Protein AF-0000000086676062 (afdb_homodimer)

Radius of gyration: 39.98 Å; Cα contacts (8 Å, |Δi|>4): 538; chains: 2; bounding box: 46×119×77 Å

Structure (mmCIF, N/CA/C/O backbone):
data_AF-0000000086676062-model_v1
#
loop_
_entity.id
_entity.type
_entity.pdbx_description
1 polymer 'MerR family transcriptional regulator'
#
loop_
_atom_site.group_PDB
_atom_site.id
_atom_site.type_symbol
_atom_site.label_atom_id
_atom_site.label_alt_id
_atom_site.label_comp_id
_atom_site.label_asym_id
_atom_site.label_entity_id
_atom_site.label_seq_id
_atom_site.pdbx_PDB_ins_code
_atom_site.Cartn_x
_atom_site.Cartn_y
_atom_site.Cartn_z
_atom_site.occupancy
_atom_site.B_iso_or_equiv
_atom_site.auth_seq_id
_atom_site.auth_comp_id
_atom_site.auth_asym_id
_atom_site.auth_atom_id
_atom_site.pdbx_PDB_model_num
ATOM 1 N N . MET A 1 1 ? -5.852 25.734 28.266 1 84.19 1 MET A N 1
ATOM 2 C CA . MET A 1 1 ? -5.324 24.438 27.844 1 84.19 1 MET A CA 1
ATOM 3 C C . MET A 1 1 ? -6.457 23.484 27.5 1 84.19 1 MET A C 1
ATOM 5 O O . MET A 1 1 ? -7.578 23.625 27.984 1 84.19 1 MET A O 1
ATOM 9 N N . LEU A 1 2 ? -6.145 22.594 26.562 1 89.56 2 LEU A N 1
ATOM 10 C CA . LEU A 1 2 ? -7.199 21.75 26.016 1 89.56 2 LEU A CA 1
ATOM 11 C C . LEU A 1 2 ? -7.016 20.297 26.422 1 89.56 2 LEU A C 1
ATOM 13 O O . LEU A 1 2 ? -5.887 19.828 26.594 1 89.56 2 LEU A O 1
ATOM 17 N N . THR A 1 3 ? -8.188 19.672 26.578 1 89.75 3 THR A N 1
ATOM 18 C CA . THR A 1 3 ? -8.164 18.203 26.625 1 89.75 3 THR A CA 1
ATOM 19 C C . THR A 1 3 ? -7.906 17.609 25.25 1 89.75 3 THR A C 1
ATOM 21 O O . THR A 1 3 ? -7.973 18.328 24.25 1 89.75 3 THR A O 1
ATOM 24 N N . ILE A 1 4 ? -7.59 16.281 25.297 1 92.69 4 ILE A N 1
ATOM 25 C CA . ILE A 1 4 ? -7.309 15.617 24.031 1 92.69 4 ILE A CA 1
ATOM 26 C C . ILE A 1 4 ? -8.539 15.672 23.125 1 92.69 4 ILE A C 1
ATOM 28 O O . ILE A 1 4 ? -8.43 15.812 21.906 1 92.69 4 ILE A O 1
ATOM 32 N N . SER A 1 5 ? -9.781 15.547 23.656 1 94.12 5 SER A N 1
ATOM 33 C CA . SER A 1 5 ? -11.016 15.609 22.891 1 94.12 5 SER A CA 1
ATOM 34 C C . SER A 1 5 ? -11.219 16.984 22.266 1 94.12 5 SER A C 1
ATOM 36 O O . SER A 1 5 ? -11.602 17.094 21.094 1 94.12 5 SER A O 1
ATOM 38 N N . GLN A 1 6 ? -10.984 18 23.031 1 92.56 6 GLN A N 1
ATOM 39 C CA . GLN A 1 6 ? -11.102 19.375 22.531 1 92.56 6 GLN A CA 1
ATOM 40 C C . GLN A 1 6 ? -10.07 19.656 21.438 1 92.56 6 GLN A C 1
ATOM 42 O O . GLN A 1 6 ? -10.391 20.281 20.438 1 92.56 6 GLN A O 1
ATOM 47 N N . LEU A 1 7 ? -8.875 19.203 21.719 1 94.25 7 LEU A N 1
ATOM 48 C CA . LEU A 1 7 ? -7.797 19.344 20.75 1 94.25 7 LEU A CA 1
ATOM 49 C C . LEU A 1 7 ? -8.188 18.703 19.422 1 94.25 7 LEU A C 1
ATOM 51 O O . LEU A 1 7 ? -8.07 19.328 18.359 1 94.25 7 LEU A O 1
ATOM 55 N N . ALA A 1 8 ? -8.648 17.484 19.5 1 95.69 8 ALA A N 1
ATOM 56 C CA . ALA A 1 8 ? -9.031 16.734 18.312 1 95.69 8 ALA A CA 1
ATOM 57 C C . ALA A 1 8 ? -10.164 17.422 17.562 1 95.69 8 ALA A C 1
ATOM 59 O O . ALA A 1 8 ? -10.109 17.578 16.344 1 95.69 8 ALA A O 1
ATOM 60 N N . ALA A 1 9 ? -11.125 17.828 18.281 1 94.31 9 ALA A N 1
ATOM 61 C CA . ALA A 1 9 ? -12.289 18.484 17.688 1 94.31 9 ALA A CA 1
ATOM 62 C C . ALA A 1 9 ? -11.891 19.781 16.969 1 94.31 9 ALA A C 1
ATOM 64 O O . ALA A 1 9 ? -12.352 20.047 15.859 1 94.31 9 ALA A O 1
ATOM 65 N N . TYR A 1 10 ? -11.016 20.5 17.594 1 94.44 10 TYR A N 1
ATOM 66 C CA . TYR A 1 10 ? -10.602 21.766 17 1 94.44 10 TYR A CA 1
ATOM 67 C C . TYR A 1 10 ? -9.836 21.531 15.695 1 94.44 10 TYR A C 1
ATOM 69 O O . TYR A 1 10 ? -10.016 22.266 14.727 1 94.44 10 TYR A O 1
ATOM 77 N N . ALA A 1 11 ? -8.984 20.578 15.711 1 94.5 11 ALA A N 1
ATOM 78 C CA . ALA A 1 11 ? -8.133 20.312 14.562 1 94.5 11 ALA A CA 1
ATOM 79 C C . ALA A 1 11 ? -8.883 19.5 13.5 1 94.5 11 ALA A C 1
ATOM 81 O O . ALA A 1 11 ? -8.398 19.344 12.375 1 94.5 11 ALA A O 1
ATOM 82 N N . GLY A 1 12 ? -10.031 19 13.82 1 94.56 12 GLY A N 1
ATOM 83 C CA . GLY A 1 12 ? -10.828 18.25 12.867 1 94.56 12 GLY A CA 1
ATOM 84 C C . GLY A 1 12 ? -10.312 16.844 12.648 1 94.56 12 GLY A C 1
ATOM 85 O O . GLY A 1 12 ? -10.289 16.359 11.508 1 94.56 12 GLY A O 1
ATOM 86 N N . VAL A 1 13 ? -9.805 16.172 13.672 1 96.25 13 VAL A N 1
ATOM 87 C CA . VAL A 1 13 ? -9.336 14.797 13.602 1 96.25 13 VAL A CA 1
ATOM 88 C C . VAL A 1 13 ? -9.977 13.977 14.719 1 96.25 13 VAL A C 1
ATOM 90 O O . VAL A 1 13 ? -10.711 14.516 15.555 1 96.25 13 VAL A O 1
ATOM 93 N N . THR A 1 14 ? -9.789 12.711 14.734 1 96.5 14 THR A N 1
ATOM 94 C CA . THR A 1 14 ? -10.297 11.859 15.797 1 96.5 14 THR A CA 1
ATOM 95 C C . THR A 1 14 ? -9.289 11.758 16.938 1 96.5 14 THR A C 1
ATOM 97 O O . THR A 1 14 ? -8.094 11.992 16.734 1 96.5 14 THR A O 1
ATOM 100 N N . VAL A 1 15 ? -9.812 11.477 18.141 1 96.38 15 VAL A N 1
ATOM 101 C CA . VAL A 1 15 ? -8.945 11.227 19.281 1 96.38 15 VAL A CA 1
ATOM 102 C C . VAL A 1 15 ? -7.977 10.094 18.969 1 96.38 15 VAL A C 1
ATOM 104 O O . VAL A 1 15 ? -6.805 10.141 19.344 1 96.38 15 VAL A O 1
ATOM 107 N N . ARG A 1 16 ? -8.484 9.141 18.25 1 96.38 16 ARG A N 1
ATOM 108 C CA . ARG A 1 16 ? -7.648 8.016 17.844 1 96.38 16 ARG A CA 1
ATOM 109 C C . ARG A 1 16 ? -6.477 8.484 16.984 1 96.38 16 ARG A C 1
ATOM 111 O O . ARG A 1 16 ? -5.348 8.008 17.156 1 96.38 16 ARG A O 1
ATOM 118 N N . ALA A 1 17 ? -6.73 9.336 16.078 1 96.25 17 ALA A N 1
ATOM 119 C CA . ALA A 1 17 ? -5.668 9.883 15.242 1 96.25 17 ALA A CA 1
ATOM 120 C C . ALA A 1 17 ? -4.621 10.609 16.078 1 96.25 17 ALA A C 1
ATOM 122 O O . ALA A 1 17 ? -3.42 10.469 15.836 1 96.25 17 ALA A O 1
ATOM 123 N N . VAL A 1 18 ? -5.07 11.422 17.094 1 96.38 18 VAL A N 1
ATOM 124 C CA . VAL A 1 18 ? -4.148 12.141 17.969 1 96.38 18 VAL A CA 1
ATOM 125 C C . VAL A 1 18 ? -3.236 11.148 18.688 1 96.38 18 VAL A C 1
ATOM 127 O O . VAL A 1 18 ? -2.018 11.344 18.75 1 96.38 18 VAL A O 1
ATOM 130 N N . ARG A 1 19 ? -3.824 10.117 19.203 1 95.38 19 ARG A N 1
ATOM 131 C CA . ARG A 1 19 ? -3.053 9.102 19.906 1 95.38 19 ARG A CA 1
ATOM 132 C C . ARG A 1 19 ? -2.047 8.438 18.969 1 95.38 19 ARG A C 1
ATOM 134 O O . ARG A 1 19 ? -0.915 8.148 19.359 1 95.38 19 ARG A O 1
ATOM 141 N N . HIS A 1 20 ? -2.5 8.188 17.812 1 96.06 20 HIS A N 1
ATOM 142 C CA . HIS A 1 20 ? -1.597 7.609 16.828 1 96.06 20 HIS A CA 1
ATOM 143 C C . HIS A 1 20 ? -0.424 8.539 16.531 1 96.06 20 HIS A C 1
ATOM 145 O O . HIS A 1 20 ? 0.725 8.094 16.469 1 96.06 20 HIS A O 1
ATOM 151 N N . TYR A 1 21 ? -0.73 9.789 16.344 1 95.69 21 TYR A N 1
ATOM 152 C CA . TYR A 1 21 ? 0.314 10.766 16.047 1 95.69 21 TYR A CA 1
ATOM 153 C C . TYR A 1 21 ? 1.311 10.859 17.203 1 95.69 21 TYR A C 1
ATOM 155 O O . TYR A 1 21 ? 2.502 11.086 16.984 1 95.69 21 TYR A O 1
ATOM 163 N N . HIS A 1 22 ? 0.811 10.734 18.484 1 94.31 22 HIS A N 1
ATOM 164 C CA . HIS A 1 22 ? 1.71 10.641 19.625 1 94.31 22 HIS A CA 1
ATOM 165 C C . HIS A 1 22 ? 2.619 9.422 19.516 1 94.31 22 HIS A C 1
ATOM 167 O O . HIS A 1 22 ? 3.838 9.539 19.656 1 94.31 22 HIS A O 1
ATOM 173 N N . GLN A 1 23 ? 2.02 8.281 19.188 1 94.75 23 GLN A N 1
ATOM 174 C CA . GLN A 1 23 ? 2.711 6.996 19.141 1 94.75 23 GLN A CA 1
ATOM 175 C C . GLN A 1 23 ? 3.842 7.012 18.125 1 94.75 23 GLN A C 1
ATOM 177 O O . GLN A 1 23 ? 4.922 6.469 18.375 1 94.75 23 GLN A O 1
ATOM 182 N N . ILE A 1 24 ? 3.633 7.645 17.016 1 93.94 24 ILE A N 1
ATOM 183 C CA . ILE A 1 24 ? 4.641 7.59 15.961 1 93.94 24 ILE A CA 1
ATOM 184 C C . ILE A 1 24 ? 5.559 8.805 16.062 1 93.94 24 ILE A C 1
ATOM 186 O O . ILE A 1 24 ? 6.406 9.023 15.195 1 93.94 24 ILE A O 1
ATOM 190 N N . GLY A 1 25 ? 5.309 9.758 17.016 1 92.12 25 GLY A N 1
ATOM 191 C CA . GLY A 1 25 ? 6.242 10.828 17.344 1 92.12 25 GLY A CA 1
ATOM 192 C C . GLY A 1 25 ? 5.977 12.102 16.547 1 92.12 25 GLY A C 1
ATOM 193 O O . GLY A 1 25 ? 6.812 13.008 16.531 1 92.12 25 GLY A O 1
ATOM 194 N N . LEU A 1 26 ? 4.906 12.234 15.852 1 93.06 26 LEU A N 1
ATOM 195 C CA . LEU A 1 26 ? 4.586 13.414 15.055 1 93.06 26 LEU A CA 1
ATOM 196 C C . LEU A 1 26 ? 4.113 14.555 15.953 1 93.06 26 LEU A C 1
ATOM 198 O O . LEU A 1 26 ? 4.277 15.727 15.609 1 93.06 26 LEU A O 1
ATOM 202 N N . LEU A 1 27 ? 3.447 14.234 17.047 1 92.56 27 LEU A N 1
ATOM 203 C CA . LEU A 1 27 ? 2.98 15.195 18.047 1 92.56 27 LEU A CA 1
ATOM 204 C C . LEU A 1 27 ? 3.5 14.828 19.422 1 92.56 27 LEU A C 1
ATOM 206 O O . LEU A 1 27 ? 3.312 13.703 19.891 1 92.56 27 LEU A O 1
ATOM 210 N N . PRO A 1 28 ? 4.203 15.727 20 1 89 28 PRO A N 1
ATOM 211 C CA . PRO A 1 28 ? 4.656 15.43 21.359 1 89 28 PRO A CA 1
ATOM 212 C C . PRO A 1 28 ? 3.5 15.242 22.344 1 89 28 PRO A C 1
ATOM 214 O O . PRO A 1 28 ? 2.482 15.93 22.234 1 89 28 PRO A O 1
ATOM 217 N N . GLU A 1 29 ? 3.633 14.312 23.156 1 89.19 29 GLU A N 1
ATOM 218 C CA . GLU A 1 29 ? 2.641 14.078 24.203 1 89.19 29 GLU A CA 1
ATOM 219 C C . GLU A 1 29 ? 2.928 14.922 25.438 1 89.19 29 GLU A C 1
ATOM 221 O O . GLU A 1 29 ? 4.004 14.82 26.031 1 89.19 29 GLU A O 1
ATOM 226 N N . PRO A 1 30 ? 1.995 15.797 25.734 1 87.81 30 PRO A N 1
ATOM 227 C CA . PRO A 1 30 ? 2.248 16.625 26.922 1 87.81 30 PRO A CA 1
ATOM 228 C C . PRO A 1 30 ? 2.271 15.828 28.219 1 87.81 30 PRO A C 1
ATOM 230 O O . PRO A 1 30 ? 1.75 14.711 28.266 1 87.81 30 PRO A O 1
ATOM 233 N N . GLU A 1 31 ? 2.984 16.438 29.203 1 83.06 31 GLU A N 1
ATOM 234 C CA . GLU A 1 31 ? 3.025 15.812 30.516 1 83.06 31 GLU A CA 1
ATOM 235 C C . GLU A 1 31 ? 1.678 15.922 31.234 1 83.06 31 GLU A C 1
ATOM 237 O O . GLU A 1 31 ? 0.859 16.781 30.891 1 83.06 31 GLU A O 1
ATOM 242 N N . ARG A 1 32 ? 1.468 14.953 32.094 1 82.94 32 ARG A N 1
ATOM 243 C CA . ARG A 1 32 ? 0.235 14.984 32.875 1 82.94 32 ARG A CA 1
ATOM 244 C C . ARG A 1 32 ? 0.279 16.094 33.938 1 82.94 32 ARG A C 1
ATOM 246 O O . ARG A 1 32 ? 1.334 16.375 34.5 1 82.94 32 ARG A O 1
ATOM 253 N N . ASP A 1 33 ? -0.808 16.812 34.031 1 79 33 ASP A N 1
ATOM 254 C CA . ASP A 1 33 ? -0.87 17.844 35.062 1 79 33 ASP A CA 1
ATOM 255 C C . ASP A 1 33 ? -1.113 17.25 36.438 1 79 33 ASP A C 1
ATOM 257 O O . ASP A 1 33 ? -1.08 16.016 36.594 1 79 33 ASP A O 1
ATOM 261 N N . ALA A 1 34 ? -1.201 18.203 37.375 1 80.75 34 ALA A N 1
ATOM 262 C CA . ALA A 1 34 ? -1.365 17.781 38.781 1 80.75 34 ALA A CA 1
ATOM 263 C C . ALA A 1 34 ? -2.596 16.906 38.938 1 80.75 34 ALA A C 1
ATOM 265 O O . ALA A 1 34 ? -2.639 16.047 39.812 1 80.75 34 ALA A O 1
ATOM 266 N N . SER A 1 35 ? -3.561 17.047 38.125 1 82.44 35 SER A N 1
ATOM 267 C CA . SER A 1 35 ? -4.801 16.281 38.219 1 82.44 35 SER A CA 1
ATOM 268 C C . SER A 1 35 ? -4.707 15.008 37.375 1 82.44 35 SER A C 1
ATOM 270 O O . SER A 1 35 ? -5.684 14.266 37.25 1 82.44 35 SER A O 1
ATOM 272 N N . GLY A 1 36 ? -3.619 14.812 36.75 1 79.69 36 GLY A N 1
ATOM 273 C CA . GLY A 1 36 ? -3.4 13.578 36.031 1 79.69 36 GLY A CA 1
ATOM 274 C C . GLY A 1 36 ? -3.828 13.672 34.562 1 79.69 36 GLY A C 1
ATOM 275 O O . GLY A 1 36 ? -3.865 12.664 33.844 1 79.69 36 GLY A O 1
ATOM 276 N N . TYR A 1 37 ? -4.301 14.844 34.188 1 82.62 37 TYR A N 1
ATOM 277 C CA . TYR A 1 37 ? -4.738 14.977 32.812 1 82.62 37 TYR A CA 1
ATOM 278 C C . TYR A 1 37 ? -3.66 15.641 31.953 1 82.62 37 TYR A C 1
ATOM 280 O O . TYR A 1 37 ? -2.896 16.469 32.438 1 82.62 37 TYR A O 1
ATOM 288 N N . ARG A 1 38 ? -3.594 15.125 30.734 1 85.06 38 ARG A N 1
ATOM 289 C CA . ARG A 1 38 ? -2.729 15.812 29.781 1 85.06 38 ARG A CA 1
ATOM 290 C C . ARG A 1 38 ? -3.42 17.047 29.203 1 85.06 38 ARG A C 1
ATOM 292 O O . ARG A 1 38 ? -4.598 16.984 28.844 1 85.06 38 ARG A O 1
ATOM 299 N N . ARG A 1 39 ? -2.76 18.156 29.281 1 90.19 39 ARG A N 1
ATOM 300 C CA . ARG A 1 39 ? -3.309 19.391 28.75 1 90.19 39 ARG A CA 1
ATOM 301 C C . ARG A 1 39 ? -2.477 19.891 27.562 1 90.19 39 ARG A C 1
ATOM 303 O O . ARG A 1 39 ? -1.247 19.828 27.594 1 90.19 39 ARG A O 1
ATOM 310 N N . TYR A 1 40 ? -3.193 20.266 26.516 1 93.12 40 TYR A N 1
ATOM 311 C CA . TYR A 1 40 ? -2.557 20.703 25.297 1 93.12 40 TYR A CA 1
ATOM 312 C C . TYR A 1 40 ? -2.65 22.219 25.141 1 93.12 40 TYR A C 1
ATOM 314 O O . TYR A 1 40 ? -3.707 22.812 25.391 1 93.12 40 TYR A O 1
ATOM 322 N N . GLY A 1 41 ? -1.547 22.828 24.734 1 91.5 41 GLY A N 1
ATOM 323 C CA . GLY A 1 41 ? -1.53 24.25 24.453 1 91.5 41 GLY A CA 1
ATOM 324 C C . GLY A 1 41 ? -1.91 24.594 23.031 1 91.5 41 GLY A C 1
ATOM 325 O O . GLY A 1 41 ? -2.312 23.703 22.266 1 91.5 41 GLY A O 1
ATOM 326 N N . ALA A 1 42 ? -1.865 25.859 22.672 1 93.38 42 ALA A N 1
ATOM 327 C CA . ALA A 1 42 ? -2.244 26.344 21.359 1 93.38 42 ALA A CA 1
ATOM 328 C C . ALA A 1 42 ? -1.272 25.844 20.281 1 93.38 42 ALA A C 1
ATOM 330 O O . ALA A 1 42 ? -1.676 25.547 19.156 1 93.38 42 ALA A O 1
ATOM 331 N N . LYS A 1 43 ? -0.065 25.719 20.656 1 93 43 LYS A N 1
ATOM 332 C CA . LYS A 1 43 ? 0.942 25.266 19.703 1 93 43 LYS A CA 1
ATOM 333 C C . LYS A 1 43 ? 0.677 23.828 19.266 1 93 43 LYS A C 1
ATOM 335 O O . LYS A 1 43 ? 0.95 23.469 18.125 1 93 43 LYS A O 1
ATOM 340 N N . ALA A 1 44 ? 0.148 23.078 20.188 1 93.81 44 ALA A N 1
ATOM 341 C CA . ALA A 1 44 ? -0.206 21.703 19.859 1 93.81 44 ALA A CA 1
ATOM 342 C C . ALA A 1 44 ? -1.32 21.656 18.812 1 93.81 44 ALA A C 1
ATOM 344 O O . ALA A 1 44 ? -1.303 20.828 17.906 1 93.81 44 ALA A O 1
ATOM 345 N N . VAL A 1 45 ? -2.281 22.547 18.922 1 95.06 45 VAL A N 1
ATOM 346 C CA . VAL A 1 45 ? -3.377 22.625 17.969 1 95.06 45 VAL A CA 1
ATOM 347 C C . VAL A 1 45 ? -2.834 22.984 16.594 1 95.06 45 VAL A C 1
ATOM 349 O O . VAL A 1 45 ? -3.191 22.375 15.586 1 95.06 45 VAL A O 1
ATOM 352 N N . VAL A 1 46 ? -2.016 23.953 16.562 1 95.12 46 VAL A N 1
ATOM 353 C CA . VAL A 1 46 ? -1.412 24.406 15.32 1 95.12 46 VAL A CA 1
ATOM 354 C C . VAL A 1 46 ? -0.663 23.25 14.656 1 95.12 46 VAL A C 1
ATOM 356 O O . VAL A 1 46 ? -0.839 23 13.461 1 95.12 46 VAL A O 1
ATOM 359 N N . SER A 1 47 ? 0.137 22.578 15.445 1 94.31 47 SER A N 1
ATOM 360 C CA . SER A 1 47 ? 0.902 21.438 14.938 1 94.31 47 SER A CA 1
ATOM 361 C C . SER A 1 47 ? -0.016 20.375 14.359 1 94.31 47 SER A C 1
ATOM 363 O O . SER A 1 47 ? 0.256 19.812 13.297 1 94.31 47 SER A O 1
ATOM 365 N N . LEU A 1 48 ? -1.049 20.094 15.102 1 96 48 LEU A N 1
ATOM 366 C CA . LEU A 1 48 ? -1.987 19.062 14.672 1 96 48 LEU A CA 1
ATOM 367 C C . LEU A 1 48 ? -2.676 19.469 13.367 1 96 48 LEU A C 1
ATOM 369 O O . LEU A 1 48 ? -2.912 18.625 12.5 1 96 48 LEU A O 1
ATOM 373 N N . ILE A 1 49 ? -2.992 20.703 13.195 1 96.12 49 ILE A N 1
ATOM 374 C CA . ILE A 1 49 ? -3.619 21.188 11.977 1 96.12 49 ILE A CA 1
ATOM 375 C C . ILE A 1 49 ? -2.654 21.031 10.805 1 96.12 49 ILE A C 1
ATOM 377 O O . ILE A 1 49 ? -3.055 20.609 9.711 1 96.12 49 ILE A O 1
ATOM 381 N N . LYS A 1 50 ? -1.438 21.359 11.039 1 95.12 50 LYS A N 1
ATOM 382 C CA . LYS A 1 50 ? -0.425 21.203 10.008 1 95.12 50 LYS A CA 1
ATOM 383 C C . LYS A 1 50 ? -0.27 19.734 9.617 1 95.12 50 LYS A C 1
ATOM 385 O O . LYS A 1 50 ? -0.202 19.391 8.438 1 95.12 50 LYS A O 1
ATOM 390 N N . VAL A 1 51 ? -0.215 18.875 10.594 1 95.94 51 VAL A N 1
ATOM 391 C CA . VAL A 1 51 ? -0.118 17.438 10.359 1 95.94 51 VAL A CA 1
ATOM 392 C C . VAL A 1 51 ? -1.31 16.969 9.531 1 95.94 51 VAL A C 1
ATOM 394 O O . VAL A 1 51 ? -1.14 16.25 8.547 1 95.94 51 VAL A O 1
ATOM 397 N N . ARG A 1 52 ? -2.463 17.344 9.953 1 95.62 52 ARG A N 1
ATOM 398 C CA . ARG A 1 52 ? -3.684 16.969 9.25 1 95.62 52 ARG A CA 1
ATOM 399 C C . ARG A 1 52 ? -3.646 17.438 7.801 1 95.62 52 ARG A C 1
ATOM 401 O O . ARG A 1 52 ? -4.055 16.719 6.891 1 95.62 52 ARG A O 1
ATOM 408 N N . THR A 1 53 ? -3.207 18.641 7.602 1 94.5 53 THR A N 1
ATOM 409 C CA . THR A 1 53 ? -3.123 19.219 6.262 1 94.5 53 THR A CA 1
ATOM 410 C C . THR A 1 53 ? -2.26 18.344 5.355 1 94.5 53 THR A C 1
ATOM 412 O O . THR A 1 53 ? -2.668 17.984 4.246 1 94.5 53 THR A O 1
ATOM 415 N N . LEU A 1 54 ? -1.12 17.984 5.82 1 95.5 54 LEU A N 1
ATOM 416 C CA . LEU A 1 54 ? -0.204 17.141 5.062 1 95.5 54 LEU A CA 1
ATOM 417 C C . LEU A 1 54 ? -0.789 15.742 4.863 1 95.5 54 LEU A C 1
ATOM 419 O O . LEU A 1 54 ? -0.757 15.203 3.756 1 95.5 54 LEU A O 1
ATOM 423 N N . ALA A 1 55 ? -1.364 15.211 5.926 1 95.31 55 ALA A N 1
ATOM 424 C CA . ALA A 1 55 ? -1.948 13.875 5.871 1 95.31 55 ALA A CA 1
ATOM 425 C C . ALA A 1 55 ? -3.111 13.828 4.887 1 95.31 55 ALA A C 1
ATOM 427 O O . ALA A 1 55 ? -3.219 12.891 4.094 1 95.31 55 ALA A O 1
ATOM 428 N N . ASN A 1 56 ? -3.951 14.844 4.945 1 93.94 56 ASN A N 1
ATOM 429 C CA . ASN A 1 56 ? -5.113 14.891 4.062 1 93.94 56 ASN A CA 1
ATOM 430 C C . ASN A 1 56 ? -4.699 15.008 2.598 1 93.94 56 ASN A C 1
ATOM 432 O O . ASN A 1 56 ? -5.43 14.57 1.707 1 93.94 56 ASN A O 1
ATOM 436 N N . ALA A 1 57 ? -3.588 15.578 2.436 1 93.62 57 ALA A N 1
ATOM 437 C CA . ALA A 1 57 ? -3.076 15.695 1.073 1 93.62 57 ALA A CA 1
ATOM 438 C C . ALA A 1 57 ? -2.539 14.359 0.569 1 93.62 57 ALA A C 1
ATOM 440 O O . ALA A 1 57 ? -2.287 14.195 -0.627 1 93.62 57 ALA A O 1
ATOM 441 N N . GLY A 1 58 ? -2.271 13.492 1.494 1 94.62 58 GLY A N 1
ATOM 442 C CA . GLY A 1 58 ? -1.807 12.172 1.103 1 94.62 58 GLY A CA 1
ATOM 443 C C . GLY A 1 58 ? -0.333 11.953 1.387 1 94.62 58 GLY A C 1
ATOM 444 O O . GLY A 1 58 ? 0.26 10.984 0.904 1 94.62 58 GLY A O 1
ATOM 445 N N . VAL A 1 59 ? 0.262 12.836 2.088 1 95.06 59 VAL A N 1
ATOM 446 C CA . VAL A 1 59 ? 1.658 12.656 2.475 1 95.06 59 VAL A CA 1
ATOM 447 C C . VAL A 1 59 ? 1.781 11.477 3.432 1 95.06 59 VAL A C 1
ATOM 449 O O . VAL A 1 59 ? 1.052 11.391 4.422 1 95.06 59 VAL A O 1
ATOM 452 N N . PRO A 1 60 ? 2.719 10.555 3.092 1 93.75 60 PRO A N 1
ATOM 453 C CA . PRO A 1 60 ? 2.947 9.477 4.059 1 93.75 60 PRO A CA 1
ATOM 454 C C . PRO A 1 60 ? 3.344 10 5.438 1 93.75 60 PRO A C 1
ATOM 456 O O . PRO A 1 60 ? 4.137 10.938 5.543 1 93.75 60 PRO A O 1
ATOM 459 N N . LEU A 1 61 ? 2.789 9.344 6.484 1 94.38 61 LEU A N 1
ATOM 460 C CA . LEU A 1 61 ? 2.994 9.805 7.852 1 94.38 61 LEU A CA 1
ATOM 461 C C . LEU A 1 61 ? 4.48 9.836 8.195 1 94.38 61 LEU A C 1
ATOM 463 O O . LEU A 1 61 ? 4.934 10.719 8.93 1 94.38 61 LEU A O 1
ATOM 467 N N . SER A 1 62 ? 5.199 8.898 7.574 1 93.06 62 SER A N 1
ATOM 468 C CA . SER A 1 62 ? 6.629 8.789 7.859 1 93.06 62 SER A CA 1
ATOM 469 C C . SER A 1 62 ? 7.387 10.008 7.34 1 93.06 62 SER A C 1
ATOM 471 O O . SER A 1 62 ? 8.508 10.281 7.773 1 93.06 62 SER A O 1
ATOM 473 N N . GLN A 1 63 ? 6.773 10.773 6.453 1 93.69 63 GLN A N 1
ATOM 474 C CA . GLN A 1 63 ? 7.453 11.898 5.832 1 93.69 63 GLN A CA 1
ATOM 475 C C . GLN A 1 63 ? 7.016 13.219 6.461 1 93.69 63 GLN A C 1
ATOM 477 O O . GLN A 1 63 ? 7.668 14.25 6.273 1 93.69 63 GLN A O 1
ATOM 482 N N . ILE A 1 64 ? 5.934 13.227 7.188 1 95.12 64 ILE A N 1
ATOM 483 C CA . ILE A 1 64 ? 5.301 14.445 7.676 1 95.12 64 ILE A CA 1
ATOM 484 C C . ILE A 1 64 ? 6.227 15.148 8.672 1 95.12 64 ILE A C 1
ATOM 486 O O . ILE A 1 64 ? 6.383 16.375 8.625 1 95.12 64 ILE A O 1
ATOM 490 N N . GLY A 1 65 ? 6.848 14.422 9.586 1 91.81 65 GLY A N 1
ATOM 491 C CA . GLY A 1 65 ? 7.742 15.008 10.57 1 91.81 65 GLY A CA 1
ATOM 492 C C . GLY A 1 65 ? 8.836 15.852 9.953 1 91.81 65 GLY A C 1
ATOM 493 O O . GLY A 1 65 ? 9.094 16.969 10.398 1 91.81 65 GLY A O 1
ATOM 494 N N . ARG A 1 66 ? 9.375 15.328 8.953 1 90.19 66 ARG A N 1
ATOM 495 C CA . ARG A 1 66 ? 10.453 16.031 8.258 1 90.19 66 ARG A CA 1
ATOM 496 C C . ARG A 1 66 ? 9.922 17.266 7.539 1 90.19 66 ARG A C 1
ATOM 498 O O . ARG A 1 66 ? 10.602 18.297 7.484 1 90.19 66 ARG A O 1
ATOM 505 N N . MET A 1 67 ? 8.758 17.203 7.051 1 92.5 67 MET A N 1
ATOM 506 C CA . MET A 1 67 ? 8.195 18.297 6.246 1 92.5 67 MET A CA 1
ATOM 507 C C . MET A 1 67 ? 7.727 19.438 7.133 1 92.5 67 MET A C 1
ATOM 509 O O . MET A 1 67 ? 7.785 20.609 6.734 1 92.5 67 MET A O 1
ATOM 513 N N . LEU A 1 68 ? 7.297 19.141 8.344 1 89.38 68 LEU A N 1
ATOM 514 C CA . LEU A 1 68 ? 6.75 20.141 9.25 1 89.38 68 LEU A CA 1
ATOM 515 C C . LEU A 1 68 ? 7.789 21.219 9.578 1 89.38 68 LEU A C 1
ATOM 517 O O . LEU A 1 68 ? 7.441 22.375 9.812 1 89.38 68 LEU A O 1
ATOM 521 N N . HIS A 1 69 ? 9.031 20.906 9.57 1 83.56 69 HIS A N 1
ATOM 522 C CA . HIS A 1 69 ? 10.078 21.828 10.008 1 83.56 69 HIS A CA 1
ATOM 523 C C . HIS A 1 69 ? 11.031 22.156 8.859 1 83.56 69 HIS A C 1
ATOM 525 O O . HIS A 1 69 ? 12.086 22.75 9.078 1 83.56 69 HIS A O 1
ATOM 531 N N . ALA A 1 70 ? 10.641 21.797 7.723 1 89.5 70 ALA A N 1
ATOM 532 C CA . ALA A 1 70 ? 11.531 21.969 6.574 1 89.5 70 ALA A CA 1
ATOM 533 C C . ALA A 1 70 ? 11.492 23.406 6.059 1 89.5 70 ALA A C 1
ATOM 535 O O . ALA A 1 70 ? 10.438 24.047 6.082 1 89.5 70 ALA A O 1
ATOM 536 N N . ASP A 1 71 ? 12.656 23.922 5.66 1 89 71 ASP A N 1
ATOM 537 C CA . ASP A 1 71 ? 12.656 25.172 4.902 1 89 71 ASP A CA 1
ATOM 538 C C . ASP A 1 71 ? 12.141 24.953 3.482 1 89 71 ASP A C 1
ATOM 540 O O . ASP A 1 71 ? 11.875 23.812 3.078 1 89 71 ASP A O 1
ATOM 544 N N . PRO A 1 72 ? 11.945 26.031 2.773 1 87.38 72 PRO A N 1
ATOM 545 C CA . PRO A 1 72 ? 11.312 25.922 1.457 1 87.38 72 PRO A CA 1
ATOM 546 C C . PRO A 1 72 ? 12.07 24.969 0.521 1 87.38 72 PRO A C 1
ATOM 548 O O . PRO A 1 72 ? 11.445 24.172 -0.187 1 87.38 72 PRO A O 1
ATOM 551 N N . ALA A 1 73 ? 13.344 25.062 0.572 1 91.5 73 ALA A N 1
ATOM 552 C CA . ALA A 1 73 ? 14.133 24.203 -0.313 1 91.5 73 ALA A CA 1
ATOM 553 C C . ALA A 1 73 ? 13.984 22.734 0.075 1 91.5 73 ALA A C 1
ATOM 555 O O . ALA A 1 73 ? 13.734 21.891 -0.78 1 91.5 73 ALA A O 1
ATOM 556 N N . ALA A 1 74 ? 14.109 22.453 1.344 1 92.88 74 ALA A N 1
ATOM 557 C CA . ALA A 1 74 ? 13.961 21.094 1.848 1 92.88 74 ALA A CA 1
ATOM 558 C C . ALA A 1 74 ? 12.547 20.578 1.645 1 92.88 74 ALA A C 1
ATOM 560 O O . ALA A 1 74 ? 12.344 19.391 1.361 1 92.88 74 ALA A O 1
ATOM 561 N N . PHE A 1 75 ? 11.633 21.406 1.763 1 94.62 75 PHE A N 1
ATOM 562 C CA . PHE A 1 75 ? 10.234 21.062 1.557 1 94.62 75 PHE A CA 1
ATOM 563 C C . PHE A 1 75 ? 9.984 20.641 0.109 1 94.62 75 PHE A C 1
ATOM 565 O O . PHE A 1 75 ? 9.359 19.625 -0.152 1 94.62 75 PHE A O 1
ATOM 572 N N . ALA A 1 76 ? 10.508 21.438 -0.792 1 92.25 76 ALA A N 1
ATOM 573 C CA . ALA A 1 76 ? 10.367 21.141 -2.215 1 92.25 76 ALA A CA 1
ATOM 574 C C . ALA A 1 76 ? 11.023 19.812 -2.566 1 92.25 76 ALA A C 1
ATOM 576 O O . ALA A 1 76 ? 10.484 19.047 -3.365 1 92.25 76 ALA A O 1
ATOM 577 N N . GLU A 1 77 ? 12.117 19.609 -1.955 1 94.88 77 GLU A N 1
ATOM 578 C CA . GLU A 1 77 ? 12.812 18.328 -2.176 1 94.88 77 GLU A CA 1
ATOM 579 C C . GLU A 1 77 ? 11.977 17.156 -1.673 1 94.88 77 GLU A C 1
ATOM 581 O O . GLU A 1 77 ? 11.93 16.109 -2.314 1 94.88 77 GLU A O 1
ATOM 586 N N . ALA A 1 78 ? 11.359 17.344 -0.536 1 94.81 78 ALA A N 1
ATOM 587 C CA . ALA A 1 78 ? 10.508 16.297 0.024 1 94.81 78 ALA A CA 1
ATOM 588 C C . ALA A 1 78 ? 9.328 16.016 -0.891 1 94.81 78 ALA A C 1
ATOM 590 O O . ALA A 1 78 ? 8.984 14.844 -1.127 1 94.81 78 ALA A O 1
ATOM 591 N N . ILE A 1 79 ? 8.766 17.031 -1.406 1 95 79 ILE A N 1
ATOM 592 C CA . ILE A 1 79 ? 7.637 16.875 -2.32 1 95 79 ILE A CA 1
ATOM 593 C C . ILE A 1 79 ? 8.07 16.078 -3.545 1 95 79 ILE A C 1
ATOM 595 O O . ILE A 1 79 ? 7.363 15.164 -3.986 1 95 79 ILE A O 1
ATOM 599 N N . GLN A 1 80 ? 9.234 16.422 -4.043 1 95.38 80 GLN A N 1
ATOM 600 C CA . GLN A 1 80 ? 9.75 15.719 -5.219 1 95.38 80 GLN A CA 1
ATOM 601 C C . GLN A 1 80 ? 10 14.242 -4.922 1 95.38 80 GLN A C 1
ATOM 603 O O . GLN A 1 80 ? 9.688 13.383 -5.742 1 95.38 80 GLN A O 1
ATOM 608 N N . ALA A 1 81 ? 10.539 14.031 -3.82 1 95.94 81 ALA A N 1
ATOM 609 C CA . ALA A 1 81 ? 10.82 12.648 -3.428 1 95.94 81 ALA A CA 1
ATOM 610 C C . ALA A 1 81 ? 9.531 11.852 -3.266 1 95.94 81 ALA A C 1
ATOM 612 O O . ALA A 1 81 ? 9.453 10.703 -3.711 1 95.94 81 ALA A O 1
ATOM 613 N N . ILE A 1 82 ? 8.547 12.43 -2.656 1 96.19 82 ILE A N 1
ATOM 614 C CA . ILE A 1 82 ? 7.258 11.766 -2.463 1 96.19 82 ILE A CA 1
ATOM 615 C C . ILE A 1 82 ? 6.609 11.5 -3.818 1 96.19 82 ILE A C 1
ATOM 617 O O . ILE A 1 82 ? 6.102 10.398 -4.062 1 96.19 82 ILE A O 1
ATOM 621 N N . ASP A 1 83 ? 6.684 12.484 -4.68 1 95.81 83 ASP A N 1
ATOM 622 C CA . ASP A 1 83 ? 6.098 12.336 -6.008 1 95.81 83 ASP A CA 1
ATOM 623 C C . ASP A 1 83 ? 6.754 11.188 -6.77 1 95.81 83 ASP A C 1
ATOM 625 O O . ASP A 1 83 ? 6.066 10.391 -7.414 1 95.81 83 ASP A O 1
ATOM 629 N N . SER A 1 84 ? 8.047 11.141 -6.711 1 97.06 84 SER A N 1
ATOM 630 C CA . SER A 1 84 ? 8.781 10.078 -7.383 1 97.06 84 SER A CA 1
ATOM 631 C C . SER A 1 84 ? 8.352 8.703 -6.875 1 97.06 84 SER A C 1
ATOM 633 O O . SER A 1 84 ? 8.109 7.789 -7.664 1 97.06 84 SER A O 1
ATOM 635 N N . HIS A 1 85 ? 8.242 8.609 -5.578 1 96.69 85 HIS A N 1
ATOM 636 C CA . HIS A 1 85 ? 7.828 7.348 -4.969 1 96.69 85 HIS A CA 1
ATOM 637 C C . HIS A 1 85 ? 6.418 6.965 -5.398 1 96.69 85 HIS A C 1
ATOM 639 O O . HIS A 1 85 ? 6.164 5.812 -5.758 1 96.69 85 HIS A O 1
ATOM 645 N N . LEU A 1 86 ? 5.484 7.914 -5.383 1 96.81 86 LEU A N 1
ATOM 646 C CA . LEU A 1 86 ? 4.098 7.656 -5.762 1 96.81 86 LEU A CA 1
ATOM 647 C C . LEU A 1 86 ? 4.004 7.277 -7.234 1 96.81 86 LEU A C 1
ATOM 649 O O . LEU A 1 86 ? 3.219 6.398 -7.605 1 96.81 86 LEU A O 1
ATOM 653 N N . ARG A 1 87 ? 4.828 7.852 -8.07 1 97.06 87 ARG A N 1
ATOM 654 C CA . ARG A 1 87 ? 4.855 7.512 -9.484 1 97.06 87 ARG A CA 1
ATOM 655 C C . ARG A 1 87 ? 5.336 6.082 -9.695 1 97.06 87 ARG A C 1
ATOM 657 O O . ARG A 1 87 ? 4.781 5.352 -10.523 1 97.06 87 ARG A O 1
ATOM 664 N N . GLU A 1 88 ? 6.352 5.75 -8.992 1 97.75 88 GLU A N 1
ATOM 665 C CA . GLU A 1 88 ? 6.863 4.383 -9.078 1 97.75 88 GLU A CA 1
ATOM 666 C C . GLU A 1 88 ? 5.805 3.371 -8.648 1 97.75 88 GLU A C 1
ATOM 668 O O . GLU A 1 88 ? 5.648 2.322 -9.281 1 97.75 88 GLU A O 1
ATOM 673 N N . GLU A 1 89 ? 5.137 3.725 -7.598 1 97 89 GLU A N 1
ATOM 674 C CA . GLU A 1 89 ? 4.078 2.842 -7.117 1 97 89 GLU A CA 1
ATOM 675 C C . GLU A 1 89 ? 2.955 2.717 -8.141 1 97 89 GLU A C 1
ATOM 677 O O . GLU A 1 89 ? 2.461 1.616 -8.398 1 97 89 GLU A O 1
ATOM 682 N N . ILE A 1 90 ? 2.6 3.799 -8.727 1 97.38 90 ILE A N 1
ATOM 683 C CA . ILE A 1 90 ? 1.546 3.811 -9.734 1 97.38 90 ILE A CA 1
ATOM 684 C C . ILE A 1 90 ? 1.968 2.959 -10.93 1 97.38 90 ILE A C 1
ATOM 686 O O . ILE A 1 90 ? 1.182 2.152 -11.438 1 97.38 90 ILE A O 1
ATOM 690 N N . GLU A 1 91 ? 3.184 3.074 -11.352 1 97.81 91 GLU A N 1
ATOM 691 C CA . GLU A 1 91 ? 3.695 2.289 -12.469 1 97.81 91 GLU A CA 1
ATOM 692 C C . GLU A 1 91 ? 3.68 0.796 -12.148 1 97.81 91 GLU A C 1
ATOM 694 O O . GLU A 1 91 ? 3.328 -0.023 -13 1 97.81 91 GLU A O 1
ATOM 699 N N . ARG A 1 92 ? 4.09 0.518 -10.977 1 96.94 92 ARG A N 1
ATOM 700 C CA . ARG A 1 92 ? 4.082 -0.875 -10.547 1 96.94 92 ARG A CA 1
ATOM 701 C C . ARG A 1 92 ? 2.672 -1.454 -10.594 1 96.94 92 ARG A C 1
ATOM 703 O O . ARG A 1 92 ? 2.465 -2.559 -11.102 1 96.94 92 ARG A O 1
ATOM 710 N N . LEU A 1 93 ? 1.693 -0.742 -10.102 1 97 93 LEU A N 1
ATOM 711 C CA . LEU A 1 93 ? 0.311 -1.205 -10.078 1 97 93 LEU A CA 1
ATOM 712 C C . LEU A 1 93 ? -0.249 -1.338 -11.484 1 97 93 LEU A C 1
ATOM 714 O O . LEU A 1 93 ? -0.987 -2.281 -11.781 1 97 93 LEU A O 1
ATOM 718 N N . GLU A 1 94 ? 0.146 -0.403 -12.359 1 97.38 94 GLU A N 1
ATOM 719 C CA . GLU A 1 94 ? -0.292 -0.471 -13.75 1 97.38 94 GLU A CA 1
ATOM 720 C C . GLU A 1 94 ? 0.279 -1.702 -14.453 1 97.38 94 GLU A C 1
ATOM 722 O O . GLU A 1 94 ? -0.417 -2.361 -15.227 1 97.38 94 GLU A O 1
ATOM 727 N N . THR A 1 95 ? 1.518 -1.973 -14.203 1 96.94 95 THR A N 1
ATOM 728 C CA . THR A 1 95 ? 2.145 -3.168 -14.758 1 96.94 95 THR A CA 1
ATOM 729 C C . THR A 1 95 ? 1.43 -4.426 -14.273 1 96.94 95 THR A C 1
ATOM 731 O O . THR A 1 95 ? 1.159 -5.336 -15.062 1 96.94 95 THR A O 1
ATOM 734 N N . SER A 1 96 ? 1.108 -4.488 -13.031 1 96.19 96 SER A N 1
ATOM 735 C CA . SER A 1 96 ? 0.383 -5.625 -12.477 1 96.19 96 SER A CA 1
ATOM 736 C C . SER A 1 96 ? -0.979 -5.793 -13.141 1 96.19 96 SER A C 1
ATOM 738 O O . SER A 1 96 ? -1.379 -6.91 -13.477 1 96.19 96 SER A O 1
ATOM 740 N N . ARG A 1 97 ? -1.674 -4.68 -13.312 1 96.25 97 ARG A N 1
ATOM 741 C CA . ARG A 1 97 ? -2.977 -4.738 -13.969 1 96.25 97 ARG A CA 1
ATOM 742 C C . ARG A 1 97 ? -2.869 -5.375 -15.352 1 96.25 97 ARG A C 1
ATOM 744 O O . ARG A 1 97 ? -3.691 -6.219 -15.719 1 96.25 97 ARG A O 1
ATOM 751 N N . LYS A 1 98 ? -1.892 -4.949 -16.094 1 96.19 98 LYS A N 1
ATOM 752 C CA . LYS A 1 98 ? -1.682 -5.48 -17.438 1 96.19 98 LYS A CA 1
ATOM 753 C C . LYS A 1 98 ? -1.362 -6.973 -17.391 1 96.19 98 LYS A C 1
ATOM 755 O O . LYS A 1 98 ? -1.894 -7.75 -18.188 1 96.19 98 LYS A O 1
ATOM 760 N N . GLN A 1 99 ? -0.51 -7.391 -16.469 1 95.38 99 GLN A N 1
ATOM 761 C CA . GLN A 1 99 ? -0.109 -8.789 -16.359 1 95.38 99 GLN A CA 1
ATOM 762 C C . GLN A 1 99 ? -1.273 -9.656 -15.906 1 95.38 99 GLN A C 1
ATOM 764 O O . GLN A 1 99 ? -1.483 -10.758 -16.422 1 95.38 99 GLN A O 1
ATOM 769 N N . ILE A 1 100 ? -2.029 -9.164 -14.938 1 95.31 100 ILE A N 1
ATOM 770 C CA . ILE A 1 100 ? -3.156 -9.914 -14.391 1 95.31 100 ILE A CA 1
ATOM 771 C C . ILE A 1 100 ? -4.227 -10.094 -15.461 1 95.31 100 ILE A C 1
ATOM 773 O O . ILE A 1 100 ? -4.848 -11.156 -15.562 1 95.31 100 ILE A O 1
ATOM 777 N N . ALA A 1 101 ? -4.41 -9.078 -16.297 1 93.88 101 ALA A N 1
ATOM 778 C CA . ALA A 1 101 ? -5.406 -9.125 -17.359 1 93.88 101 ALA A CA 1
ATOM 779 C C . ALA A 1 101 ? -5.082 -10.227 -18.375 1 93.88 101 ALA A C 1
ATOM 781 O O . ALA A 1 101 ? -5.969 -10.711 -19.078 1 93.88 101 ALA A O 1
ATOM 782 N N . GLN A 1 102 ? -3.805 -10.633 -18.422 1 92.25 102 GLN A N 1
ATOM 783 C CA . GLN A 1 102 ? -3.371 -11.625 -19.406 1 92.25 102 GLN A CA 1
ATOM 784 C C . GLN A 1 102 ? -3.514 -13.039 -18.844 1 92.25 102 GLN A C 1
ATOM 786 O O . GLN A 1 102 ? -3.338 -14.016 -19.578 1 92.25 102 GLN A O 1
ATOM 791 N N . LEU A 1 103 ? -3.795 -13.117 -17.531 1 92.06 103 LEU A N 1
ATOM 792 C CA . LEU A 1 103 ? -3.906 -14.438 -16.922 1 92.06 103 LEU A CA 1
ATOM 793 C C . LEU A 1 103 ? -5.191 -15.133 -17.359 1 92.06 103 LEU A C 1
ATOM 795 O O . LEU A 1 103 ? -6.207 -14.484 -17.594 1 92.06 103 LEU A O 1
ATOM 799 N N . ASP A 1 104 ? -5.137 -16.391 -17.547 1 86.31 104 ASP A N 1
ATOM 800 C CA . ASP A 1 104 ? -6.289 -17.234 -17.859 1 86.31 104 ASP A CA 1
ATOM 801 C C . ASP A 1 104 ? -6.391 -18.406 -16.906 1 86.31 104 ASP A C 1
ATOM 803 O O . ASP A 1 104 ? -5.383 -18.859 -16.344 1 86.31 104 ASP A O 1
ATOM 807 N N . ALA A 1 105 ? -7.637 -18.766 -16.703 1 82.94 105 ALA A N 1
ATOM 808 C CA . ALA A 1 105 ? -7.895 -19.875 -15.773 1 82.94 105 ALA A CA 1
ATOM 809 C C . ALA A 1 105 ? -7.543 -21.219 -16.406 1 82.94 105 ALA A C 1
ATOM 811 O O . ALA A 1 105 ? -7.332 -21.297 -17.625 1 82.94 105 ALA A O 1
ATOM 812 N N . GLY A 1 106 ? -7.426 -22.188 -15.523 1 82.69 106 GLY A N 1
ATOM 813 C CA . GLY A 1 106 ? -7.344 -23.562 -16 1 82.69 106 GLY A CA 1
ATOM 814 C C . GLY A 1 106 ? -5.988 -23.906 -16.578 1 82.69 106 GLY A C 1
ATOM 815 O O . GLY A 1 106 ? -4.957 -23.672 -15.945 1 82.69 106 GLY A O 1
ATOM 816 N N . ASP A 1 107 ? -6.023 -24.422 -17.781 1 83.38 107 ASP A N 1
ATOM 817 C CA . ASP A 1 107 ? -4.828 -24.969 -18.406 1 83.38 107 ASP A CA 1
ATOM 818 C C . ASP A 1 107 ? -3.855 -23.875 -18.797 1 83.38 107 ASP A C 1
ATOM 820 O O . ASP A 1 107 ? -2.639 -24.062 -18.781 1 83.38 107 ASP A O 1
ATOM 824 N N . SER A 1 108 ? -4.418 -22.734 -19.031 1 86.75 108 SER A N 1
ATOM 825 C CA . SER A 1 108 ? -3.621 -21.656 -19.609 1 86.75 108 SER A CA 1
ATOM 826 C C . SER A 1 108 ? -2.912 -20.844 -18.531 1 86.75 108 SER A C 1
ATOM 828 O O . SER A 1 108 ? -2.113 -19.953 -18.828 1 86.75 108 SER A O 1
ATOM 830 N N . LEU A 1 109 ? -3.205 -21.109 -17.297 1 89.88 109 LEU A N 1
ATOM 831 C CA . LEU A 1 109 ? -2.643 -20.312 -16.219 1 89.88 109 LEU A CA 1
ATOM 832 C C . LEU A 1 109 ? -1.119 -20.359 -16.234 1 89.88 109 LEU A C 1
ATOM 834 O O . LEU A 1 109 ? -0.453 -19.328 -16.141 1 89.88 109 LEU A O 1
ATOM 838 N N . ALA A 1 110 ? -0.57 -21.609 -16.359 1 91.38 110 ALA A N 1
ATOM 839 C CA . ALA A 1 110 ? 0.875 -21.781 -16.234 1 91.38 110 ALA A CA 1
ATOM 840 C C . ALA A 1 110 ? 1.457 -22.438 -17.484 1 91.38 110 ALA A C 1
ATOM 842 O O . ALA A 1 110 ? 2.555 -23 -17.438 1 91.38 110 ALA A O 1
ATOM 843 N N . LEU A 1 111 ? 0.641 -22.422 -18.578 1 95 111 LEU A N 1
ATOM 844 C CA . LEU A 1 111 ? 1.098 -23.125 -19.766 1 95 111 LEU A CA 1
ATOM 845 C C . LEU A 1 111 ? 0.972 -22.25 -21.016 1 95 111 LEU A C 1
ATOM 847 O O . LEU A 1 111 ? 0.031 -21.469 -21.125 1 95 111 LEU A O 1
ATOM 851 N N . PRO A 1 112 ? 1.897 -22.359 -21.906 1 94.12 112 PRO A N 1
ATOM 852 C CA . PRO A 1 112 ? 1.771 -21.625 -23.156 1 94.12 112 PRO A CA 1
ATOM 853 C C . PRO A 1 112 ? 0.644 -22.172 -24.047 1 94.12 112 PRO A C 1
ATOM 855 O O . PRO A 1 112 ? 0.179 -23.297 -23.844 1 94.12 112 PRO A O 1
ATOM 858 N N . PRO A 1 113 ? 0.239 -21.375 -24.984 1 93.75 113 PRO A N 1
ATOM 859 C CA . PRO A 1 113 ? -0.921 -21.734 -25.797 1 93.75 113 PRO A CA 1
ATOM 860 C C . PRO A 1 113 ? -0.734 -23.047 -26.562 1 93.75 113 PRO A C 1
ATOM 862 O O . PRO A 1 113 ? -1.698 -23.781 -26.766 1 93.75 113 PRO A O 1
ATOM 865 N N . GLU A 1 114 ? 0.466 -23.297 -26.969 1 95 114 GLU A N 1
ATOM 866 C CA . GLU A 1 114 ? 0.69 -24.516 -27.719 1 95 114 GLU A CA 1
ATOM 867 C C . GLU A 1 114 ? 0.417 -25.75 -26.875 1 95 114 GLU A C 1
ATOM 869 O O . GLU A 1 114 ? -0.108 -26.75 -27.359 1 95 114 GLU A O 1
ATOM 874 N N . VAL A 1 115 ? 0.743 -25.656 -25.609 1 96.38 115 VAL A N 1
ATOM 875 C CA . VAL A 1 115 ? 0.488 -26.781 -24.719 1 96.38 115 VAL A CA 1
ATOM 876 C C . VAL A 1 115 ? -1.01 -26.891 -24.438 1 96.38 115 VAL A C 1
ATOM 878 O O . VAL A 1 115 ? -1.564 -28 -24.422 1 96.38 115 VAL A O 1
ATOM 881 N N . THR A 1 116 ? -1.633 -25.766 -24.25 1 95.69 116 THR A N 1
ATOM 882 C CA . THR A 1 116 ? -3.072 -25.781 -24.016 1 95.69 116 THR A CA 1
ATOM 883 C C . THR A 1 116 ? -3.811 -26.375 -25.203 1 95.69 116 THR A C 1
ATOM 885 O O . THR A 1 116 ? -4.773 -27.125 -25.047 1 95.69 116 THR A O 1
ATOM 888 N N . HIS A 1 117 ? -3.352 -26.062 -26.375 1 95.88 117 HIS A N 1
ATOM 889 C CA . HIS A 1 117 ? -3.916 -26.656 -27.578 1 95.88 117 HIS A CA 1
ATOM 890 C C . HIS A 1 117 ? -3.762 -28.172 -27.594 1 95.88 117 HIS A C 1
ATOM 892 O O . HIS A 1 117 ? -4.703 -28.891 -27.922 1 95.88 117 HIS A O 1
ATOM 898 N N . TYR A 1 118 ? -2.639 -28.578 -27.219 1 96.94 118 TYR A N 1
ATOM 899 C CA . TYR A 1 118 ? -2.389 -30.016 -27.125 1 96.94 118 TYR A CA 1
ATOM 900 C C . TYR A 1 118 ? -3.342 -30.672 -26.141 1 96.94 118 TYR A C 1
ATOM 902 O O . TYR A 1 118 ? -3.914 -31.719 -26.422 1 96.94 118 TYR A O 1
ATOM 910 N N . LEU A 1 119 ? -3.531 -30.094 -24.984 1 96.94 119 LEU A N 1
ATOM 911 C CA . LEU A 1 119 ? -4.445 -30.625 -23.984 1 96.94 119 LEU A CA 1
ATOM 912 C C . LEU A 1 119 ? -5.867 -30.703 -24.516 1 96.94 119 LEU A C 1
ATOM 914 O O . LEU A 1 119 ? -6.59 -31.672 -24.25 1 96.94 119 LEU A O 1
ATOM 918 N N . ASP A 1 120 ? -6.238 -29.734 -25.297 1 96.62 120 ASP A N 1
ATOM 919 C CA . ASP A 1 120 ? -7.551 -29.734 -25.922 1 96.62 120 ASP A CA 1
ATOM 920 C C . ASP A 1 120 ? -7.691 -30.906 -26.891 1 96.62 120 ASP A C 1
ATOM 922 O O . ASP A 1 120 ? -8.742 -31.547 -26.953 1 96.62 120 ASP A O 1
ATOM 926 N N . ARG A 1 121 ? -6.66 -31.156 -27.625 1 97.06 121 ARG A N 1
ATOM 927 C CA . ARG A 1 121 ? -6.676 -32.281 -28.562 1 97.06 121 ARG A CA 1
ATOM 928 C C . ARG A 1 121 ? -6.793 -33.594 -27.828 1 97.06 121 ARG A C 1
ATOM 930 O O . ARG A 1 121 ? -7.465 -34.531 -28.297 1 97.06 121 ARG A O 1
ATOM 937 N N . LEU A 1 122 ? -6.137 -33.688 -26.688 1 97.06 122 LEU A N 1
ATOM 938 C CA . LEU A 1 122 ? -6.27 -34.906 -25.859 1 97.06 122 LEU A CA 1
ATOM 939 C C . LEU A 1 122 ? -7.723 -35.125 -25.453 1 97.06 122 LEU A C 1
ATOM 941 O O . LEU A 1 122 ? -8.219 -36.25 -25.484 1 97.06 122 LEU A O 1
ATOM 945 N N . ARG A 1 123 ? -8.367 -34.062 -25.094 1 95.69 123 ARG A N 1
ATOM 946 C CA . ARG A 1 123 ? -9.781 -34.125 -24.734 1 95.69 123 ARG A CA 1
ATOM 947 C C . ARG A 1 123 ? -10.617 -34.594 -25.938 1 95.69 123 ARG A C 1
ATOM 949 O O . ARG A 1 123 ? -11.547 -35.375 -25.781 1 95.69 123 ARG A O 1
ATOM 956 N N . GLU A 1 124 ? -10.32 -34.125 -27.094 1 95.56 124 GLU A N 1
ATOM 957 C CA . GLU A 1 124 ? -11.07 -34.406 -28.312 1 95.56 124 GLU A CA 1
ATOM 958 C C . GLU A 1 124 ? -11.008 -35.906 -28.656 1 95.56 124 GLU A C 1
ATOM 960 O O . GLU A 1 124 ? -11.953 -36.469 -29.219 1 95.56 124 GLU A O 1
ATOM 965 N N . ILE A 1 125 ? -9.953 -36.531 -28.297 1 95 125 ILE A N 1
ATOM 966 C CA . ILE A 1 125 ? -9.828 -37.938 -28.641 1 95 125 ILE A CA 1
ATOM 967 C C . ILE A 1 125 ? -10.422 -38.812 -27.531 1 95 125 ILE A C 1
ATOM 969 O O . ILE A 1 125 ? -10.336 -40.031 -27.578 1 95 125 ILE A O 1
ATOM 973 N N . GLY A 1 126 ? -10.898 -38.156 -26.516 1 93.25 126 GLY A N 1
ATOM 974 C CA . GLY A 1 126 ? -11.695 -38.875 -25.531 1 93.25 126 GLY A CA 1
ATOM 975 C C . GLY A 1 126 ? -10.914 -39.219 -24.281 1 93.25 126 GLY A C 1
ATOM 976 O O . GLY A 1 126 ? -11.344 -40.094 -23.5 1 93.25 126 GLY A O 1
ATOM 977 N N . MET A 1 127 ? -9.805 -38.656 -24.078 1 95.62 127 MET A N 1
ATOM 978 C CA . MET A 1 127 ? -9.047 -38.906 -22.859 1 95.62 127 MET A CA 1
ATOM 979 C C . MET A 1 127 ? -9.82 -38.438 -21.625 1 95.62 127 MET A C 1
ATOM 981 O O . MET A 1 127 ? -10.438 -37.375 -21.656 1 95.62 127 MET A O 1
ATOM 985 N N . SER A 1 128 ? -9.734 -39.219 -20.531 1 96.12 128 SER A N 1
ATOM 986 C CA . SER A 1 128 ? -10.383 -38.875 -19.266 1 96.12 128 SER A CA 1
ATOM 987 C C . SER A 1 128 ? -9.867 -37.531 -18.75 1 96.12 128 SER A C 1
ATOM 989 O O . SER A 1 128 ? -8.672 -37.25 -18.844 1 96.12 128 SER A O 1
ATOM 991 N N . GLU A 1 129 ? -10.797 -36.781 -18.203 1 94 129 GLU A N 1
ATOM 992 C CA . GLU A 1 129 ? -10.398 -35.5 -17.688 1 94 129 GLU A CA 1
ATOM 993 C C . GLU A 1 129 ? -9.352 -35.625 -16.578 1 94 129 GLU A C 1
ATOM 995 O O . GLU A 1 129 ? -8.461 -34.781 -16.453 1 94 129 GLU A O 1
ATOM 1000 N N . ARG A 1 130 ? -9.461 -36.625 -15.797 1 93.75 130 ARG A N 1
ATOM 1001 C CA . ARG A 1 130 ? -8.477 -36.875 -14.742 1 93.75 130 ARG A CA 1
ATOM 1002 C C . ARG A 1 130 ? -7.078 -37.031 -15.328 1 93.75 130 ARG A C 1
ATOM 1004 O O . ARG A 1 130 ? -6.117 -36.469 -14.773 1 93.75 130 ARG A O 1
ATOM 1011 N N . LEU A 1 131 ? -6.953 -37.656 -16.422 1 95.5 131 LEU A N 1
ATOM 1012 C CA . LEU A 1 131 ? -5.656 -37.844 -17.062 1 95.5 131 LEU A CA 1
ATOM 1013 C C . LEU A 1 131 ? -5.203 -36.562 -17.75 1 95.5 131 LEU A C 1
ATOM 1015 O O . LEU A 1 131 ? -4.008 -36.25 -17.781 1 95.5 131 LEU A O 1
ATOM 1019 N N . VAL A 1 132 ? -6.176 -35.812 -18.359 1 96 132 VAL A N 1
ATOM 1020 C CA . VAL A 1 132 ? -5.828 -34.562 -18.969 1 96 132 VAL A CA 1
ATOM 1021 C C . VAL A 1 132 ? -5.254 -33.594 -17.922 1 96 132 VAL A C 1
ATOM 1023 O O . VAL A 1 132 ? -4.262 -32.906 -18.172 1 96 132 VAL A O 1
ATOM 1026 N N . GLU A 1 133 ? -5.867 -33.625 -16.766 1 93.19 133 GLU A N 1
ATOM 1027 C CA . GLU A 1 133 ? -5.348 -32.844 -15.648 1 93.19 133 GLU A CA 1
ATOM 1028 C C . GLU A 1 133 ? -3.936 -33.281 -15.273 1 93.19 133 GLU A C 1
ATOM 1030 O O . GLU A 1 133 ? -3.084 -32.438 -14.953 1 93.19 133 GLU A O 1
ATOM 1035 N N . GLY A 1 134 ? -3.764 -34.531 -15.258 1 94.38 134 GLY A N 1
ATOM 1036 C CA . GLY A 1 134 ? -2.426 -35.062 -15.031 1 94.38 134 GLY A CA 1
ATOM 1037 C C . GLY A 1 134 ? -1.421 -34.594 -16.078 1 94.38 134 GLY A C 1
ATOM 1038 O O . GLY A 1 134 ? -0.299 -34.219 -15.734 1 94.38 134 GLY A O 1
ATOM 1039 N N . GLN A 1 135 ? -1.857 -34.656 -17.297 1 95.19 135 GLN A N 1
ATOM 1040 C CA . GLN A 1 135 ? -1.021 -34.156 -18.375 1 95.19 135 GLN A CA 1
ATOM 1041 C C . GLN A 1 135 ? -0.706 -32.688 -18.203 1 95.19 135 GLN A C 1
ATOM 1043 O O . GLN A 1 135 ? 0.439 -32.25 -18.375 1 95.19 135 GLN A O 1
ATOM 1048 N N . ARG A 1 136 ? -1.699 -31.953 -17.875 1 95.5 136 ARG A N 1
ATOM 1049 C CA . ARG A 1 136 ? -1.516 -30.531 -17.609 1 95.5 136 ARG A CA 1
ATOM 1050 C C . ARG A 1 136 ? -0.436 -30.297 -16.562 1 95.5 136 ARG A C 1
ATOM 1052 O O . ARG A 1 136 ? 0.502 -29.531 -16.781 1 95.5 136 ARG A O 1
ATOM 1059 N N . ASP A 1 137 ? -0.557 -30.984 -15.461 1 95.69 137 ASP A N 1
ATOM 1060 C CA . ASP A 1 137 ? 0.398 -30.828 -14.367 1 95.69 137 ASP A CA 1
ATOM 1061 C C . ASP A 1 137 ? 1.801 -31.25 -14.805 1 95.69 137 ASP A C 1
ATOM 1063 O O . ASP A 1 137 ? 2.787 -30.609 -14.438 1 95.69 137 ASP A O 1
ATOM 1067 N N . GLY A 1 138 ? 1.854 -32.312 -15.539 1 95.44 138 GLY A N 1
ATOM 1068 C CA . GLY A 1 138 ? 3.137 -32.719 -16.078 1 95.44 138 GLY A CA 1
ATOM 1069 C C . GLY A 1 138 ? 3.791 -31.672 -16.953 1 95.44 138 GLY A C 1
ATOM 1070 O O . GLY A 1 138 ? 4.988 -31.406 -16.828 1 95.44 138 GLY A O 1
ATOM 1071 N N . TRP A 1 139 ? 2.99 -31.094 -17.797 1 95.88 139 TRP A N 1
ATOM 1072 C CA . TRP A 1 139 ? 3.525 -30.094 -18.719 1 95.88 139 TRP A CA 1
ATOM 1073 C C . TRP A 1 139 ? 3.916 -28.828 -17.953 1 95.88 139 TRP A C 1
ATOM 1075 O O . TRP A 1 139 ? 4.812 -28.094 -18.375 1 95.88 139 TRP A O 1
ATOM 1085 N N . ILE A 1 140 ? 3.213 -28.547 -16.875 1 95.69 140 ILE A N 1
ATOM 1086 C CA . ILE A 1 140 ? 3.619 -27.438 -16.031 1 95.69 140 ILE A CA 1
ATOM 1087 C C . ILE A 1 140 ? 5.031 -27.672 -15.5 1 95.69 140 ILE A C 1
ATOM 1089 O O . ILE A 1 140 ? 5.875 -26.781 -15.531 1 95.69 140 ILE A O 1
ATOM 1093 N N . LEU A 1 141 ? 5.348 -28.891 -15.07 1 94.94 141 LEU A N 1
ATOM 1094 C CA . LEU A 1 141 ? 6.68 -29.266 -14.594 1 94.94 141 LEU A CA 1
ATOM 1095 C C . LEU A 1 141 ? 7.703 -29.141 -15.719 1 94.94 141 LEU A C 1
ATOM 1097 O O . LEU A 1 141 ? 8.781 -28.578 -15.531 1 94.94 141 LEU A O 1
ATOM 1101 N N . ILE A 1 142 ? 7.336 -29.578 -16.875 1 93.81 142 ILE A N 1
ATOM 1102 C CA . ILE A 1 142 ? 8.234 -29.578 -18.031 1 93.81 142 ILE A CA 1
ATOM 1103 C C . ILE A 1 142 ? 8.516 -28.141 -18.453 1 93.81 142 ILE A C 1
ATOM 1105 O O . ILE A 1 142 ? 9.672 -27.766 -18.672 1 93.81 142 ILE A O 1
ATOM 1109 N N . THR A 1 143 ? 7.473 -27.375 -18.547 1 94.38 143 THR A N 1
ATOM 1110 C CA . THR A 1 143 ? 7.59 -26 -19 1 94.38 143 THR A CA 1
ATOM 1111 C C . THR A 1 143 ? 8.445 -25.188 -18.031 1 94.38 143 THR A C 1
ATOM 1113 O O . THR A 1 143 ? 9.211 -24.312 -18.453 1 94.38 143 THR A O 1
ATOM 1116 N N . ALA A 1 144 ? 8.305 -25.484 -16.797 1 92.69 144 ALA A N 1
ATOM 1117 C CA . ALA A 1 144 ? 9.078 -24.766 -15.781 1 92.69 144 ALA A CA 1
ATOM 1118 C C . ALA A 1 144 ? 10.57 -25.016 -15.953 1 92.69 144 ALA A C 1
ATOM 1120 O O . ALA A 1 144 ? 11.391 -24.125 -15.758 1 92.69 144 ALA A O 1
ATOM 1121 N N . ARG A 1 145 ? 10.922 -26.188 -16.328 1 90.75 145 ARG A N 1
ATOM 1122 C CA . ARG A 1 145 ? 12.32 -26.578 -16.438 1 90.75 145 ARG A CA 1
ATOM 1123 C C . ARG A 1 145 ? 12.891 -26.219 -17.812 1 90.75 145 ARG A C 1
ATOM 1125 O O . ARG A 1 145 ? 14.047 -25.812 -17.922 1 90.75 145 ARG A O 1
ATOM 1132 N N . TRP A 1 146 ? 12.047 -26.406 -18.828 1 90.75 146 TRP A N 1
ATOM 1133 C CA . TRP A 1 146 ? 12.508 -26.203 -20.203 1 90.75 146 TRP A CA 1
ATOM 1134 C C . TRP A 1 146 ? 11.531 -25.344 -20.984 1 90.75 146 TRP A C 1
ATOM 1136 O O . TRP A 1 146 ? 11.008 -25.766 -22.016 1 90.75 146 TRP A O 1
ATOM 1146 N N . PRO A 1 147 ? 11.383 -24.109 -20.594 1 90.5 147 PRO A N 1
ATOM 1147 C CA . PRO A 1 147 ? 10.398 -23.25 -21.25 1 90.5 147 PRO A CA 1
ATOM 1148 C C . PRO A 1 147 ? 10.688 -23.031 -22.734 1 90.5 147 PRO A C 1
ATOM 1150 O O . PRO A 1 147 ? 9.766 -22.938 -23.547 1 90.5 147 PRO A O 1
ATOM 1153 N N . ASP A 1 148 ? 11.992 -23.094 -23.141 1 90.38 148 ASP A N 1
ATOM 1154 C CA . ASP A 1 148 ? 12.375 -22.75 -24.516 1 90.38 148 ASP A CA 1
ATOM 1155 C C . ASP A 1 148 ? 12.266 -23.969 -25.422 1 90.38 148 ASP A C 1
ATOM 1157 O O . ASP A 1 148 ? 12.289 -23.844 -26.656 1 90.38 148 ASP A O 1
ATOM 1161 N N . ARG A 1 149 ? 12.078 -25.125 -24.828 1 90.69 149 ARG A N 1
ATOM 1162 C CA . ARG A 1 149 ? 12.078 -26.344 -25.641 1 90.69 149 ARG A CA 1
ATOM 1163 C C . ARG A 1 149 ? 10.664 -26.859 -25.859 1 90.69 149 ARG A C 1
ATOM 1165 O O . ARG A 1 149 ? 10.438 -27.719 -26.703 1 90.69 149 ARG A O 1
ATOM 1172 N N . VAL A 1 150 ? 9.734 -26.312 -25.125 1 91.75 150 VAL A N 1
ATOM 1173 C CA . VAL A 1 150 ? 8.352 -26.797 -25.156 1 91.75 150 VAL A CA 1
ATOM 1174 C C . VAL A 1 150 ? 7.824 -26.734 -26.594 1 91.75 150 VAL A C 1
ATOM 1176 O O . VAL A 1 150 ? 7.219 -27.703 -27.078 1 91.75 150 VAL A O 1
ATOM 1179 N N . SER A 1 151 ? 8.148 -25.672 -27.266 1 91.19 151 SER A N 1
ATOM 1180 C CA . SER A 1 151 ? 7.652 -25.484 -28.625 1 91.19 151 SER A CA 1
ATOM 1181 C C . SER A 1 151 ? 8.219 -26.531 -29.578 1 91.19 151 SER A C 1
ATOM 1183 O O . SER A 1 151 ? 7.598 -26.844 -30.594 1 91.19 151 SER A O 1
ATOM 1185 N N . GLU A 1 152 ? 9.383 -27.062 -29.266 1 90.5 152 GLU A N 1
ATOM 1186 C CA . GLU A 1 152 ? 10.023 -28.078 -30.078 1 90.5 152 GLU A CA 1
ATOM 1187 C C . GLU A 1 152 ? 9.352 -29.438 -29.906 1 90.5 152 GLU A C 1
ATOM 1189 O O . GLU A 1 152 ? 9.344 -30.266 -30.828 1 90.5 152 GLU A O 1
ATOM 1194 N N . TRP A 1 153 ? 8.758 -29.656 -28.781 1 90 153 TRP A N 1
ATOM 1195 C CA . TRP A 1 153 ? 8.273 -30.984 -28.438 1 90 153 TRP A CA 1
ATOM 1196 C C . TRP A 1 153 ? 6.797 -31.125 -28.797 1 90 153 TRP A C 1
ATOM 1198 O O . TRP A 1 153 ? 6.34 -32.219 -29.125 1 90 153 TRP A O 1
ATOM 1208 N N . ILE A 1 154 ? 6.082 -30.078 -28.844 1 93.81 154 ILE A N 1
ATOM 1209 C CA . ILE A 1 154 ? 4.625 -30.125 -28.938 1 93.81 154 ILE A CA 1
ATOM 1210 C C . ILE A 1 154 ? 4.219 -30.641 -30.312 1 93.81 154 ILE A C 1
ATOM 1212 O O . ILE A 1 154 ? 3.314 -31.484 -30.422 1 93.81 154 ILE A O 1
ATOM 1216 N N . PRO A 1 155 ? 4.914 -30.234 -31.422 1 92.12 155 PRO A N 1
ATOM 1217 C CA . PRO A 1 155 ? 4.531 -30.797 -32.719 1 92.12 155 PRO A CA 1
ATOM 1218 C C . PRO A 1 155 ? 4.629 -32.312 -32.75 1 92.12 155 PRO A C 1
ATOM 1220 O O . PRO A 1 155 ? 3.754 -33 -33.312 1 92.12 155 PRO A O 1
ATOM 1223 N N . GLY A 1 156 ? 5.648 -32.875 -32.188 1 88.69 156 GLY A N 1
ATOM 1224 C CA . GLY A 1 156 ? 5.785 -34.312 -32.094 1 88.69 156 GLY A CA 1
ATOM 1225 C C . GLY A 1 156 ? 4.684 -34.969 -31.266 1 88.69 156 GLY A C 1
ATOM 1226 O O . GLY A 1 156 ? 4.168 -36 -31.641 1 88.69 156 GLY A O 1
ATOM 1227 N N . LYS A 1 157 ? 4.312 -34.344 -30.219 1 93.25 157 LYS A N 1
ATOM 1228 C CA . LYS A 1 157 ? 3.238 -34.844 -29.359 1 93.25 157 LYS A CA 1
ATOM 1229 C C . LYS A 1 157 ? 1.903 -34.844 -30.109 1 93.25 157 LYS A C 1
ATOM 1231 O O . LYS A 1 157 ? 1.117 -35.781 -29.984 1 93.25 157 LYS A O 1
ATOM 1236 N N . LEU A 1 158 ? 1.707 -33.781 -30.859 1 94.69 158 LEU A N 1
ATOM 1237 C CA . LEU A 1 158 ? 0.482 -33.688 -31.641 1 94.69 158 LEU A CA 1
ATOM 1238 C C . LEU A 1 158 ? 0.451 -34.75 -32.719 1 94.69 158 LEU A C 1
ATOM 1240 O O . LEU A 1 158 ? -0.59 -35.344 -32.969 1 94.69 158 LEU A O 1
ATOM 1244 N N . ALA A 1 159 ? 1.584 -35 -33.375 1 92.31 159 ALA A N 1
ATOM 1245 C CA . ALA A 1 159 ? 1.686 -36.031 -34.406 1 92.31 159 ALA A CA 1
ATOM 1246 C C . ALA A 1 159 ? 1.396 -37.406 -33.844 1 92.31 159 ALA A C 1
ATOM 1248 O O . ALA A 1 159 ? 0.804 -38.25 -34.531 1 92.31 159 ALA A O 1
ATOM 1249 N N . GLU A 1 160 ? 1.822 -37.594 -32.625 1 90.44 160 GLU A N 1
ATOM 1250 C CA . GLU A 1 160 ? 1.591 -38.875 -31.969 1 90.44 160 GLU A CA 1
ATOM 1251 C C . GLU A 1 160 ? 0.099 -39.188 -31.859 1 90.44 160 GLU A C 1
ATOM 1253 O O . GLU A 1 160 ? -0.303 -40.344 -31.875 1 90.44 160 GLU A O 1
ATOM 1258 N N . LEU A 1 161 ? -0.736 -38.188 -31.781 1 94.56 161 LEU A N 1
ATOM 1259 C CA . LEU A 1 161 ? -2.172 -38.375 -31.594 1 94.56 161 LEU A CA 1
ATOM 1260 C C . LEU A 1 161 ? -2.826 -38.875 -32.875 1 94.56 161 LEU A C 1
ATOM 1262 O O . LEU A 1 161 ? -3.979 -39.312 -32.875 1 94.56 161 LEU A O 1
ATOM 1266 N N . GLU A 1 162 ? -2.088 -38.812 -34 1 93.31 162 GLU A N 1
ATOM 1267 C CA . GLU A 1 162 ? -2.586 -39.344 -35.25 1 93.31 162 GLU A CA 1
ATOM 1268 C C . GLU A 1 162 ? -2.338 -40.844 -35.375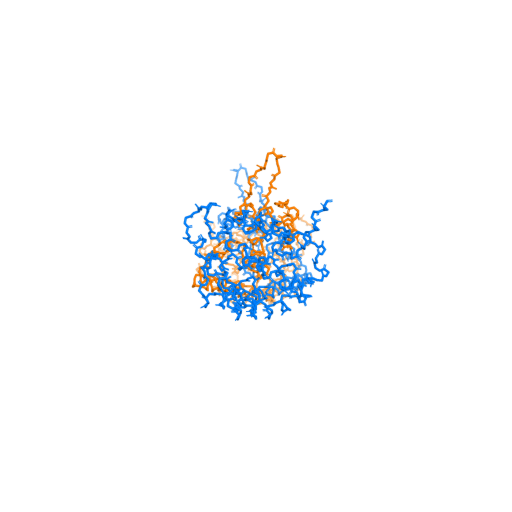 1 93.31 162 GLU A C 1
ATOM 1270 O O . GLU A 1 162 ? -2.904 -41.5 -36.25 1 93.31 162 GLU A O 1
ATOM 1275 N N . ASP A 1 163 ? -1.469 -41.375 -34.531 1 92.56 163 ASP A N 1
ATOM 1276 C CA . ASP A 1 163 ? -1.18 -42.812 -34.469 1 92.56 163 ASP A CA 1
ATOM 1277 C C . ASP A 1 163 ? -2.281 -43.562 -33.75 1 92.56 163 ASP A C 1
ATOM 1279 O O . ASP A 1 163 ? -2.494 -43.344 -32.562 1 92.56 163 ASP A O 1
ATOM 1283 N N . PRO A 1 164 ? -2.938 -44.469 -34.406 1 93.5 164 PRO A N 1
ATOM 1284 C CA . PRO A 1 164 ? -4.031 -45.219 -33.781 1 93.5 164 PRO A CA 1
ATOM 1285 C C . PRO A 1 164 ? -3.59 -45.969 -32.531 1 93.5 164 PRO A C 1
ATOM 1287 O O . PRO A 1 164 ? -4.383 -46.156 -31.594 1 93.5 164 PRO A O 1
ATOM 1290 N N . GLN A 1 165 ? -2.352 -46.375 -32.5 1 92.5 165 GLN A N 1
ATOM 1291 C CA . GLN A 1 165 ? -1.853 -47.094 -31.344 1 92.5 165 GLN A CA 1
ATOM 1292 C C . GLN A 1 165 ? -1.752 -46.156 -30.141 1 92.5 165 GLN A C 1
ATOM 1294 O O . GLN A 1 165 ? -2.059 -46.562 -29 1 92.5 165 GLN A O 1
ATOM 1299 N N . ALA A 1 166 ? -1.309 -45.031 -30.391 1 93.69 166 ALA A N 1
ATOM 1300 C CA . ALA A 1 166 ? -1.234 -44.031 -29.312 1 93.69 166 ALA A CA 1
ATOM 1301 C C . ALA A 1 166 ? -2.625 -43.688 -28.781 1 93.69 166 ALA A C 1
ATOM 1303 O O . ALA A 1 166 ? -2.828 -43.625 -27.578 1 93.69 166 ALA A O 1
ATOM 1304 N N . VAL A 1 167 ? -3.553 -43.531 -29.656 1 95.44 167 VAL A N 1
ATOM 1305 C CA . VAL A 1 167 ? -4.922 -43.219 -29.266 1 95.44 167 VAL A CA 1
ATOM 1306 C C . VAL A 1 167 ? -5.5 -44.344 -28.438 1 95.44 167 VAL A C 1
ATOM 1308 O O . VAL A 1 167 ? -6.16 -44.125 -27.422 1 95.44 167 VAL A O 1
ATOM 1311 N N . ARG A 1 168 ? -5.238 -45.562 -28.906 1 94.88 168 ARG A N 1
ATOM 1312 C CA . ARG A 1 168 ? -5.684 -46.719 -28.156 1 94.88 168 ARG A CA 1
ATOM 1313 C C . ARG A 1 168 ? -5.078 -46.75 -26.766 1 94.88 168 ARG A C 1
ATOM 1315 O O . ARG A 1 168 ? -5.766 -47.031 -25.781 1 94.88 168 ARG A O 1
ATOM 1322 N N . LEU A 1 169 ? -3.801 -46.438 -26.656 1 94.88 169 LEU A N 1
ATOM 1323 C CA . LEU A 1 169 ? -3.119 -46.344 -25.359 1 94.88 169 LEU A CA 1
ATOM 1324 C C . LEU A 1 169 ? -3.822 -45.375 -24.438 1 94.88 169 LEU A C 1
ATOM 1326 O O . LEU A 1 169 ? -4.129 -45.688 -23.281 1 94.88 169 LEU A O 1
ATOM 1330 N N . TYR A 1 170 ? -4.141 -44.219 -24.906 1 95.12 170 TYR A N 1
ATOM 1331 C CA . TYR A 1 170 ? -4.766 -43.188 -24.094 1 95.12 170 TYR A CA 1
ATOM 1332 C C . TYR A 1 170 ? -6.16 -43.594 -23.641 1 95.12 170 TYR A C 1
ATOM 1334 O O . TYR A 1 170 ? -6.566 -43.312 -22.516 1 95.12 170 TYR A O 1
ATOM 1342 N N . ARG A 1 171 ? -6.875 -44.25 -24.5 1 94.56 171 ARG A N 1
ATOM 1343 C CA . ARG A 1 171 ? -8.211 -44.719 -24.141 1 94.56 171 ARG A CA 1
ATOM 1344 C C . ARG A 1 171 ? -8.156 -45.781 -23.062 1 94.56 171 ARG A C 1
ATOM 1346 O O . ARG A 1 171 ? -8.953 -45.75 -22.109 1 94.56 171 ARG A O 1
ATOM 1353 N N . LEU A 1 172 ? -7.184 -46.625 -23.281 1 95.06 172 LEU A N 1
ATOM 1354 C CA . LEU A 1 172 ? -7.016 -47.688 -22.281 1 95.06 172 LEU A CA 1
ATOM 1355 C C . LEU A 1 172 ? -6.637 -47.094 -20.922 1 95.06 172 LEU A C 1
ATOM 1357 O O . LEU A 1 172 ? -7.191 -47.469 -19.891 1 95.06 172 LEU A O 1
ATOM 1361 N N . LEU A 1 173 ? -5.699 -46.219 -20.953 1 95.5 173 LEU A N 1
ATOM 1362 C CA . LEU A 1 173 ? -5.289 -45.531 -19.719 1 95.5 173 LEU A CA 1
ATOM 1363 C C . LEU A 1 173 ? -6.469 -44.812 -19.078 1 95.5 173 LEU A C 1
ATOM 1365 O O . LEU A 1 173 ? -6.617 -44.812 -17.859 1 95.5 173 LEU A O 1
ATOM 1369 N N . SER A 1 174 ? -7.289 -44.219 -19.891 1 96.12 174 SER A N 1
ATOM 1370 C CA . SER A 1 174 ? -8.477 -43.5 -19.406 1 96.12 174 SER A CA 1
ATOM 1371 C C . SER A 1 174 ? -9.445 -44.438 -18.719 1 96.12 174 SER A C 1
ATOM 1373 O O . SER A 1 174 ? -9.938 -44.156 -17.625 1 96.12 174 SER A O 1
ATOM 1375 N N . ASP A 1 175 ? -9.656 -45.531 -19.375 1 94.88 175 ASP A N 1
ATOM 1376 C CA . ASP A 1 175 ? -10.539 -46.562 -18.797 1 94.88 175 ASP A CA 1
ATOM 1377 C C . ASP A 1 175 ? -10.008 -47.031 -17.438 1 94.88 175 ASP A C 1
ATOM 1379 O O . ASP A 1 175 ? -10.781 -47.219 -16.5 1 94.88 175 ASP A O 1
ATOM 1383 N N . LEU A 1 176 ? -8.75 -47.219 -17.375 1 94.5 176 LEU A N 1
ATOM 1384 C CA . LEU A 1 176 ? -8.117 -47.688 -16.156 1 94.5 176 LEU A CA 1
ATOM 1385 C C . LEU A 1 176 ? -8.281 -46.688 -15.016 1 94.5 176 LEU A C 1
ATOM 1387 O O . LEU A 1 176 ? -8.711 -47.062 -13.922 1 94.5 176 LEU A O 1
ATOM 1391 N N . VAL A 1 177 ? -7.996 -45.406 -15.305 1 93.38 177 VAL A N 1
ATOM 1392 C CA . VAL A 1 177 ? -7.988 -44.406 -14.266 1 93.38 177 VAL A CA 1
ATOM 1393 C C . VAL A 1 177 ? -9.414 -44.156 -13.781 1 93.38 177 VAL A C 1
ATOM 1395 O O . VAL A 1 177 ? -9.633 -43.844 -12.609 1 93.38 177 VAL A O 1
ATOM 1398 N N . ASP A 1 178 ? -10.391 -44.312 -14.617 1 93.56 178 ASP A N 1
ATOM 1399 C CA . ASP A 1 178 ? -11.789 -44.062 -14.281 1 93.56 178 ASP A CA 1
ATOM 1400 C C . ASP A 1 178 ? -12.438 -45.281 -13.633 1 93.56 178 ASP A C 1
ATOM 1402 O O . ASP A 1 178 ? -13.578 -45.219 -13.164 1 93.56 178 ASP A O 1
ATOM 1406 N N . SER A 1 179 ? -11.688 -46.344 -13.633 1 93.19 179 SER A N 1
ATOM 1407 C CA . SER A 1 179 ? -12.203 -47.594 -13.016 1 93.19 179 SER A CA 1
ATOM 1408 C C . SER A 1 179 ? -11.688 -47.75 -11.594 1 93.19 179 SER A C 1
ATOM 1410 O O . SER A 1 179 ? -10.766 -47.031 -11.18 1 93.19 179 SER A O 1
ATOM 1412 N N . ASP A 1 180 ? -12.297 -48.656 -10.844 1 92.19 180 ASP A N 1
ATOM 1413 C CA . ASP A 1 180 ? -11.844 -48.938 -9.492 1 92.19 180 ASP A CA 1
ATOM 1414 C C . ASP A 1 180 ? -10.406 -49.438 -9.492 1 92.19 180 ASP A C 1
ATOM 1416 O O . ASP A 1 180 ? -10.008 -50.219 -10.367 1 92.19 180 ASP A O 1
ATOM 1420 N N . PRO A 1 181 ? -9.703 -49 -8.562 1 88.94 181 PRO A N 1
ATOM 1421 C CA . PRO A 1 181 ? -8.289 -49.375 -8.516 1 88.94 181 PRO A CA 1
ATOM 1422 C C . PRO A 1 181 ? -8.094 -50.875 -8.312 1 88.94 181 PRO A C 1
ATOM 1424 O O . PRO A 1 181 ? -8.703 -51.469 -7.418 1 88.94 181 PRO A O 1
ATOM 1427 N N . ASP A 1 182 ? -7.449 -51.5 -9.203 1 90.69 182 ASP A N 1
ATOM 1428 C CA . ASP A 1 182 ? -7.055 -52.906 -9.18 1 90.69 182 ASP A CA 1
ATOM 1429 C C . ASP A 1 182 ? -5.66 -53.094 -9.766 1 90.69 182 ASP A C 1
ATOM 1431 O O . ASP A 1 182 ? -5.469 -52.969 -10.977 1 90.69 182 ASP A O 1
ATOM 1435 N N . GLU A 1 183 ? -4.734 -53.438 -8.953 1 86.06 183 GLU A N 1
ATOM 1436 C CA . GLU A 1 183 ? -3.344 -53.562 -9.375 1 86.06 183 GLU A CA 1
ATOM 1437 C C . GLU A 1 183 ? -3.154 -54.75 -10.297 1 86.06 183 GLU A C 1
ATOM 1439 O O . GLU A 1 183 ? -2.131 -54.875 -10.977 1 86.06 183 GLU A O 1
ATOM 1444 N N . HIS A 1 184 ? -4.188 -55.594 -10.289 1 87.94 184 HIS A N 1
ATOM 1445 C CA . HIS A 1 184 ? -4.078 -56.781 -11.109 1 87.94 184 HIS A CA 1
ATOM 1446 C C . HIS A 1 184 ? -4.965 -56.688 -12.344 1 87.94 184 HIS A C 1
ATOM 1448 O O . HIS A 1 184 ? -5.211 -57.688 -13.016 1 87.94 184 HIS A O 1
ATOM 1454 N N . ASP A 1 185 ? -5.406 -55.531 -12.586 1 92.31 185 ASP A N 1
ATOM 1455 C CA . ASP A 1 185 ? -6.184 -55.312 -13.805 1 92.31 185 ASP A CA 1
ATOM 1456 C C . ASP A 1 185 ? -5.391 -55.719 -15.039 1 92.31 185 ASP A C 1
ATOM 1458 O O . ASP A 1 185 ? -4.285 -55.219 -15.266 1 92.31 185 ASP A O 1
ATOM 1462 N N . PRO A 1 186 ? -5.871 -56.656 -15.836 1 91.5 186 PRO A N 1
ATOM 1463 C CA . PRO A 1 186 ? -5.137 -57.156 -17 1 91.5 186 PRO A CA 1
ATOM 1464 C C . PRO A 1 186 ? -4.836 -56.031 -18.031 1 91.5 186 PRO A C 1
ATOM 1466 O O . PRO A 1 186 ? -3.91 -56.188 -18.828 1 91.5 186 PRO A O 1
ATOM 1469 N N . ARG A 1 187 ? -5.574 -55 -17.969 1 94.44 187 ARG A N 1
ATOM 1470 C CA . ARG A 1 187 ? -5.348 -53.906 -18.891 1 94.44 187 ARG A CA 1
ATOM 1471 C C . ARG A 1 187 ? -3.99 -53.25 -18.641 1 94.44 187 ARG A C 1
ATOM 1473 O O . ARG A 1 187 ? -3.445 -52.594 -19.531 1 94.44 187 ARG A O 1
ATOM 1480 N N . LEU A 1 188 ? -3.453 -53.406 -17.5 1 94.69 188 LEU A N 1
ATOM 1481 C CA . LEU A 1 188 ? -2.139 -52.844 -17.188 1 94.69 188 LEU A CA 1
ATOM 1482 C C . LEU A 1 188 ? -1.06 -53.5 -18.047 1 94.69 188 LEU A C 1
ATOM 1484 O O . LEU A 1 188 ? -0.157 -52.812 -18.531 1 94.69 188 LEU A O 1
ATOM 1488 N N . GLU A 1 189 ? -1.213 -54.75 -18.219 1 94.44 189 GLU A N 1
ATOM 1489 C CA . GLU A 1 189 ? -0.269 -55.469 -19.078 1 94.44 189 GLU A CA 1
ATOM 1490 C C . GLU A 1 189 ? -0.392 -55.031 -20.531 1 94.44 189 GLU A C 1
ATOM 1492 O O . GLU A 1 189 ? 0.615 -54.844 -21.219 1 94.44 189 GLU A O 1
ATOM 1497 N N . GLU A 1 190 ? -1.56 -54.875 -20.906 1 94.69 190 GLU A N 1
ATOM 1498 C CA . GLU A 1 190 ? -1.803 -54.406 -22.266 1 94.69 190 GLU A CA 1
ATOM 1499 C C . GLU A 1 190 ? -1.196 -53.031 -22.5 1 94.69 190 GLU A C 1
ATOM 1501 O O . GLU A 1 190 ? -0.587 -52.781 -23.531 1 94.69 190 GLU A O 1
ATOM 1506 N N . VAL A 1 191 ? -1.426 -52.188 -21.547 1 94.5 191 VAL A N 1
ATOM 1507 C CA . VAL A 1 191 ? -0.88 -50.844 -21.625 1 94.5 191 VAL A CA 1
ATOM 1508 C C . VAL A 1 191 ? 0.645 -50.906 -21.688 1 94.5 191 VAL A C 1
ATOM 1510 O O . VAL A 1 191 ? 1.265 -50.219 -22.516 1 94.5 191 VAL A O 1
ATOM 1513 N N . ALA A 1 192 ? 1.247 -51.656 -20.859 1 93.06 192 ALA A N 1
ATOM 1514 C CA . ALA A 1 192 ? 2.701 -51.781 -20.828 1 93.06 192 ALA A CA 1
ATOM 1515 C C . ALA A 1 192 ? 3.234 -52.312 -22.156 1 93.06 192 ALA A C 1
ATOM 1517 O O . ALA A 1 192 ? 4.258 -51.844 -22.656 1 93.06 192 ALA A O 1
ATOM 1518 N N . ASP A 1 193 ? 2.516 -53.25 -22.703 1 93.56 193 ASP A N 1
ATOM 1519 C CA . ASP A 1 193 ? 2.906 -53.812 -24 1 93.56 193 ASP A CA 1
ATOM 1520 C C . ASP A 1 193 ? 2.889 -52.719 -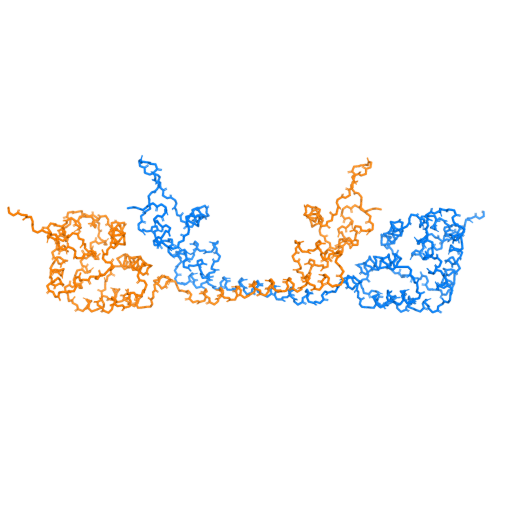25.078 1 93.56 193 ASP A C 1
ATOM 1522 O O . ASP A 1 193 ? 3.828 -52.625 -25.875 1 93.56 193 ASP A O 1
ATOM 1526 N N . LEU A 1 194 ? 1.841 -52.031 -25.062 1 91.88 194 LEU A N 1
ATOM 1527 C CA . LEU A 1 194 ? 1.692 -50.938 -26.031 1 91.88 194 LEU A CA 1
ATOM 1528 C C . LEU A 1 194 ? 2.783 -49.906 -25.875 1 91.88 194 LEU A C 1
ATOM 1530 O O . LEU A 1 194 ? 3.391 -49.469 -26.844 1 91.88 194 LEU A O 1
ATOM 1534 N N . MET A 1 195 ? 3.064 -49.5 -24.703 1 92.06 195 MET A N 1
ATOM 1535 C CA . MET A 1 195 ? 4.086 -48.5 -24.406 1 92.06 195 MET A CA 1
ATOM 1536 C C . MET A 1 195 ? 5.469 -49 -24.812 1 92.06 195 MET A C 1
ATOM 1538 O O . MET A 1 195 ? 6.25 -48.25 -25.406 1 92.06 195 MET A O 1
ATOM 1542 N N . ALA A 1 196 ? 5.699 -50.219 -24.5 1 89.56 196 ALA A N 1
ATOM 1543 C CA . ALA A 1 196 ? 6.992 -50.781 -24.859 1 89.56 196 ALA A CA 1
ATOM 1544 C C . ALA A 1 196 ? 7.176 -50.844 -26.359 1 89.56 196 ALA A C 1
ATOM 1546 O O . ALA A 1 196 ? 8.258 -50.531 -26.875 1 89.56 196 ALA A O 1
ATOM 1547 N N . ALA A 1 197 ? 6.145 -51.219 -27.047 1 89.06 197 ALA A N 1
ATOM 1548 C CA . ALA A 1 197 ? 6.191 -51.281 -28.5 1 89.06 197 ALA A CA 1
ATOM 1549 C C . ALA A 1 197 ? 6.445 -49.906 -29.109 1 89.06 197 ALA A C 1
ATOM 1551 O O . ALA A 1 197 ? 7.246 -49.75 -30.031 1 89.06 197 ALA A O 1
ATOM 1552 N N . MET A 1 198 ? 5.801 -48.969 -28.547 1 86.81 198 MET A N 1
ATOM 1553 C CA . MET A 1 198 ? 5.965 -47.594 -29.031 1 86.81 198 MET A CA 1
ATOM 1554 C C . MET A 1 198 ? 7.363 -47.062 -28.719 1 86.81 198 MET A C 1
ATOM 1556 O O . MET A 1 198 ? 7.98 -46.406 -29.531 1 86.81 198 MET A O 1
ATOM 1560 N N . ALA A 1 199 ? 7.852 -47.344 -27.562 1 85.31 199 ALA A N 1
ATOM 1561 C CA . ALA A 1 199 ? 9.203 -46.938 -27.172 1 85.31 199 ALA A CA 1
ATOM 1562 C C . ALA A 1 199 ? 10.242 -47.562 -28.094 1 85.31 199 ALA A C 1
ATOM 1564 O O . ALA A 1 199 ? 11.211 -46.906 -28.484 1 85.31 199 ALA A O 1
ATOM 1565 N N . GLN A 1 200 ? 10.031 -48.812 -28.391 1 85.62 200 GLN A N 1
ATOM 1566 C CA . GLN A 1 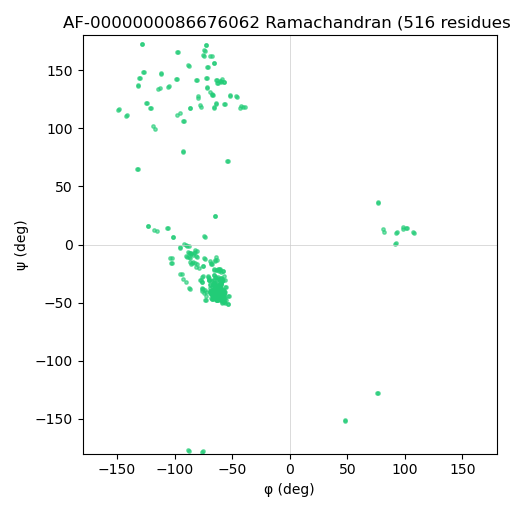200 ? 10.945 -49.531 -29.266 1 85.62 200 GLN A CA 1
ATOM 1567 C C . GLN A 1 200 ? 10.977 -48.906 -30.656 1 85.62 200 GLN A C 1
ATOM 1569 O O . GLN A 1 200 ? 12.047 -48.719 -31.25 1 85.62 200 GLN A O 1
ATOM 1574 N N . ARG A 1 201 ? 9.852 -48.562 -31.156 1 83.94 201 ARG A N 1
ATOM 1575 C CA . ARG A 1 201 ? 9.758 -47.938 -32.469 1 83.94 201 ARG A CA 1
ATOM 1576 C C . ARG A 1 201 ? 10.492 -46.594 -32.469 1 83.94 201 ARG A C 1
ATOM 1578 O O . ARG A 1 201 ? 11.195 -46.281 -33.406 1 83.94 201 ARG A O 1
ATOM 1585 N N . ALA A 1 202 ? 10.266 -45.844 -31.406 1 80 202 ALA A N 1
ATOM 1586 C CA . ALA A 1 202 ? 10.938 -44.531 -31.281 1 80 202 ALA A CA 1
ATOM 1587 C C . ALA A 1 202 ? 12.445 -44.719 -31.203 1 80 202 ALA A C 1
ATOM 1589 O O . ALA A 1 202 ? 13.203 -43.938 -31.797 1 80 202 ALA A O 1
ATOM 1590 N N . TYR A 1 203 ? 12.867 -45.625 -30.453 1 76.94 203 TYR A N 1
ATOM 1591 C CA . TYR A 1 203 ? 14.289 -45.938 -30.297 1 76.94 203 TYR A CA 1
ATOM 1592 C C . TYR A 1 203 ? 14.906 -46.312 -31.641 1 76.94 203 TYR A C 1
ATOM 1594 O O . TYR A 1 203 ? 15.977 -45.812 -32 1 76.94 203 TYR A O 1
ATOM 1602 N N . ASP A 1 204 ? 14.188 -47.062 -32.281 1 82.31 204 ASP A N 1
ATOM 1603 C CA . ASP A 1 204 ? 14.664 -47.531 -33.594 1 82.31 204 ASP A CA 1
ATOM 1604 C C . ASP A 1 204 ? 14.734 -46.375 -34.594 1 82.31 204 ASP A C 1
ATOM 1606 O O . ASP A 1 204 ? 15.586 -46.375 -35.5 1 82.31 204 ASP A O 1
ATOM 1610 N N . ALA A 1 205 ? 13.875 -45.469 -34.406 1 78.06 205 ALA A N 1
ATOM 1611 C CA . ALA A 1 205 ? 13.805 -44.312 -35.312 1 78.06 205 ALA A CA 1
ATOM 1612 C C . ALA A 1 205 ? 14.828 -43.25 -34.938 1 78.06 205 ALA A C 1
ATOM 1614 O O . ALA A 1 205 ? 15 -42.281 -35.656 1 78.06 205 ALA A O 1
ATOM 1615 N N . GLY A 1 206 ? 15.531 -43.406 -33.844 1 70 206 GLY A N 1
ATOM 1616 C CA . GLY A 1 206 ? 16.547 -42.469 -33.406 1 70 206 GLY A CA 1
ATOM 1617 C C . GLY A 1 206 ? 15.961 -41.25 -32.688 1 70 206 GLY A C 1
ATOM 1618 O O . GLY A 1 206 ? 16.594 -40.219 -32.594 1 70 206 GLY A O 1
ATOM 1619 N N . GLU A 1 207 ? 14.805 -41.312 -32.344 1 62.5 207 GLU A N 1
ATOM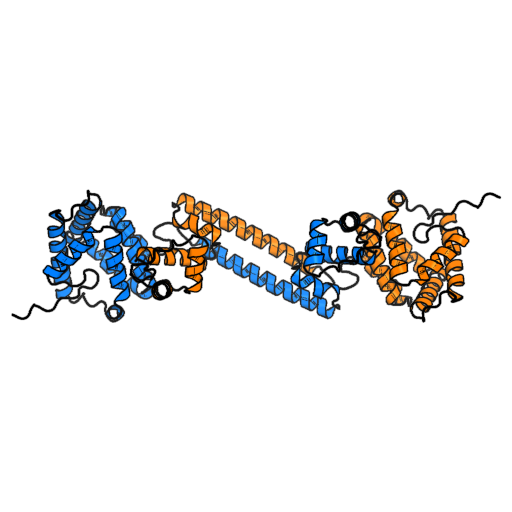 1620 C CA . GLU A 1 207 ? 14.094 -40.188 -31.75 1 62.5 207 GLU A CA 1
ATOM 1621 C C . GLU A 1 207 ? 14.305 -40.125 -30.25 1 62.5 207 GLU A C 1
ATOM 1623 O O . GLU A 1 207 ? 13.922 -39.156 -29.594 1 62.5 207 GLU A O 1
ATOM 1628 N N . ALA A 1 208 ? 14.914 -41.094 -29.594 1 56.34 208 ALA A N 1
ATOM 1629 C CA . ALA A 1 208 ? 15.008 -41.188 -28.141 1 56.34 208 ALA A CA 1
ATOM 1630 C C . ALA A 1 208 ? 16 -40.188 -27.578 1 56.34 208 ALA A C 1
ATOM 1632 O O . ALA A 1 208 ? 16.344 -40.219 -26.391 1 56.34 208 ALA A O 1
ATOM 1633 N N . ASP A 1 209 ? 16.5 -39.312 -28.422 1 52.66 209 ASP A N 1
ATOM 1634 C CA . ASP A 1 209 ? 17.578 -38.469 -27.906 1 52.66 209 ASP A CA 1
ATOM 1635 C C . ASP A 1 209 ? 17.031 -37.156 -27.328 1 52.66 209 ASP A C 1
ATOM 1637 O O . ASP A 1 209 ? 16.516 -36.312 -28.078 1 52.66 209 ASP A O 1
ATOM 1641 N N . TYR A 1 210 ? 16.531 -37.188 -26.141 1 54.59 210 TYR A N 1
ATOM 1642 C CA . TYR A 1 210 ? 16.109 -35.906 -25.547 1 54.59 210 TYR A CA 1
ATOM 1643 C C . TYR A 1 210 ? 17.312 -35 -25.328 1 54.59 210 TYR A C 1
ATOM 1645 O O . TYR A 1 210 ? 17.203 -33.969 -24.641 1 54.59 210 TYR A O 1
ATOM 1653 N N . GLY A 1 211 ? 18.312 -35.25 -26.109 1 52.44 211 GLY A N 1
ATOM 1654 C CA . GLY A 1 211 ? 19.516 -34.406 -26.062 1 52.44 211 GLY A CA 1
ATOM 1655 C C . GLY A 1 211 ? 20.016 -34.156 -24.656 1 52.44 211 GLY A C 1
ATOM 1656 O O . GLY A 1 211 ? 19.828 -35 -23.766 1 52.44 211 GLY A O 1
ATOM 1657 N N . ASP A 1 212 ? 20.719 -32.938 -24.359 1 53.66 212 ASP A N 1
ATOM 1658 C CA . ASP A 1 212 ? 21.391 -32.438 -23.156 1 53.66 212 ASP A CA 1
ATOM 1659 C C . ASP A 1 212 ? 20.391 -32.344 -22 1 53.66 212 ASP A C 1
ATOM 1661 O O . ASP A 1 212 ? 20.797 -32.281 -20.828 1 53.66 212 ASP A O 1
ATOM 1665 N N . ALA A 1 213 ? 19.234 -32.25 -22.266 1 54 213 ALA A N 1
ATOM 1666 C CA . ALA A 1 213 ? 18.219 -32.125 -21.219 1 54 213 ALA A CA 1
ATOM 1667 C C . ALA A 1 213 ? 18.188 -33.375 -20.328 1 54 213 ALA A C 1
ATOM 1669 O O . ALA A 1 213 ? 17.766 -33.312 -19.172 1 54 213 ALA A O 1
ATOM 1670 N N . ALA A 1 214 ? 18.891 -34.469 -20.859 1 56.34 214 ALA A N 1
ATOM 1671 C CA . ALA A 1 214 ? 18.828 -35.812 -20.266 1 56.34 214 ALA A CA 1
ATOM 1672 C C . ALA A 1 214 ? 19.766 -35.906 -19.062 1 56.34 214 ALA A C 1
ATOM 1674 O O . ALA A 1 214 ? 19.656 -36.844 -18.266 1 56.34 214 ALA A O 1
ATOM 1675 N N . GLN A 1 215 ? 20.469 -34.844 -18.922 1 61.19 215 GLN A N 1
ATOM 1676 C CA . GLN A 1 215 ? 21.422 -35.094 -17.844 1 61.19 215 GLN A CA 1
ATOM 1677 C C . GLN A 1 215 ? 20.812 -34.781 -16.484 1 61.19 215 GLN A C 1
ATOM 1679 O O . GLN A 1 215 ? 21.25 -35.312 -15.461 1 61.19 215 GLN A O 1
ATOM 1684 N N . ASP A 1 216 ? 19.734 -34.062 -16.469 1 72.38 216 ASP A N 1
ATOM 1685 C CA . ASP A 1 216 ? 19.078 -33.75 -15.203 1 72.38 216 ASP A CA 1
ATOM 1686 C C . ASP A 1 216 ? 17.938 -34.75 -14.922 1 72.38 216 ASP A C 1
ATOM 1688 O O . ASP A 1 216 ? 16.906 -34.719 -15.602 1 72.38 216 ASP A O 1
ATOM 1692 N N . ASP A 1 217 ? 18.094 -35.594 -13.867 1 82.12 217 ASP A N 1
ATOM 1693 C CA . ASP A 1 217 ? 17.156 -36.656 -13.586 1 82.12 217 ASP A CA 1
ATOM 1694 C C . ASP A 1 217 ? 15.938 -36.156 -12.828 1 82.12 217 ASP A C 1
ATOM 1696 O O . ASP A 1 217 ? 14.875 -36.781 -12.828 1 82.12 217 ASP A O 1
ATOM 1700 N N . LEU A 1 218 ? 16.062 -35 -12.289 1 86.75 218 LEU A N 1
ATOM 1701 C CA . LEU A 1 218 ? 15.062 -34.531 -11.328 1 86.75 218 LEU A CA 1
ATOM 1702 C C . LEU A 1 218 ? 13.719 -34.312 -12.008 1 86.75 218 LEU A C 1
ATOM 1704 O O . LEU A 1 218 ? 12.68 -34.781 -11.508 1 86.75 218 LEU A O 1
ATOM 1708 N N . PRO A 1 219 ? 13.703 -33.688 -13.148 1 88.06 219 PRO A N 1
ATOM 1709 C CA . PRO A 1 219 ? 12.398 -33.469 -13.781 1 88.06 219 PRO A CA 1
ATOM 1710 C C . PRO A 1 219 ? 11.68 -34.781 -14.102 1 88.06 219 PRO A C 1
ATOM 1712 O O . PRO A 1 219 ? 10.461 -34.875 -13.945 1 88.06 219 PRO A O 1
ATOM 1715 N N . PHE A 1 220 ? 12.422 -35.75 -14.43 1 87 220 PHE A N 1
ATOM 1716 C CA . PHE A 1 220 ? 11.828 -37.031 -14.789 1 87 220 PHE A CA 1
ATOM 1717 C C . PHE A 1 220 ? 11.359 -37.781 -13.547 1 87 220 PHE A C 1
ATOM 1719 O O . PHE A 1 220 ? 10.32 -38.438 -13.57 1 87 220 PHE A O 1
ATOM 1726 N N . GLU A 1 221 ? 12.141 -37.656 -12.57 1 88.5 221 GLU A N 1
ATOM 1727 C CA . GLU A 1 221 ? 11.703 -38.219 -11.289 1 88.5 221 GLU A CA 1
ATOM 1728 C C . GLU A 1 221 ? 10.398 -37.594 -10.828 1 88.5 221 GLU A C 1
ATOM 1730 O O . GLU A 1 221 ? 9.516 -38.281 -10.305 1 88.5 221 GLU A O 1
ATOM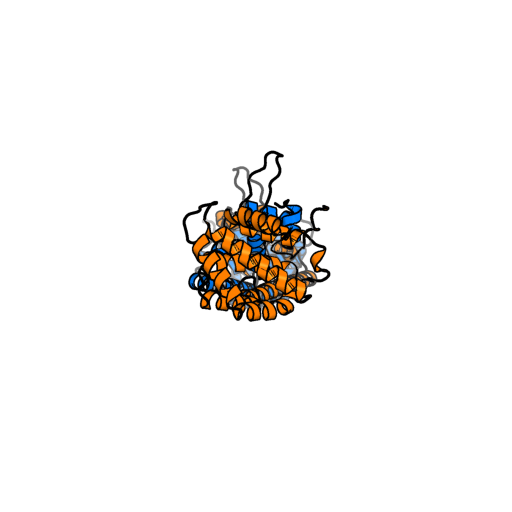 1735 N N . LEU A 1 222 ? 10.281 -36.344 -11.039 1 91.88 222 LEU A N 1
ATOM 1736 C CA . LEU A 1 222 ? 9.078 -35.625 -10.641 1 91.88 222 LEU A CA 1
ATOM 1737 C C . LEU A 1 222 ? 7.883 -36.062 -11.477 1 91.88 222 LEU A C 1
ATOM 1739 O O . LEU A 1 222 ? 6.777 -36.219 -10.961 1 91.88 222 LEU A O 1
ATOM 1743 N N . LEU A 1 223 ? 8.141 -36.25 -12.719 1 92.62 223 LEU A N 1
ATOM 1744 C CA . LEU A 1 223 ? 7.07 -36.719 -13.602 1 92.62 223 LEU A CA 1
ATOM 1745 C C . LEU A 1 223 ? 6.594 -38.094 -13.203 1 92.62 223 LEU A C 1
ATOM 1747 O O . LEU A 1 223 ? 5.391 -38.375 -13.203 1 92.62 223 LEU A O 1
ATOM 1751 N N . ASP A 1 224 ? 7.531 -38.938 -12.867 1 90.31 224 ASP A N 1
ATOM 1752 C CA . ASP A 1 224 ? 7.176 -40.281 -12.391 1 90.31 224 ASP A CA 1
ATOM 1753 C C . ASP A 1 224 ? 6.367 -40.188 -11.094 1 90.31 224 ASP A C 1
ATOM 1755 O O . ASP A 1 224 ? 5.352 -40.875 -10.953 1 90.31 224 ASP A O 1
ATOM 1759 N N . ALA A 1 225 ? 6.859 -39.375 -10.242 1 91.56 225 ALA A N 1
ATOM 1760 C CA . ALA A 1 225 ? 6.168 -39.219 -8.969 1 91.56 225 ALA A CA 1
ATOM 1761 C C . ALA A 1 225 ? 4.754 -38.688 -9.188 1 91.56 225 ALA A C 1
ATOM 1763 O O . ALA A 1 225 ? 3.816 -39.094 -8.508 1 91.56 225 ALA A O 1
ATOM 1764 N N . LEU A 1 226 ? 4.633 -37.75 -10.086 1 94.38 226 LEU A N 1
ATOM 1765 C CA . LEU A 1 226 ? 3.326 -37.188 -10.398 1 94.38 226 LEU A CA 1
ATOM 1766 C C . LEU A 1 226 ? 2.361 -38.25 -10.875 1 94.38 226 LEU A C 1
ATOM 1768 O O . LEU A 1 226 ? 1.201 -38.281 -10.453 1 94.38 226 LEU A O 1
ATOM 1772 N N . ALA A 1 227 ? 2.844 -39.125 -11.719 1 93.12 227 ALA A N 1
ATOM 1773 C CA . ALA A 1 227 ? 2.016 -40.219 -12.227 1 93.12 227 ALA A CA 1
ATOM 1774 C C . ALA A 1 227 ? 1.482 -41.062 -11.086 1 93.12 227 ALA A C 1
ATOM 1776 O O . ALA A 1 227 ? 0.3 -41.438 -11.062 1 93.12 227 ALA A O 1
ATOM 1777 N N . VAL A 1 228 ? 2.34 -41.344 -10.156 1 92.19 228 VAL A N 1
ATOM 1778 C CA . VAL A 1 228 ? 1.963 -42.156 -9.016 1 92.19 228 VAL A CA 1
ATOM 1779 C C . VAL A 1 228 ? 0.958 -41.406 -8.148 1 92.19 228 VAL A C 1
ATOM 1781 O O . VAL A 1 228 ? 0.021 -42 -7.613 1 92.19 228 VAL A O 1
ATOM 1784 N N . GLU A 1 229 ? 1.148 -40.156 -7.996 1 91.88 229 GLU A N 1
ATOM 1785 C CA . GLU A 1 229 ? 0.235 -39.312 -7.207 1 91.88 229 GLU A CA 1
ATOM 1786 C C . GLU A 1 229 ? -1.145 -39.25 -7.855 1 91.88 229 GLU A C 1
ATOM 1788 O O . GLU A 1 229 ? -2.158 -39.156 -7.16 1 91.88 229 GLU A O 1
ATOM 1793 N N . ILE A 1 230 ? -1.178 -39.281 -9.141 1 91.44 230 ILE A N 1
ATOM 1794 C CA . ILE A 1 230 ? -2.439 -39.25 -9.875 1 91.44 230 ILE A CA 1
ATOM 1795 C C . ILE A 1 230 ? -3.148 -40.594 -9.734 1 91.44 230 ILE A C 1
ATOM 1797 O O . ILE A 1 230 ? -4.348 -40.656 -9.453 1 91.44 230 ILE A O 1
ATOM 1801 N N . ASP A 1 231 ? -2.408 -41.625 -9.938 1 92.75 231 ASP A N 1
ATOM 1802 C CA . ASP A 1 231 ? -2.928 -43 -9.812 1 92.75 231 ASP A CA 1
ATOM 1803 C C . ASP A 1 231 ? -1.84 -43.969 -9.344 1 92.75 231 ASP A C 1
ATOM 1805 O O . ASP A 1 231 ? -0.87 -44.219 -10.062 1 92.75 231 ASP A O 1
ATOM 1809 N N . PRO A 1 232 ? -1.976 -44.562 -8.18 1 92.19 232 PRO A N 1
ATOM 1810 C CA . PRO A 1 232 ? -0.946 -45.438 -7.602 1 92.19 232 PRO A CA 1
ATOM 1811 C C . PRO A 1 232 ? -0.6 -46.625 -8.5 1 92.19 232 PRO A C 1
ATOM 1813 O O . PRO A 1 232 ? 0.49 -47.188 -8.391 1 92.19 232 PRO A O 1
ATOM 1816 N N . ARG A 1 233 ? -1.489 -47.031 -9.398 1 93.81 233 ARG A N 1
ATOM 1817 C CA . ARG A 1 233 ? -1.226 -48.125 -10.312 1 93.81 233 ARG A CA 1
ATOM 1818 C C . ARG A 1 233 ? -0.098 -47.781 -11.281 1 93.81 233 ARG A C 1
ATOM 1820 O O . ARG A 1 233 ? 0.451 -48.656 -11.945 1 93.81 233 ARG A O 1
ATOM 1827 N N . ALA A 1 234 ? 0.25 -46.5 -11.336 1 92.44 234 ALA A N 1
ATOM 1828 C CA . ALA A 1 234 ? 1.369 -46.094 -12.164 1 92.44 234 ALA A CA 1
ATOM 1829 C C . ALA A 1 234 ? 2.664 -46.781 -11.75 1 92.44 234 ALA A C 1
ATOM 1831 O O . ALA A 1 234 ? 3.533 -47.031 -12.586 1 92.44 234 ALA A O 1
ATOM 1832 N N . GLN A 1 235 ? 2.816 -47.031 -10.461 1 92.31 235 GLN A N 1
ATOM 1833 C CA . GLN A 1 235 ? 4 -47.75 -9.992 1 92.31 235 GLN A CA 1
ATOM 1834 C C . GLN A 1 235 ? 4.098 -49.125 -10.641 1 92.31 235 GLN A C 1
ATOM 1836 O O . GLN A 1 235 ? 5.172 -49.531 -11.086 1 92.31 235 GLN A O 1
ATOM 1841 N N . ARG A 1 236 ? 3 -49.844 -10.641 1 92.69 236 ARG A N 1
ATOM 1842 C CA . ARG A 1 236 ? 2.965 -51.156 -11.281 1 92.69 236 ARG A CA 1
ATOM 1843 C C . ARG A 1 236 ? 3.285 -51.031 -12.766 1 92.69 236 ARG A C 1
ATOM 1845 O O . ARG A 1 236 ? 3.984 -51.875 -13.32 1 92.69 236 ARG A O 1
ATOM 1852 N N . MET A 1 237 ? 2.785 -50.031 -13.367 1 91.06 237 MET A N 1
ATOM 1853 C CA . MET A 1 237 ? 3.053 -49.812 -14.781 1 91.06 237 MET A CA 1
ATOM 1854 C C . MET A 1 237 ? 4.543 -49.594 -15.031 1 91.06 237 MET A C 1
ATOM 1856 O O . MET A 1 237 ? 5.094 -50.125 -16 1 91.06 237 MET A O 1
ATOM 1860 N N . MET A 1 238 ? 5.191 -48.906 -14.227 1 89.94 238 MET A N 1
ATOM 1861 C CA . MET A 1 238 ? 6.629 -48.688 -14.336 1 89.94 238 MET A CA 1
ATOM 1862 C C . MET A 1 238 ? 7.402 -49.969 -14.18 1 89.94 238 MET A C 1
ATOM 1864 O O . MET A 1 238 ? 8.367 -50.219 -14.898 1 89.94 238 MET A O 1
ATOM 1868 N N . ASP A 1 239 ? 6.93 -50.719 -13.234 1 91.69 239 ASP A N 1
ATOM 1869 C CA . ASP A 1 239 ? 7.551 -52.031 -13.039 1 91.69 239 ASP A CA 1
ATOM 1870 C C . ASP A 1 239 ? 7.41 -52.906 -14.289 1 91.69 239 ASP A C 1
ATOM 1872 O O . ASP A 1 239 ? 8.367 -53.562 -14.711 1 91.69 239 ASP A O 1
ATOM 1876 N N . LEU A 1 240 ? 6.23 -52.906 -14.844 1 92.38 240 LEU A N 1
ATOM 1877 C CA . LEU A 1 240 ? 5.957 -53.688 -16.047 1 92.38 240 LEU A CA 1
ATOM 1878 C C . LEU A 1 240 ? 6.828 -53.219 -17.203 1 92.38 240 LEU A C 1
ATOM 1880 O O . LEU A 1 240 ? 7.305 -54.031 -18 1 92.38 240 LEU A O 1
ATOM 1884 N N . MET A 1 241 ? 7.059 -51.969 -17.312 1 90.94 241 MET A N 1
ATOM 1885 C CA . MET A 1 241 ? 7.918 -51.406 -18.359 1 90.94 241 MET A CA 1
ATOM 1886 C C . MET A 1 241 ? 9.367 -51.844 -18.141 1 90.94 241 MET A C 1
ATOM 1888 O O . MET A 1 241 ? 10.07 -52.156 -19.109 1 90.94 241 MET A O 1
ATOM 1892 N N . ARG A 1 242 ? 9.828 -51.812 -16.922 1 89.5 242 ARG A N 1
ATOM 1893 C CA . ARG A 1 242 ? 11.18 -52.25 -16.609 1 89.5 242 ARG A CA 1
ATOM 1894 C C . ARG A 1 242 ? 11.391 -53.719 -17.016 1 89.5 242 ARG A C 1
ATOM 1896 O O . ARG A 1 242 ? 12.438 -54.094 -17.531 1 89.5 242 ARG A O 1
ATOM 1903 N N . GLU A 1 243 ? 10.398 -54.5 -16.781 1 91.38 243 GLU A N 1
ATOM 1904 C CA . GLU A 1 243 ? 10.445 -55.906 -17.172 1 91.38 243 GLU A CA 1
ATOM 1905 C C . GLU A 1 243 ? 10.594 -56.031 -18.688 1 91.38 243 GLU A C 1
ATOM 1907 O O . GLU A 1 243 ? 11.07 -57.062 -19.172 1 91.38 243 GLU A O 1
ATOM 1912 N N . ARG A 1 244 ? 10.211 -55.031 -19.328 1 90.25 244 ARG A N 1
ATOM 1913 C CA . ARG A 1 244 ? 10.219 -55.062 -20.797 1 90.25 244 ARG A CA 1
ATOM 1914 C C . ARG A 1 244 ? 11.43 -54.312 -21.359 1 90.25 244 ARG A C 1
ATOM 1916 O O . ARG A 1 244 ? 11.484 -54.031 -22.547 1 90.25 244 ARG A O 1
ATOM 1923 N N . GLY A 1 245 ? 12.305 -53.906 -20.453 1 86 245 GLY A N 1
ATOM 1924 C CA . GLY A 1 245 ? 13.602 -53.375 -20.859 1 86 245 GLY A CA 1
ATOM 1925 C C . GLY A 1 245 ? 13.656 -51.875 -20.875 1 86 245 GLY A C 1
ATOM 1926 O O . GLY A 1 245 ? 14.602 -51.281 -21.391 1 86 245 GLY A O 1
ATOM 1927 N N . TRP A 1 246 ? 12.656 -51.25 -20.266 1 84.69 246 TRP A N 1
ATOM 1928 C CA . TRP A 1 246 ? 12.625 -49.781 -20.297 1 84.69 246 TRP A CA 1
ATOM 1929 C C . TRP A 1 246 ? 12.648 -49.219 -18.891 1 84.69 246 TRP A C 1
ATOM 1931 O O . TRP A 1 246 ? 11.773 -49.531 -18.062 1 84.69 246 TRP A O 1
ATOM 1941 N N . GLY A 1 247 ? 13.656 -48.469 -18.531 1 72.94 247 GLY A N 1
ATOM 1942 C CA . GLY A 1 247 ? 13.859 -47.938 -17.188 1 72.94 247 GLY A CA 1
ATOM 1943 C C . GLY A 1 247 ? 12.914 -46.812 -16.828 1 72.94 247 GLY A C 1
ATOM 1944 O O . GLY A 1 247 ? 12.531 -46.656 -15.664 1 72.94 247 GLY A O 1
ATOM 1945 N N . ARG A 1 248 ? 12.781 -45.938 -17.781 1 66.94 248 ARG A N 1
ATOM 1946 C CA . ARG A 1 248 ? 11.883 -44.844 -17.5 1 66.94 248 ARG A CA 1
ATOM 1947 C C . ARG A 1 248 ? 10.898 -44.625 -18.656 1 66.94 248 ARG A C 1
ATOM 1949 O O . ARG A 1 248 ? 11.242 -44.844 -19.812 1 66.94 248 ARG A O 1
ATOM 1956 N N . TRP A 1 249 ? 9.711 -44.438 -18.203 1 60.19 249 TRP A N 1
ATOM 1957 C CA . TRP A 1 249 ? 8.695 -44.219 -19.234 1 60.19 249 TRP A CA 1
ATOM 1958 C C . TRP A 1 249 ? 8.75 -42.781 -19.766 1 60.19 249 TRP A C 1
ATOM 1960 O O . TRP A 1 249 ? 8.312 -42.531 -20.891 1 60.19 249 TRP A O 1
ATOM 1970 N N . THR A 1 250 ? 9.352 -41.938 -18.969 1 59.66 250 THR A N 1
ATOM 1971 C CA . THR A 1 250 ? 9.406 -40.531 -19.359 1 59.66 250 THR A CA 1
ATOM 1972 C C . THR A 1 250 ? 10.664 -40.25 -20.172 1 59.66 250 THR A C 1
ATOM 1974 O O . THR A 1 250 ? 10.711 -39.281 -20.953 1 59.66 250 THR A O 1
ATOM 1977 N N . ARG A 1 251 ? 11.766 -41.062 -19.781 1 59.22 251 ARG A N 1
ATOM 1978 C CA . ARG A 1 251 ? 13.008 -41.062 -20.547 1 59.22 251 ARG A CA 1
ATOM 1979 C C . ARG A 1 251 ? 13.289 -42.438 -21.156 1 59.22 251 ARG A C 1
ATOM 1981 O O . ARG A 1 251 ? 13.328 -43.438 -20.438 1 59.22 251 ARG A O 1
ATOM 1988 N N . LEU A 1 252 ? 12.969 -42.562 -22.391 1 58.34 252 LEU A N 1
ATOM 1989 C CA . LEU A 1 252 ? 13.188 -43.875 -23.016 1 58.34 252 LEU A CA 1
ATOM 1990 C C . LEU A 1 252 ? 14.625 -44.312 -22.812 1 58.34 252 LEU A C 1
ATOM 1992 O O . LEU A 1 252 ? 15.484 -44.094 -23.672 1 58.34 252 LEU A O 1
ATOM 1996 N N . ASP A 1 253 ? 14.914 -44.688 -21.484 1 61.75 253 ASP A N 1
ATOM 1997 C CA . ASP A 1 253 ? 16.234 -45.25 -21.219 1 61.75 253 ASP A CA 1
ATOM 1998 C C . ASP A 1 253 ? 16.203 -46.781 -21.328 1 61.75 253 ASP A C 1
ATOM 2000 O O . ASP A 1 253 ? 15.562 -47.438 -20.531 1 61.75 253 ASP A O 1
ATOM 2004 N N . ARG A 1 254 ? 16.828 -47.219 -22.516 1 61.19 254 ARG A N 1
ATOM 2005 C CA . ARG A 1 254 ? 16.906 -48.656 -22.703 1 61.19 254 ARG A CA 1
ATOM 2006 C C . ARG A 1 254 ? 17.812 -49.312 -21.656 1 61.19 254 ARG A C 1
ATOM 2008 O O . ARG A 1 254 ? 18.891 -48.781 -21.359 1 61.19 254 ARG A O 1
ATOM 2015 N N . LEU A 1 255 ? 17.203 -50.188 -20.844 1 60.47 255 LEU A N 1
ATOM 2016 C CA . LEU A 1 255 ? 18 -50.938 -19.859 1 60.47 255 LEU A CA 1
ATOM 2017 C C . LEU A 1 255 ? 18.938 -51.906 -20.531 1 60.47 255 LEU A C 1
ATOM 2019 O O . LEU A 1 255 ? 18.609 -52.469 -21.578 1 60.47 255 LEU A O 1
ATOM 2023 N N . PRO A 1 256 ? 20.25 -51.844 -20.109 1 56.56 256 PRO A N 1
ATOM 2024 C CA . PRO A 1 256 ? 21.188 -52.812 -20.672 1 56.56 256 PRO A CA 1
ATOM 2025 C C . PRO A 1 256 ? 20.703 -54.281 -20.547 1 56.56 256 PRO A C 1
ATOM 2027 O O . PRO A 1 256 ? 19.969 -54.594 -19.609 1 56.56 256 PRO A O 1
ATOM 2030 N N . ASP A 1 257 ? 20.656 -55.156 -21.672 1 50 257 ASP A N 1
ATOM 2031 C CA . ASP A 1 257 ? 20.344 -56.562 -21.641 1 50 257 ASP A CA 1
ATOM 2032 C C . ASP A 1 257 ? 21.031 -57.25 -20.469 1 50 257 ASP A C 1
ATOM 2034 O O . ASP A 1 257 ? 22.141 -56.875 -20.078 1 50 257 ASP A O 1
ATOM 2038 N N . ALA A 1 258 ? 20.234 -57.844 -19.531 1 47.31 258 ALA A N 1
ATOM 2039 C CA . ALA A 1 258 ? 20.938 -58.688 -18.547 1 47.31 258 ALA A CA 1
ATOM 2040 C C . ALA A 1 258 ? 22.031 -59.5 -19.219 1 47.31 258 ALA A C 1
ATOM 2042 O O . ALA A 1 258 ? 21.828 -60.062 -20.281 1 47.31 258 ALA A O 1
ATOM 2043 N N . PRO A 1 259 ? 23.328 -59.25 -18.766 1 38.78 259 PRO A N 1
ATOM 2044 C CA . PRO A 1 259 ? 24.297 -60.188 -19.312 1 38.78 259 PRO A CA 1
ATOM 2045 C C . PRO A 1 259 ? 23.797 -61.656 -19.234 1 38.78 259 PRO A C 1
ATOM 2047 O O . PRO A 1 259 ? 23.062 -62 -18.312 1 38.78 259 PRO A O 1
ATOM 2050 N N . ASP A 1 260 ? 23.812 -62.375 -20.359 1 34.25 260 ASP A N 1
ATOM 2051 C CA . ASP A 1 260 ? 23.75 -63.844 -20.234 1 34.25 260 ASP A CA 1
ATOM 2052 C C . ASP A 1 260 ? 24.719 -64.312 -19.156 1 34.25 260 ASP A C 1
ATOM 2054 O O . ASP A 1 260 ? 25.859 -63.906 -19.078 1 34.25 260 ASP A O 1
ATOM 2058 N N . MET B 1 1 ? 10.711 -37.719 -3.982 1 84.25 1 MET B N 1
ATOM 2059 C CA . MET B 1 1 ? 10.25 -36.625 -3.129 1 84.25 1 MET B CA 1
ATOM 2060 C C . MET B 1 1 ? 11.344 -35.594 -2.936 1 84.25 1 MET B C 1
ATOM 2062 O O . MET B 1 1 ? 12.531 -35.906 -3.051 1 84.25 1 MET B O 1
ATOM 2066 N N . LEU B 1 2 ? 10.914 -34.344 -2.766 1 89.56 2 LEU B N 1
ATOM 2067 C CA . LEU B 1 2 ? 11.875 -33.25 -2.777 1 89.56 2 LEU B CA 1
ATOM 2068 C C . LEU B 1 2 ? 12 -32.625 -1.393 1 89.56 2 LEU B C 1
ATOM 2070 O O . LEU B 1 2 ? 11.031 -32.625 -0.621 1 89.56 2 LEU B O 1
ATOM 2074 N N . THR B 1 3 ? 13.227 -32.156 -1.149 1 89.75 3 THR B N 1
ATOM 2075 C CA . THR B 1 3 ? 13.406 -31.266 -0.018 1 89.75 3 THR B CA 1
ATOM 2076 C C . THR B 1 3 ? 12.852 -29.875 -0.339 1 89.75 3 THR B C 1
ATOM 2078 O O . THR B 1 3 ? 12.539 -29.578 -1.493 1 89.75 3 THR B O 1
ATOM 2081 N N . ILE B 1 4 ? 12.734 -29.078 0.771 1 92.75 4 ILE B N 1
ATOM 2082 C CA . ILE B 1 4 ? 12.195 -27.734 0.575 1 92.75 4 ILE B CA 1
ATOM 2083 C C . ILE B 1 4 ? 13.109 -26.953 -0.355 1 92.75 4 ILE B C 1
ATOM 2085 O O . ILE B 1 4 ? 12.641 -26.141 -1.165 1 92.75 4 ILE B O 1
ATOM 2089 N N . SER B 1 5 ? 14.453 -27.094 -0.28 1 94.06 5 SER B N 1
ATOM 2090 C CA . SER B 1 5 ? 15.398 -26.391 -1.137 1 94.06 5 SER B CA 1
ATOM 2091 C C . SER B 1 5 ? 15.234 -26.797 -2.596 1 94.06 5 SER B C 1
ATOM 2093 O O . SER B 1 5 ? 15.258 -25.953 -3.492 1 94.06 5 SER B O 1
ATOM 2095 N N . GLN B 1 6 ? 15.102 -28.078 -2.826 1 92.62 6 GLN B N 1
ATOM 2096 C CA . GLN B 1 6 ? 14.898 -28.578 -4.18 1 92.62 6 GLN B CA 1
ATOM 2097 C C . GLN B 1 6 ? 13.57 -28.094 -4.758 1 92.62 6 GLN B C 1
ATOM 2099 O O . GLN B 1 6 ? 13.508 -27.719 -5.93 1 92.62 6 GLN B O 1
ATOM 2104 N N . LEU B 1 7 ? 12.578 -28.156 -3.92 1 94.25 7 LEU B N 1
ATOM 2105 C CA . LEU B 1 7 ? 11.258 -27.672 -4.312 1 94.25 7 LEU B CA 1
ATOM 2106 C C . LEU B 1 7 ? 11.336 -26.203 -4.746 1 94.25 7 LEU B C 1
ATOM 2108 O O . LEU B 1 7 ? 10.852 -25.844 -5.82 1 94.25 7 LEU B O 1
ATOM 2112 N N . ALA B 1 8 ? 11.961 -25.406 -3.922 1 95.69 8 ALA B N 1
ATOM 2113 C CA . ALA B 1 8 ? 12.086 -23.984 -4.18 1 95.69 8 ALA B CA 1
ATOM 2114 C C . ALA B 1 8 ? 12.867 -23.719 -5.469 1 95.69 8 ALA B C 1
ATOM 2116 O O . ALA B 1 8 ? 12.445 -22.922 -6.309 1 95.69 8 ALA B O 1
ATOM 2117 N N . ALA B 1 9 ? 13.922 -24.406 -5.617 1 94.38 9 ALA B N 1
ATOM 2118 C CA . ALA B 1 9 ? 14.773 -24.234 -6.789 1 94.38 9 ALA B CA 1
ATOM 2119 C C . ALA B 1 9 ? 14.031 -24.609 -8.07 1 94.38 9 ALA B C 1
ATOM 2121 O O . ALA B 1 9 ? 14.117 -23.891 -9.07 1 94.38 9 ALA B O 1
ATOM 2122 N N . TYR B 1 10 ? 13.273 -25.656 -7.996 1 94.44 10 TYR B N 1
ATOM 2123 C CA . TYR B 1 10 ? 12.547 -26.094 -9.18 1 94.44 10 TYR B CA 1
ATOM 2124 C C . TYR B 1 10 ? 11.484 -25.078 -9.578 1 94.44 10 TYR B C 1
ATOM 2126 O O . TYR B 1 10 ? 11.281 -24.812 -10.766 1 94.44 10 TYR B O 1
ATOM 2134 N N . ALA B 1 11 ? 10.805 -24.578 -8.609 1 94.5 11 ALA B N 1
ATOM 2135 C CA . ALA B 1 11 ? 9.703 -23.656 -8.867 1 94.5 11 ALA B CA 1
ATOM 2136 C C . ALA B 1 11 ? 10.211 -22.25 -9.125 1 94.5 11 ALA B C 1
ATOM 2138 O O . ALA B 1 11 ? 9.453 -21.375 -9.547 1 94.5 11 ALA B O 1
ATOM 2139 N N . GLY B 1 12 ? 11.469 -22 -8.883 1 94.56 12 GLY B N 1
ATOM 2140 C CA . GLY B 1 12 ? 12.055 -20.688 -9.125 1 94.56 12 GLY B CA 1
ATO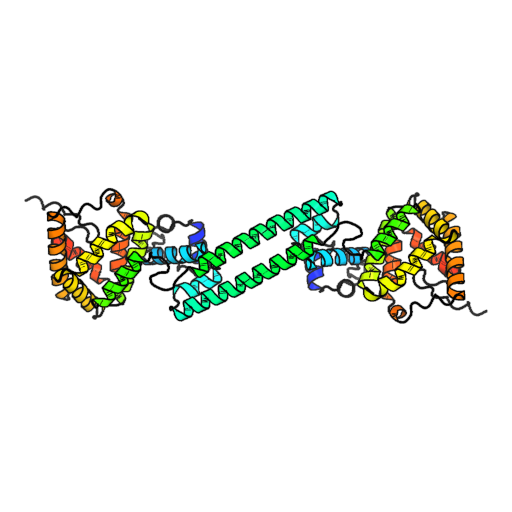M 2141 C C . GLY B 1 12 ? 11.688 -19.672 -8.07 1 94.56 12 GLY B C 1
ATOM 2142 O O . GLY B 1 12 ? 11.398 -18.516 -8.383 1 94.56 12 GLY B O 1
ATOM 2143 N N . VAL B 1 13 ? 11.57 -20.078 -6.805 1 96.25 13 VAL B N 1
ATOM 2144 C CA . VAL B 1 13 ? 11.289 -19.188 -5.688 1 96.25 13 VAL B CA 1
ATOM 2145 C C . VAL B 1 13 ? 12.32 -19.406 -4.578 1 96.25 13 VAL B C 1
ATOM 2147 O O . VAL B 1 13 ? 13.18 -20.281 -4.688 1 96.25 13 VAL B O 1
ATOM 2150 N N . THR B 1 14 ? 12.312 -18.594 -3.578 1 96.5 14 THR B N 1
ATOM 2151 C CA . THR B 1 14 ? 13.203 -18.75 -2.439 1 96.5 14 THR B CA 1
ATOM 2152 C C . THR B 1 14 ? 12.578 -19.672 -1.39 1 96.5 14 THR B C 1
ATOM 2154 O O . THR B 1 14 ? 11.359 -19.828 -1.35 1 96.5 14 THR B O 1
ATOM 2157 N N . VAL B 1 15 ? 13.453 -20.328 -0.599 1 96.38 15 VAL B N 1
ATOM 2158 C CA . VAL B 1 15 ? 12.984 -21.141 0.523 1 96.38 15 VAL B CA 1
ATOM 2159 C C . VAL B 1 15 ? 12.117 -20.281 1.448 1 96.38 15 VAL B C 1
ATOM 2161 O O . VAL B 1 15 ? 11.102 -20.75 1.971 1 96.38 15 VAL B O 1
ATOM 2164 N N . ARG B 1 16 ? 12.516 -19.031 1.576 1 96.38 16 ARG B N 1
ATOM 2165 C CA . ARG B 1 16 ? 11.758 -18.094 2.4 1 96.38 16 ARG B CA 1
ATOM 2166 C C . ARG B 1 16 ? 10.336 -17.922 1.86 1 96.38 16 ARG B C 1
ATOM 2168 O O . ARG B 1 16 ? 9.375 -17.891 2.631 1 96.38 16 ARG B O 1
ATOM 2175 N N . ALA B 1 17 ? 10.227 -17.797 0.613 1 96.25 17 ALA B N 1
ATOM 2176 C CA . ALA B 1 17 ? 8.914 -17.672 -0.008 1 96.25 17 ALA B CA 1
ATOM 2177 C C . ALA B 1 17 ? 8.055 -18.906 0.251 1 96.25 17 ALA B C 1
ATOM 2179 O O . ALA B 1 17 ? 6.863 -18.781 0.543 1 96.25 17 ALA B O 1
ATOM 2180 N N . VAL B 1 18 ? 8.656 -20.125 0.144 1 96.38 18 VAL B N 1
ATOM 2181 C CA . VAL B 1 18 ? 7.93 -21.375 0.392 1 96.38 18 VAL B CA 1
ATOM 2182 C C . VAL B 1 18 ? 7.391 -21.375 1.82 1 96.38 18 VAL B C 1
ATOM 2184 O O . VAL B 1 18 ? 6.223 -21.703 2.049 1 96.38 18 VAL B O 1
ATOM 2187 N N . ARG B 1 19 ? 8.234 -21.016 2.734 1 95.38 19 ARG B N 1
ATOM 2188 C CA . ARG B 1 19 ? 7.828 -20.969 4.137 1 95.38 19 ARG B CA 1
ATOM 2189 C C . ARG B 1 19 ? 6.695 -19.969 4.344 1 95.38 19 ARG B C 1
ATOM 2191 O O . ARG B 1 19 ? 5.766 -20.219 5.113 1 95.38 19 ARG B O 1
ATOM 2198 N N . HIS B 1 20 ? 6.82 -18.875 3.689 1 96.06 20 HIS B N 1
ATOM 2199 C CA . HIS B 1 20 ? 5.758 -17.875 3.773 1 96.06 20 HIS B CA 1
ATOM 2200 C C . HIS B 1 20 ? 4.441 -18.438 3.234 1 96.06 20 HIS B C 1
ATOM 2202 O O . HIS B 1 20 ? 3.387 -18.25 3.844 1 96.06 20 HIS B O 1
ATOM 2208 N N . TYR B 1 21 ? 4.52 -19.062 2.102 1 95.75 21 TYR B N 1
ATOM 2209 C CA . TYR B 1 21 ? 3.316 -19.625 1.491 1 95.75 21 TYR B CA 1
ATOM 2210 C C . TYR B 1 21 ? 2.68 -20.672 2.396 1 95.75 21 TYR B C 1
ATOM 2212 O O . TYR B 1 21 ? 1.456 -20.812 2.426 1 95.75 21 TYR B O 1
ATOM 2220 N N . HIS B 1 22 ? 3.531 -21.484 3.129 1 94.31 22 HIS B N 1
ATOM 2221 C CA . HIS B 1 22 ? 3.008 -22.391 4.145 1 94.31 22 HIS B CA 1
ATOM 2222 C C . HIS B 1 22 ? 2.27 -21.625 5.238 1 94.31 22 HIS B C 1
ATOM 2224 O O . HIS B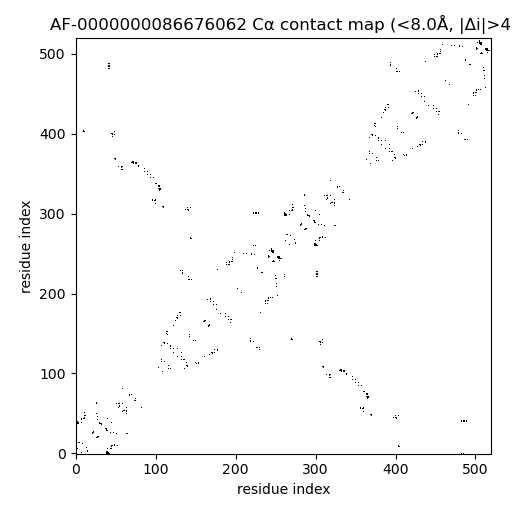 1 22 ? 1.138 -21.969 5.586 1 94.31 22 HIS B O 1
ATOM 2230 N N . GLN B 1 23 ? 2.904 -20.547 5.73 1 94.75 23 GLN B N 1
ATOM 2231 C CA . GLN B 1 23 ? 2.402 -19.766 6.855 1 94.75 23 GLN B CA 1
ATOM 2232 C C . GLN B 1 23 ? 1.035 -19.156 6.539 1 94.75 23 GLN B C 1
ATOM 2234 O O . GLN B 1 23 ? 0.152 -19.125 7.398 1 94.75 23 GLN B O 1
ATOM 2239 N N . ILE B 1 24 ? 0.837 -18.734 5.332 1 93.94 24 ILE B N 1
ATOM 2240 C CA . ILE B 1 24 ? -0.41 -18.047 5.016 1 93.94 24 ILE B CA 1
ATOM 2241 C C . ILE B 1 24 ? -1.411 -19.047 4.43 1 93.94 24 ILE B C 1
ATOM 2243 O O . ILE B 1 24 ? -2.488 -18.656 3.973 1 93.94 24 ILE B O 1
ATOM 2247 N N . GLY B 1 25 ? -1.017 -20.344 4.242 1 92.12 25 GLY B N 1
ATOM 2248 C CA . GLY B 1 25 ? -1.954 -21.406 3.896 1 92.12 25 GLY B CA 1
ATOM 2249 C C . GLY B 1 25 ? -2.088 -21.609 2.4 1 92.12 25 GLY B C 1
ATOM 2250 O O . GLY B 1 25 ? -3.01 -22.297 1.946 1 92.12 25 GLY B O 1
ATOM 2251 N N . LEU B 1 26 ? -1.301 -21.047 1.577 1 93.06 26 LEU B N 1
ATOM 2252 C CA . LEU B 1 26 ? -1.373 -21.188 0.127 1 93.06 26 LEU B CA 1
ATOM 2253 C C . LEU B 1 26 ? -0.821 -22.531 -0.315 1 93.06 26 LEU B C 1
ATOM 2255 O O . LEU B 1 26 ? -1.23 -23.062 -1.349 1 93.06 26 LEU B O 1
ATOM 2259 N N . LEU B 1 27 ? 0.167 -23.047 0.397 1 92.56 27 LEU B N 1
ATOM 2260 C CA . LEU B 1 27 ? 0.769 -24.359 0.156 1 92.56 27 LEU B CA 1
ATOM 2261 C C . LEU B 1 27 ? 0.709 -25.219 1.409 1 92.56 27 LEU B C 1
ATOM 2263 O O . LEU B 1 27 ? 1.164 -24.812 2.479 1 92.56 27 LEU B O 1
ATOM 2267 N N . PRO B 1 28 ? 0.092 -26.328 1.275 1 89 28 PRO B N 1
ATOM 2268 C CA . PRO B 1 28 ? 0.079 -27.203 2.447 1 89 28 PRO B CA 1
ATOM 2269 C C . PRO B 1 28 ? 1.477 -27.672 2.855 1 89 28 PRO B C 1
ATOM 2271 O O . PRO B 1 28 ? 2.328 -27.906 1.996 1 89 28 PRO B O 1
ATOM 2274 N N . GLU B 1 29 ? 1.697 -27.688 4.074 1 89.25 29 GLU B N 1
ATOM 2275 C CA . GLU B 1 29 ? 2.967 -28.172 4.605 1 89.25 29 GLU B CA 1
ATOM 2276 C C . GLU B 1 29 ? 2.934 -29.688 4.801 1 89.25 29 GLU B C 1
ATOM 2278 O O . GLU B 1 29 ? 2.084 -30.203 5.527 1 89.25 29 GLU B O 1
ATOM 2283 N N . PRO B 1 30 ? 3.801 -30.359 4.07 1 87.75 30 PRO B N 1
ATOM 2284 C CA . PRO B 1 30 ? 3.787 -31.828 4.23 1 87.75 30 PRO B CA 1
ATOM 2285 C C . PRO B 1 30 ? 4.23 -32.281 5.621 1 87.75 30 PRO B C 1
ATOM 2287 O O . PRO B 1 30 ? 4.883 -31.5 6.34 1 87.75 30 PRO B O 1
ATOM 2290 N N . GLU B 1 31 ? 3.756 -33.5 5.957 1 83.19 31 GLU B N 1
ATOM 2291 C CA . GLU B 1 31 ? 4.164 -34.062 7.23 1 83.19 31 GLU B CA 1
ATOM 2292 C C . GLU B 1 31 ? 5.633 -34.5 7.203 1 83.19 31 GLU B C 1
ATOM 2294 O O . GLU B 1 31 ? 6.203 -34.688 6.129 1 83.19 31 GLU B O 1
ATOM 2299 N N . ARG B 1 32 ? 6.203 -34.469 8.406 1 82.94 32 ARG B N 1
ATOM 2300 C CA . ARG B 1 32 ? 7.59 -34.906 8.508 1 82.94 32 ARG B CA 1
ATOM 2301 C C . ARG B 1 32 ? 7.699 -36.438 8.328 1 82.94 32 ARG B C 1
ATOM 2303 O O . ARG B 1 32 ? 6.82 -37.156 8.766 1 82.94 32 ARG B O 1
ATOM 2310 N N . ASP B 1 33 ? 8.664 -36.812 7.527 1 78.81 33 ASP B N 1
ATOM 2311 C CA . ASP B 1 33 ? 8.875 -38.25 7.352 1 78.81 33 ASP B CA 1
ATOM 2312 C C . ASP B 1 33 ? 9.57 -38.875 8.57 1 78.81 33 ASP B C 1
ATOM 2314 O O . ASP B 1 33 ? 9.742 -38.188 9.594 1 78.81 33 ASP B O 1
ATOM 2318 N N . ALA B 1 34 ? 9.812 -40.188 8.414 1 81.5 34 ALA B N 1
ATOM 2319 C CA . ALA B 1 34 ? 10.414 -40.938 9.523 1 81.5 34 ALA B CA 1
ATOM 2320 C C . ALA B 1 34 ? 11.734 -40.312 9.945 1 81.5 34 ALA B C 1
ATOM 2322 O O . ALA B 1 34 ? 12.125 -40.406 11.117 1 81.5 34 ALA B O 1
ATOM 2323 N N . SER B 1 35 ? 12.422 -39.719 9.07 1 82.62 35 SER B N 1
ATOM 2324 C CA . SER B 1 35 ? 13.719 -39.094 9.344 1 82.62 35 SER B CA 1
ATOM 2325 C C . SER B 1 35 ? 13.555 -37.656 9.828 1 82.62 35 SER B C 1
ATOM 2327 O O . SER B 1 35 ? 14.539 -36.938 10.047 1 82.62 35 SER B O 1
ATOM 2329 N N . GLY B 1 36 ? 12.367 -37.188 9.906 1 79.81 36 GLY B N 1
ATOM 2330 C CA . GLY B 1 36 ? 12.102 -35.875 10.445 1 79.81 36 GLY B CA 1
ATOM 2331 C C . GLY B 1 36 ? 12.086 -34.781 9.383 1 79.81 36 GLY B C 1
ATOM 2332 O O . GLY B 1 36 ? 12.055 -33.594 9.695 1 79.81 36 GLY B O 1
ATOM 2333 N N . TYR B 1 37 ? 12.297 -35.188 8.141 1 82.81 37 TYR B N 1
ATOM 2334 C CA . TYR B 1 37 ? 12.305 -34.188 7.082 1 82.81 37 TYR B CA 1
ATOM 2335 C C . TYR B 1 37 ? 10.953 -34.125 6.379 1 82.81 37 TYR B C 1
ATOM 2337 O O . TYR B 1 37 ? 10.258 -35.156 6.27 1 82.81 37 TYR B O 1
ATOM 2345 N N . ARG B 1 38 ? 10.609 -32.906 6.043 1 85.12 38 ARG B N 1
ATOM 2346 C CA . ARG B 1 38 ? 9.43 -32.75 5.195 1 85.12 38 ARG B CA 1
ATOM 2347 C C . ARG B 1 38 ? 9.773 -33.031 3.736 1 85.12 38 ARG B C 1
ATOM 2349 O O . ARG B 1 38 ? 10.797 -32.594 3.229 1 85.12 38 ARG B O 1
ATOM 2356 N N . ARG B 1 39 ? 9.023 -33.938 3.146 1 90.25 39 ARG B N 1
ATOM 2357 C CA . ARG B 1 39 ? 9.227 -34.25 1.741 1 90.25 39 ARG B CA 1
ATOM 2358 C C . ARG B 1 39 ? 8.047 -33.812 0.89 1 90.25 39 ARG B C 1
ATOM 2360 O O . ARG B 1 39 ? 6.891 -33.938 1.301 1 90.25 39 ARG B O 1
ATOM 2367 N N . TYR B 1 40 ? 8.383 -33.188 -0.219 1 93.06 40 TYR B N 1
ATOM 2368 C CA . TYR B 1 40 ? 7.371 -32.656 -1.12 1 93.06 40 TYR B CA 1
ATOM 2369 C C . TYR B 1 40 ? 7.227 -33.5 -2.365 1 93.06 40 TYR B C 1
ATOM 2371 O O . TYR B 1 40 ? 8.227 -33.938 -2.955 1 93.06 40 TYR B O 1
ATOM 2379 N N . GLY B 1 41 ? 5.984 -33.75 -2.742 1 91.44 41 GLY B N 1
ATOM 2380 C CA . GLY B 1 41 ? 5.703 -34.469 -3.973 1 91.44 41 GLY B CA 1
ATOM 2381 C C . GLY B 1 41 ? 5.621 -33.562 -5.191 1 91.44 41 GLY B C 1
ATOM 2382 O O . GLY B 1 41 ? 5.898 -32.375 -5.105 1 91.44 41 GLY B O 1
ATOM 2383 N N . ALA B 1 42 ? 5.32 -34.156 -6.336 1 93.44 42 ALA B N 1
ATOM 2384 C CA . ALA B 1 42 ? 5.246 -33.438 -7.602 1 93.44 42 ALA B CA 1
ATOM 2385 C C . ALA B 1 42 ? 4.086 -32.438 -7.602 1 93.44 42 ALA B C 1
ATOM 2387 O O . ALA B 1 42 ? 4.188 -31.359 -8.18 1 93.44 42 ALA B O 1
ATOM 2388 N N . LYS B 1 43 ? 3.057 -32.812 -6.965 1 93 43 LYS B N 1
ATOM 2389 C CA . LYS B 1 43 ? 1.888 -31.922 -6.922 1 93 43 LYS B CA 1
ATOM 2390 C C . LYS B 1 43 ? 2.201 -30.625 -6.188 1 93 43 LYS B C 1
ATOM 2392 O O . LYS B 1 43 ? 1.665 -29.562 -6.527 1 93 43 LYS B O 1
ATOM 2397 N N . ALA B 1 44 ? 3.057 -30.75 -5.207 1 93.75 44 ALA B N 1
ATOM 2398 C CA . ALA B 1 44 ? 3.479 -29.547 -4.484 1 93.75 44 ALA B CA 1
ATOM 2399 C C . ALA B 1 44 ? 4.25 -28.609 -5.395 1 93.75 44 ALA B C 1
ATOM 2401 O O . ALA B 1 44 ? 4.09 -27.391 -5.312 1 93.75 44 ALA B O 1
ATOM 2402 N N . VAL B 1 45 ? 5.09 -29.141 -6.262 1 95.06 45 VAL B N 1
ATOM 2403 C CA . VAL B 1 45 ? 5.855 -28.344 -7.207 1 95.06 45 VAL B CA 1
ATOM 2404 C C . VAL B 1 45 ? 4.902 -27.625 -8.164 1 95.06 45 VAL B C 1
ATOM 2406 O O . VAL B 1 45 ? 5.039 -26.422 -8.406 1 95.06 45 VAL B O 1
ATOM 2409 N N . VAL B 1 46 ? 3.99 -28.344 -8.664 1 95.06 46 VAL B N 1
ATOM 2410 C CA . VAL B 1 46 ? 3.008 -27.781 -9.586 1 95.06 46 VAL B CA 1
ATOM 2411 C C . VAL B 1 46 ? 2.258 -26.641 -8.922 1 95.06 46 VAL B C 1
ATOM 2413 O O . VAL B 1 46 ? 2.123 -25.547 -9.5 1 95.06 46 VAL B O 1
ATOM 2416 N N . SER B 1 47 ? 1.805 -26.891 -7.715 1 94.25 47 SER B N 1
ATOM 2417 C CA . SER B 1 47 ? 1.079 -25.875 -6.961 1 94.25 47 SER B CA 1
ATOM 2418 C C . SER B 1 47 ? 1.93 -24.625 -6.762 1 94.25 47 SER B C 1
ATOM 2420 O O . SER B 1 47 ? 1.441 -23.5 -6.918 1 94.25 47 SER B O 1
ATOM 2422 N N . LEU B 1 48 ? 3.158 -24.859 -6.41 1 95.94 48 LEU B N 1
ATOM 2423 C CA . LEU B 1 48 ? 4.062 -23.734 -6.164 1 95.94 48 LEU B CA 1
ATOM 2424 C C . LEU B 1 48 ? 4.301 -22.938 -7.441 1 95.94 48 LEU B C 1
ATOM 2426 O O . LEU B 1 48 ? 4.387 -21.703 -7.406 1 95.94 48 LEU B O 1
ATOM 2430 N N . ILE B 1 49 ? 4.391 -23.578 -8.555 1 96.12 49 ILE B N 1
ATOM 2431 C CA . ILE B 1 49 ? 4.578 -22.891 -9.828 1 96.12 49 ILE B CA 1
ATOM 2432 C C . ILE B 1 49 ? 3.352 -22.047 -10.156 1 96.12 49 ILE B C 1
ATOM 2434 O O . ILE B 1 49 ? 3.479 -20.906 -10.617 1 96.12 49 ILE B O 1
ATOM 2438 N N . LYS B 1 50 ? 2.219 -22.609 -9.914 1 95.19 50 LYS B N 1
ATOM 2439 C CA . LYS B 1 50 ? 0.985 -21.859 -10.141 1 95.19 50 LYS B CA 1
ATOM 2440 C C . LYS B 1 50 ? 0.917 -20.641 -9.234 1 95.19 50 LYS B C 1
ATOM 2442 O O . LYS B 1 50 ? 0.559 -19.547 -9.68 1 95.19 50 LYS B O 1
ATOM 2447 N N . VAL B 1 51 ? 1.252 -20.812 -7.996 1 95.88 51 VAL B N 1
ATOM 2448 C CA . VAL B 1 51 ? 1.282 -19.703 -7.039 1 95.88 51 VAL B CA 1
ATOM 2449 C C . VAL B 1 51 ? 2.242 -18.625 -7.523 1 95.88 51 VAL B C 1
ATOM 2451 O O . VAL B 1 51 ? 1.896 -17.438 -7.539 1 95.88 51 VAL B O 1
ATOM 2454 N N . ARG B 1 52 ? 3.408 -19.031 -7.867 1 95.62 52 ARG B N 1
ATOM 2455 C CA . ARG B 1 52 ? 4.418 -18.094 -8.352 1 95.62 52 ARG B CA 1
ATOM 2456 C C . ARG B 1 52 ? 3.916 -17.344 -9.578 1 95.62 52 ARG B C 1
ATOM 2458 O O . ARG B 1 52 ? 4.145 -16.125 -9.695 1 95.62 52 ARG B O 1
ATOM 2465 N N . THR B 1 53 ? 3.285 -18.031 -10.469 1 94.5 53 THR B N 1
ATOM 2466 C CA . THR B 1 53 ? 2.756 -17.406 -11.68 1 94.5 53 THR B CA 1
ATOM 2467 C C . THR B 1 53 ? 1.791 -16.281 -11.336 1 94.5 53 THR B C 1
ATOM 2469 O O . THR B 1 53 ? 1.913 -15.172 -11.859 1 94.5 53 THR B O 1
ATOM 2472 N N . LEU B 1 54 ? 0.886 -16.547 -10.469 1 95.5 54 LEU B N 1
ATOM 2473 C CA . LEU B 1 54 ? -0.09 -15.547 -10.047 1 95.5 54 LEU B CA 1
ATOM 2474 C C . LEU B 1 54 ? 0.589 -14.414 -9.289 1 95.5 54 LEU B C 1
ATOM 2476 O O . LEU B 1 54 ? 0.315 -13.234 -9.547 1 95.5 54 LEU B O 1
ATOM 2480 N N . ALA B 1 55 ? 1.499 -14.781 -8.422 1 95.25 55 ALA B N 1
ATOM 2481 C CA . ALA B 1 55 ? 2.215 -13.789 -7.621 1 95.25 55 ALA B CA 1
ATOM 2482 C C . ALA B 1 55 ? 3.051 -12.867 -8.508 1 95.25 55 ALA B C 1
ATOM 2484 O O . ALA B 1 55 ? 3.055 -11.648 -8.32 1 95.25 55 ALA B O 1
ATOM 2485 N N . ASN B 1 56 ? 3.734 -13.469 -9.461 1 94 56 ASN B N 1
ATOM 2486 C CA . ASN B 1 56 ? 4.586 -12.695 -10.359 1 94 56 ASN B CA 1
ATOM 2487 C C . ASN B 1 56 ? 3.766 -11.734 -11.211 1 94 56 ASN B C 1
ATOM 2489 O O . ASN B 1 56 ? 4.266 -10.695 -11.633 1 94 56 ASN B O 1
ATOM 2493 N N . ALA B 1 57 ? 2.582 -12.133 -11.422 1 93.75 57 ALA B N 1
ATOM 2494 C CA . ALA B 1 57 ? 1.696 -11.258 -12.195 1 93.75 57 ALA B CA 1
ATOM 2495 C C . ALA B 1 57 ? 1.216 -10.078 -11.359 1 93.75 57 ALA B C 1
ATOM 2497 O O . ALA B 1 57 ? 0.662 -9.117 -11.891 1 93.75 57 ALA B O 1
ATOM 2498 N N . GLY B 1 58 ? 1.34 -10.242 -10.078 1 94.62 58 GLY B N 1
ATOM 2499 C CA . GLY B 1 58 ? 0.958 -9.148 -9.203 1 94.62 58 GLY B CA 1
ATOM 2500 C C . GLY B 1 58 ? -0.335 -9.406 -8.453 1 94.62 58 GLY B C 1
ATOM 2501 O O . GLY B 1 58 ? -0.911 -8.492 -7.859 1 94.62 58 GLY B O 1
ATOM 2502 N N . VAL B 1 59 ? -0.808 -10.594 -8.508 1 95.06 59 VAL B N 1
ATOM 2503 C CA . VAL B 1 59 ? -2.006 -10.945 -7.754 1 95.06 59 VAL B CA 1
ATOM 2504 C C . VAL B 1 59 ? -1.705 -10.898 -6.258 1 95.06 59 VAL B C 1
ATOM 2506 O O . VAL B 1 59 ? -0.721 -11.484 -5.797 1 95.06 59 VAL B O 1
ATOM 2509 N N . PRO B 1 60 ? -2.582 -10.156 -5.523 1 93.75 60 PRO B N 1
ATOM 2510 C CA . PRO B 1 60 ? -2.391 -10.195 -4.074 1 93.75 60 PRO B CA 1
ATOM 2511 C C . PRO B 1 60 ? -2.449 -11.617 -3.516 1 93.75 60 PRO B C 1
ATOM 2513 O O . PRO B 1 60 ? -3.297 -12.414 -3.93 1 93.75 60 PRO B O 1
ATOM 2516 N N . LEU B 1 61 ? -1.531 -11.898 -2.533 1 94.38 61 LEU B N 1
ATOM 2517 C CA . LEU B 1 61 ? -1.404 -13.242 -1.99 1 94.38 61 LEU B CA 1
ATOM 2518 C C . LEU B 1 61 ? -2.725 -13.711 -1.39 1 94.38 61 LEU B C 1
ATOM 2520 O O . LEU B 1 61 ? -3.064 -14.898 -1.478 1 94.38 61 LEU B O 1
ATOM 2524 N N . SER B 1 62 ? -3.469 -12.734 -0.875 1 93.12 62 SER B N 1
ATOM 2525 C CA . SER B 1 62 ? -4.734 -13.062 -0.228 1 93.12 62 SER B CA 1
ATOM 2526 C C . SER B 1 62 ? -5.758 -13.57 -1.239 1 93.12 62 SER B C 1
ATOM 2528 O O . SER B 1 62 ? -6.738 -14.219 -0.866 1 93.12 62 SER B O 1
ATOM 2530 N N . GLN B 1 63 ? -5.523 -13.336 -2.504 1 93.69 63 GLN B N 1
ATOM 2531 C CA . GLN B 1 63 ? -6.488 -13.703 -3.533 1 93.69 63 GLN B CA 1
ATOM 2532 C C . GLN B 1 63 ? -6.059 -14.969 -4.262 1 93.69 63 GLN B C 1
ATOM 2534 O O . GLN B 1 63 ? -6.863 -15.594 -4.957 1 93.69 63 GLN B O 1
ATOM 2539 N N . ILE B 1 64 ? -4.836 -15.367 -4.133 1 95.12 64 ILE B N 1
ATOM 2540 C CA . ILE B 1 64 ? -4.25 -16.438 -4.926 1 95.12 64 ILE B CA 1
ATOM 2541 C C . ILE B 1 64 ? -4.938 -17.766 -4.586 1 95.12 64 ILE B C 1
ATOM 2543 O O . ILE B 1 64 ? -5.258 -18.547 -5.477 1 95.12 64 ILE B O 1
ATOM 2547 N N . GLY B 1 65 ? -5.168 -18.062 -3.316 1 91.94 65 GLY B N 1
ATOM 2548 C CA . GLY B 1 65 ? -5.82 -19.297 -2.904 1 91.94 65 GLY B CA 1
ATOM 2549 C C . GLY B 1 65 ? -7.145 -19.547 -3.605 1 91.94 65 GLY B C 1
ATOM 2550 O O . GLY B 1 65 ? -7.402 -20.641 -4.098 1 91.94 65 GLY B O 1
ATOM 2551 N N . ARG B 1 66 ? -7.871 -18.516 -3.664 1 90.31 66 ARG B N 1
ATOM 2552 C CA . ARG B 1 66 ? -9.18 -18.609 -4.305 1 90.31 66 ARG B CA 1
ATOM 2553 C C . ARG B 1 66 ? -9.039 -18.812 -5.809 1 90.31 66 ARG B C 1
ATOM 2555 O O . ARG B 1 66 ? -9.828 -19.531 -6.418 1 90.31 66 ARG B O 1
ATOM 2562 N N . MET B 1 67 ? -8.07 -18.25 -6.402 1 92.62 67 MET B N 1
ATOM 2563 C CA . MET B 1 67 ? -7.898 -18.297 -7.855 1 92.62 67 MET B CA 1
ATOM 2564 C C . MET B 1 67 ? -7.352 -19.641 -8.297 1 92.62 67 MET B C 1
ATOM 2566 O O . MET B 1 67 ? -7.672 -20.125 -9.383 1 92.62 67 MET B O 1
ATOM 2570 N N . LEU B 1 68 ? -6.562 -20.281 -7.465 1 89.5 68 LEU B N 1
ATOM 2571 C CA . LEU B 1 68 ? -5.918 -21.547 -7.805 1 89.5 68 LEU B CA 1
ATOM 2572 C C . LEU B 1 68 ? -6.953 -22.625 -8.102 1 89.5 68 LEU B C 1
ATOM 2574 O O . LEU B 1 68 ? -6.711 -23.516 -8.922 1 89.5 68 LEU B O 1
ATOM 2578 N N . HIS B 1 69 ? -8.086 -22.609 -7.516 1 83.69 69 HIS B N 1
ATOM 2579 C CA . HIS B 1 69 ? -9.078 -23.656 -7.633 1 83.69 69 HIS B CA 1
ATOM 2580 C C . HIS B 1 69 ? -10.344 -23.156 -8.312 1 83.69 69 HIS B C 1
ATOM 2582 O O . HIS B 1 69 ? -11.367 -23.844 -8.328 1 83.69 69 HIS B O 1
ATOM 2588 N N . ALA B 1 70 ? -10.25 -22.031 -8.859 1 89.62 70 ALA B N 1
ATOM 2589 C CA . ALA B 1 70 ? -11.438 -21.422 -9.438 1 89.62 70 ALA B CA 1
ATOM 2590 C C . ALA B 1 70 ? -11.727 -21.969 -10.828 1 89.62 70 ALA B C 1
ATOM 2592 O O . ALA B 1 70 ? -10.797 -22.281 -11.586 1 89.62 70 ALA B O 1
ATOM 2593 N N . ASP B 1 71 ? -13.008 -22.156 -11.125 1 89.12 71 ASP B N 1
ATOM 2594 C CA . ASP B 1 71 ? -13.391 -22.422 -12.508 1 89.12 71 ASP B CA 1
ATOM 2595 C C . ASP B 1 71 ? -13.273 -21.156 -13.359 1 89.12 71 ASP B C 1
ATOM 2597 O O . ASP B 1 71 ? -12.984 -20.078 -12.836 1 89.12 71 ASP B O 1
ATOM 2601 N N . PRO B 1 72 ? -13.43 -21.328 -14.656 1 87.31 72 PRO B N 1
ATOM 2602 C CA . PRO B 1 72 ? -13.188 -20.188 -15.547 1 87.31 72 PRO B CA 1
ATOM 2603 C C . PRO B 1 72 ? -14.047 -18.969 -15.211 1 87.31 72 PRO B C 1
ATOM 2605 O O . PRO B 1 72 ? -13.555 -17.844 -15.219 1 87.31 72 PRO B O 1
ATOM 2608 N N . ALA B 1 73 ? -15.242 -19.234 -14.883 1 91.44 73 ALA B N 1
ATOM 2609 C CA . ALA B 1 73 ? -16.141 -18.109 -14.57 1 91.44 73 ALA B CA 1
ATOM 2610 C C . ALA B 1 73 ? -15.703 -17.422 -13.289 1 91.44 73 ALA B C 1
ATOM 2612 O O . ALA B 1 73 ? -15.602 -16.188 -13.242 1 91.44 73 ALA B O 1
ATOM 2613 N N . ALA B 1 74 ? -15.422 -18.188 -12.273 1 92.94 74 ALA B N 1
ATOM 2614 C CA . ALA B 1 74 ? -14.969 -17.641 -10.992 1 92.94 74 ALA B CA 1
ATOM 2615 C C . ALA B 1 74 ? -13.609 -16.969 -11.133 1 92.94 74 ALA B C 1
ATOM 2617 O O . ALA B 1 74 ? -13.344 -15.953 -10.484 1 92.94 74 ALA B O 1
ATOM 2618 N N . PHE B 1 75 ? -12.82 -17.484 -11.93 1 94.69 75 PHE B N 1
ATOM 2619 C CA . PHE B 1 75 ? -11.5 -16.922 -12.18 1 94.69 75 PHE B CA 1
ATOM 2620 C C . PHE B 1 75 ? -11.625 -15.547 -12.828 1 94.69 75 PHE B C 1
ATOM 2622 O O . PHE B 1 75 ? -10.969 -14.594 -12.398 1 94.69 75 PHE B O 1
ATOM 2629 N N . ALA B 1 76 ? -12.477 -15.461 -13.82 1 92.31 76 ALA B N 1
ATOM 2630 C CA . ALA B 1 76 ? -12.703 -14.188 -14.508 1 92.31 76 ALA B CA 1
ATOM 2631 C C . ALA B 1 76 ? -13.258 -13.141 -13.547 1 92.31 76 ALA B C 1
ATOM 2633 O O . ALA B 1 76 ? -12.875 -11.969 -13.609 1 92.31 76 ALA B O 1
ATOM 2634 N N . GLU B 1 77 ? -14.094 -13.602 -12.711 1 94.81 77 GLU B N 1
ATOM 2635 C CA . GLU B 1 77 ? -14.656 -12.695 -11.711 1 94.81 77 GLU B CA 1
ATOM 2636 C C . GLU B 1 77 ? -13.578 -12.188 -10.758 1 94.81 77 GLU B C 1
ATOM 2638 O O . GLU B 1 77 ? -13.578 -11.008 -10.383 1 94.81 77 GLU B O 1
ATOM 2643 N N . ALA B 1 78 ? -12.695 -13.07 -10.391 1 94.81 78 ALA B N 1
ATOM 2644 C CA . ALA B 1 78 ? -11.594 -12.688 -9.508 1 94.81 78 ALA B CA 1
ATOM 2645 C C . ALA B 1 78 ? -10.688 -11.664 -10.18 1 94.81 78 ALA B C 1
ATOM 2647 O O . ALA B 1 78 ? -10.281 -10.68 -9.555 1 94.81 78 ALA B O 1
ATOM 2648 N N . ILE B 1 79 ? -10.43 -11.867 -11.406 1 95 79 ILE B N 1
ATOM 2649 C CA . ILE B 1 79 ? -9.594 -10.945 -12.164 1 95 79 ILE B CA 1
ATOM 2650 C C . ILE B 1 79 ? -10.25 -9.562 -12.195 1 95 79 ILE B C 1
ATOM 2652 O O . ILE B 1 79 ? -9.578 -8.547 -11.984 1 95 79 ILE B O 1
ATOM 2656 N N . GLN B 1 80 ? -11.539 -9.57 -12.414 1 95.38 80 GLN B N 1
ATOM 2657 C CA . GLN B 1 80 ? -12.273 -8.305 -12.469 1 95.38 80 GLN B CA 1
ATOM 2658 C C . GLN B 1 80 ? -12.234 -7.586 -11.125 1 95.38 80 GLN B C 1
ATOM 2660 O O . GLN B 1 80 ? -12.062 -6.367 -11.07 1 95.38 80 GLN B O 1
ATOM 2665 N N . ALA B 1 81 ? -12.406 -8.328 -10.148 1 95.94 81 ALA B N 1
ATOM 2666 C CA . ALA B 1 81 ? -12.391 -7.754 -8.805 1 95.94 81 ALA B CA 1
ATOM 2667 C C . ALA B 1 81 ? -11.016 -7.176 -8.477 1 95.94 81 ALA B C 1
ATOM 2669 O O . ALA B 1 81 ? -10.914 -6.082 -7.914 1 95.94 81 ALA B O 1
ATOM 2670 N N . ILE B 1 82 ? -9.984 -7.883 -8.812 1 96.12 82 ILE B N 1
ATOM 2671 C CA . ILE B 1 82 ? -8.617 -7.422 -8.562 1 96.12 82 ILE B CA 1
ATOM 2672 C C . ILE B 1 82 ? -8.344 -6.156 -9.367 1 96.12 82 ILE B C 1
ATOM 2674 O O . ILE B 1 82 ? -7.785 -5.188 -8.852 1 96.12 82 ILE B O 1
ATOM 2678 N N . ASP B 1 83 ? -8.789 -6.18 -10.602 1 95.81 83 ASP B N 1
ATOM 2679 C CA . ASP B 1 83 ? -8.586 -5.02 -11.461 1 95.81 83 ASP B CA 1
ATOM 2680 C C . ASP B 1 83 ? -9.273 -3.781 -10.891 1 95.81 83 ASP B C 1
ATOM 2682 O O . ASP B 1 83 ? -8.703 -2.691 -10.883 1 95.81 83 ASP B O 1
ATOM 2686 N N . SER B 1 84 ? -10.477 -3.965 -10.453 1 97.06 84 SER B N 1
ATOM 2687 C CA . SER B 1 84 ? -11.227 -2.859 -9.867 1 97.06 84 SER B CA 1
ATOM 2688 C C . SER B 1 84 ? -10.508 -2.279 -8.656 1 97.06 84 SER B C 1
ATOM 2690 O O . SER B 1 84 ? -10.383 -1.06 -8.531 1 97.06 84 SER B O 1
ATOM 2692 N N . HIS B 1 85 ? -10.023 -3.166 -7.836 1 96.62 85 HIS B N 1
ATOM 2693 C CA . HIS B 1 85 ? -9.297 -2.736 -6.645 1 96.62 85 HIS B CA 1
ATOM 2694 C C . HIS B 1 85 ? -8.023 -1.982 -7.012 1 96.62 85 HIS B C 1
ATOM 2696 O O . HIS B 1 85 ? -7.738 -0.926 -6.445 1 96.62 85 HIS B O 1
ATOM 2702 N N . LEU B 1 86 ? -7.258 -2.488 -7.973 1 96.75 86 LEU B N 1
ATOM 2703 C CA . LEU B 1 86 ? -6.012 -1.855 -8.398 1 96.75 86 LEU B CA 1
ATOM 2704 C C . LEU B 1 86 ? -6.285 -0.5 -9.039 1 96.75 86 LEU B C 1
ATOM 2706 O O . LEU B 1 86 ? -5.527 0.452 -8.836 1 96.75 86 LEU B O 1
ATOM 2710 N N . ARG B 1 87 ? -7.375 -0.366 -9.727 1 97.06 87 ARG B N 1
ATOM 2711 C CA . ARG B 1 87 ? -7.754 0.905 -10.336 1 97.06 87 ARG B CA 1
ATOM 2712 C C . ARG B 1 87 ? -8.086 1.943 -9.266 1 97.06 87 ARG B C 1
ATOM 2714 O O . ARG B 1 87 ? -7.699 3.107 -9.383 1 97.06 87 ARG B O 1
ATOM 2721 N N . GLU B 1 88 ? -8.797 1.492 -8.305 1 97.75 88 GLU B N 1
ATOM 2722 C CA . GLU B 1 88 ? -9.133 2.387 -7.203 1 97.75 88 GLU B CA 1
ATOM 2723 C C . GLU B 1 88 ? -7.879 2.873 -6.484 1 97.75 88 GLU B C 1
ATOM 2725 O O . GLU B 1 88 ? -7.773 4.051 -6.133 1 97.75 88 GLU B O 1
ATOM 2730 N N . GLU B 1 89 ? -7 1.953 -6.301 1 97 89 GLU B N 1
ATOM 2731 C CA . GLU B 1 89 ? -5.742 2.312 -5.648 1 97 89 GLU B CA 1
ATOM 2732 C C . GLU B 1 89 ? -4.945 3.301 -6.492 1 97 89 GLU B C 1
ATOM 2734 O O . GLU B 1 89 ? -4.402 4.277 -5.969 1 97 89 GLU B O 1
ATOM 2739 N N . ILE B 1 90 ? -4.91 3.08 -7.758 1 97.38 90 ILE B N 1
ATOM 2740 C CA . ILE B 1 90 ? -4.191 3.959 -8.672 1 97.38 90 ILE B CA 1
ATOM 2741 C C . ILE B 1 90 ? -4.816 5.352 -8.648 1 97.38 90 ILE B C 1
ATOM 2743 O O . ILE B 1 90 ? -4.105 6.355 -8.578 1 97.38 90 ILE B O 1
ATOM 2747 N N . GLU B 1 91 ? -6.105 5.43 -8.641 1 97.75 91 GLU B N 1
ATOM 2748 C CA . GLU B 1 91 ? -6.805 6.711 -8.594 1 97.75 91 GLU B CA 1
ATOM 2749 C C . GLU B 1 91 ? -6.508 7.457 -7.293 1 97.75 91 GLU B C 1
ATOM 2751 O O . GLU B 1 91 ? -6.309 8.672 -7.301 1 97.75 91 GLU B O 1
ATOM 2756 N N . ARG B 1 92 ? -6.531 6.711 -6.262 1 96.94 92 ARG B N 1
ATOM 2757 C CA . ARG B 1 92 ? -6.219 7.305 -4.965 1 96.94 92 ARG B CA 1
ATOM 2758 C C . ARG B 1 92 ? -4.82 7.906 -4.961 1 96.94 92 ARG B C 1
ATOM 2760 O O . ARG B 1 92 ? -4.621 9.031 -4.5 1 96.94 92 ARG B O 1
ATOM 2767 N N . LEU B 1 93 ? -3.848 7.203 -5.477 1 97 93 LEU B N 1
ATOM 2768 C CA . LEU B 1 93 ? -2.463 7.664 -5.504 1 97 93 LEU B CA 1
ATOM 2769 C C . LEU B 1 93 ? -2.309 8.867 -6.426 1 97 93 LEU B C 1
ATOM 2771 O O . LEU B 1 93 ? -1.563 9.805 -6.113 1 97 93 LEU B O 1
ATOM 2775 N N . GLU B 1 94 ? -3.061 8.859 -7.527 1 97.38 94 GLU B N 1
ATOM 2776 C CA . GLU B 1 94 ? -3.027 9.992 -8.445 1 97.38 94 GLU B CA 1
ATOM 2777 C C . GLU B 1 94 ? -3.604 11.25 -7.801 1 97.38 94 GLU B C 1
ATOM 2779 O O . GLU B 1 94 ? -3.072 12.344 -7.98 1 97.38 94 GLU B O 1
ATOM 2784 N N . THR B 1 95 ? -4.664 11.086 -7.09 1 96.94 95 THR B N 1
ATOM 2785 C CA . THR B 1 95 ? -5.262 12.195 -6.363 1 96.94 95 THR B CA 1
ATOM 2786 C C . THR B 1 95 ? -4.281 12.758 -5.336 1 96.94 95 THR B C 1
ATOM 2788 O O . THR B 1 95 ? -4.129 13.977 -5.215 1 96.94 95 THR B O 1
ATOM 2791 N N . SER B 1 96 ? -3.619 11.922 -4.637 1 96.06 96 SER B N 1
ATOM 2792 C CA . SER B 1 96 ? -2.623 12.344 -3.658 1 96.06 96 SER B CA 1
ATOM 2793 C C . SER B 1 96 ? -1.494 13.125 -4.32 1 96.06 96 SER B C 1
ATOM 2795 O O . SER B 1 96 ? -1.062 14.156 -3.805 1 96.06 96 SER B O 1
ATOM 2797 N N . ARG B 1 97 ? -1.032 12.617 -5.453 1 96.31 97 ARG B N 1
ATOM 2798 C CA . ARG B 1 97 ? 0.032 13.305 -6.176 1 96.31 97 ARG B CA 1
ATOM 2799 C C . ARG B 1 97 ? -0.376 14.734 -6.516 1 96.31 97 ARG B C 1
ATOM 2801 O O . ARG B 1 97 ? 0.409 15.672 -6.34 1 96.31 97 ARG B O 1
ATOM 2808 N N . LYS B 1 98 ? -1.562 14.883 -6.984 1 96.19 98 LYS B N 1
ATOM 2809 C CA . LYS B 1 98 ? -2.07 16.203 -7.352 1 96.19 98 LYS B CA 1
ATOM 2810 C C . LYS B 1 98 ? -2.166 17.109 -6.129 1 96.19 98 LYS B C 1
ATOM 2812 O O . LYS B 1 98 ? -1.785 18.281 -6.188 1 96.19 98 LYS B O 1
ATOM 2817 N N . GLN B 1 99 ? -2.662 16.594 -5.031 1 95.31 99 GLN B N 1
ATOM 2818 C CA . GLN B 1 99 ? -2.832 17.375 -3.812 1 95.31 99 GLN B CA 1
ATOM 2819 C C . GLN B 1 99 ? -1.481 17.766 -3.211 1 95.31 99 GLN B C 1
ATOM 2821 O O . GLN B 1 99 ? -1.286 18.891 -2.777 1 95.31 99 GLN B O 1
ATOM 2826 N N . ILE B 1 100 ? -0.56 16.812 -3.201 1 95.25 100 ILE B N 1
ATOM 2827 C CA . ILE B 1 100 ? 0.763 17.047 -2.631 1 95.25 100 ILE B CA 1
ATOM 2828 C C . ILE B 1 100 ? 1.502 18.094 -3.449 1 95.25 100 ILE B C 1
ATOM 2830 O O . ILE B 1 100 ? 2.207 18.938 -2.893 1 95.25 100 ILE B O 1
ATOM 2834 N N . ALA B 1 101 ? 1.308 18.094 -4.758 1 93.81 101 ALA B N 1
ATOM 2835 C CA . ALA B 1 101 ? 1.961 19.047 -5.652 1 93.81 101 ALA B CA 1
ATOM 2836 C C . ALA B 1 101 ? 1.513 20.469 -5.355 1 93.81 101 ALA B C 1
ATOM 2838 O O . ALA B 1 101 ? 2.219 21.422 -5.68 1 93.81 101 ALA B O 1
ATOM 2839 N N . GLN B 1 102 ? 0.343 20.609 -4.719 1 92.25 102 GLN B N 1
ATOM 2840 C CA . GLN B 1 102 ? -0.215 21.922 -4.453 1 92.25 102 GLN B CA 1
ATOM 2841 C C . GLN B 1 102 ? 0.261 22.469 -3.104 1 92.25 102 GLN B C 1
ATOM 2843 O O . GLN B 1 102 ? 0.011 23.625 -2.768 1 92.25 102 GLN B O 1
ATOM 2848 N N . LEU B 1 103 ? 0.909 21.562 -2.328 1 91.94 103 LEU B N 1
ATOM 2849 C CA . LEU B 1 103 ? 1.359 21.984 -1.007 1 91.94 103 LEU B CA 1
ATOM 2850 C C . LEU B 1 103 ? 2.547 22.938 -1.116 1 91.94 103 LEU B C 1
ATOM 2852 O O . LEU B 1 103 ? 3.359 22.828 -2.037 1 91.94 103 LEU B O 1
ATOM 2856 N N . ASP B 1 104 ? 2.6 23.906 -0.273 1 86.44 104 ASP B N 1
ATOM 2857 C CA . ASP B 1 104 ? 3.719 24.828 -0.166 1 86.44 104 ASP B CA 1
ATOM 2858 C C . ASP B 1 104 ? 4.242 24.906 1.266 1 86.44 104 ASP B C 1
ATOM 2860 O O . ASP B 1 104 ? 3.5 24.656 2.217 1 86.44 104 ASP B O 1
ATOM 2864 N N . ALA B 1 105 ? 5.535 25.141 1.304 1 83.12 105 ALA B N 1
ATOM 2865 C CA . ALA B 1 105 ? 6.188 25.219 2.607 1 83.12 105 ALA B CA 1
ATOM 2866 C C . ALA B 1 105 ? 5.855 26.531 3.32 1 83.12 105 ALA B C 1
ATOM 2868 O O . ALA B 1 105 ? 5.328 27.453 2.709 1 83.12 105 ALA B O 1
ATOM 2869 N N . GLY B 1 106 ? 6.109 26.484 4.609 1 82.88 106 GLY B N 1
ATOM 2870 C CA . GLY B 1 106 ? 6.082 27.734 5.359 1 82.88 106 GLY B CA 1
ATOM 2871 C C . GLY B 1 106 ? 4.676 28.219 5.656 1 82.88 106 GLY B C 1
ATOM 2872 O O . GLY B 1 106 ? 3.842 27.469 6.156 1 82.88 106 GLY B O 1
ATOM 2873 N N . ASP B 1 107 ? 4.441 29.453 5.309 1 83.62 107 ASP B N 1
ATOM 2874 C CA . ASP B 1 107 ? 3.203 30.141 5.676 1 83.62 107 ASP B CA 1
ATOM 2875 C C . ASP B 1 107 ? 2.018 29.578 4.891 1 83.62 107 ASP B C 1
ATOM 2877 O O . ASP B 1 107 ? 0.894 29.547 5.395 1 83.62 107 ASP B O 1
ATOM 2881 N N . SER B 1 108 ? 2.346 29.078 3.736 1 86.81 108 SER B N 1
ATOM 2882 C CA . SER B 1 108 ? 1.279 28.703 2.812 1 86.81 108 SER B CA 1
ATOM 2883 C C . SER B 1 108 ? 0.798 27.281 3.066 1 86.81 108 SER B C 1
ATOM 2885 O O . SER B 1 108 ? -0.167 26.828 2.449 1 86.81 108 SER B O 1
ATOM 2887 N N . LEU B 1 109 ? 1.457 26.578 3.922 1 89.81 109 LEU B N 1
ATOM 2888 C CA . LEU B 1 109 ? 1.116 25.172 4.141 1 89.81 109 LEU B CA 1
ATOM 2889 C C . LEU B 1 109 ? -0.33 25.031 4.598 1 89.81 109 LEU B C 1
ATOM 2891 O O . LEU B 1 109 ? -1.077 24.203 4.066 1 89.81 109 LEU B O 1
ATOM 2895 N N . ALA B 1 110 ? -0.727 25.875 5.613 1 91.31 110 ALA B N 1
ATOM 2896 C CA . ALA B 1 110 ? -2.045 25.703 6.219 1 91.31 110 ALA B CA 1
ATOM 2897 C C . ALA B 1 110 ? -2.859 26.984 6.125 1 91.31 110 ALA B C 1
ATOM 2899 O O . ALA B 1 110 ? -3.82 27.172 6.875 1 91.31 110 ALA B O 1
ATOM 2900 N N . LEU B 1 111 ? -2.375 27.906 5.219 1 94.94 111 LEU B N 1
ATOM 2901 C CA . LEU B 1 111 ? -3.051 29.203 5.156 1 94.94 111 LEU B CA 1
ATOM 2902 C C . LEU B 1 111 ? -3.391 29.562 3.715 1 94.94 111 LEU B C 1
ATOM 2904 O O . LEU B 1 111 ? -2.629 29.25 2.795 1 94.94 111 LEU B O 1
ATOM 2908 N N . PRO B 1 112 ? -4.512 30.172 3.52 1 94.12 112 PRO B N 1
ATOM 2909 C CA . PRO B 1 112 ? -4.84 30.656 2.176 1 94.12 112 PRO B CA 1
ATOM 2910 C C . PRO B 1 112 ? -3.941 31.797 1.724 1 94.12 112 PRO B C 1
ATOM 2912 O O . PRO B 1 112 ? -3.295 32.438 2.553 1 94.12 112 PRO B O 1
ATOM 2915 N N . PRO B 1 113 ? -3.918 32.031 0.452 1 93.75 113 PRO B N 1
ATOM 2916 C CA . PRO B 1 113 ? -3 33.031 -0.112 1 93.75 113 PRO B CA 1
ATOM 2917 C C . PRO B 1 113 ? -3.219 34.438 0.458 1 93.75 113 PRO B C 1
ATOM 2919 O O . PRO B 1 113 ? -2.262 35.188 0.615 1 93.75 113 PRO B O 1
ATOM 2922 N N . GLU B 1 114 ? -4.441 34.75 0.744 1 95.06 114 GLU B N 1
ATOM 2923 C CA . GLU B 1 114 ? -4.707 36.062 1.26 1 95.06 114 GLU B CA 1
ATOM 2924 C C . GLU B 1 114 ? -4.043 36.281 2.619 1 95.06 114 GLU B C 1
ATOM 2926 O O . GLU B 1 114 ? -3.549 37.375 2.912 1 95.06 114 GLU B O 1
ATOM 2931 N N . VAL B 1 115 ? -4.012 35.219 3.408 1 96.38 115 VAL B N 1
ATOM 2932 C CA . VAL B 1 115 ? -3.371 35.344 4.715 1 96.38 115 VAL B CA 1
ATOM 2933 C C . VAL B 1 115 ? -1.855 35.406 4.547 1 96.38 115 VAL B C 1
ATOM 2935 O O . VAL B 1 115 ? -1.179 36.188 5.219 1 96.38 115 VAL B O 1
ATOM 2938 N N . THR B 1 116 ? -1.362 34.625 3.641 1 95.69 116 THR B N 1
ATOM 2939 C CA . THR B 1 116 ? 0.074 34.625 3.383 1 95.69 116 THR B CA 1
ATOM 2940 C C . THR B 1 116 ? 0.521 36 2.896 1 95.69 116 THR B C 1
ATOM 2942 O O . THR B 1 116 ? 1.585 36.5 3.287 1 95.69 116 THR B O 1
ATOM 2945 N N . HIS B 1 117 ? -0.28 36.594 2.1 1 95.88 117 HIS B N 1
ATOM 2946 C CA . HIS B 1 117 ? -0.005 37.969 1.642 1 95.88 117 HIS B CA 1
ATOM 2947 C C . HIS B 1 117 ? 0.046 38.938 2.811 1 95.88 117 HIS B C 1
ATOM 2949 O O . HIS B 1 117 ? 0.94 39.781 2.881 1 95.88 117 HIS B O 1
ATOM 2955 N N . TYR B 1 118 ? -0.865 38.812 3.656 1 96.94 118 TYR B N 1
ATOM 2956 C CA . TYR B 1 118 ? -0.888 39.625 4.852 1 96.94 118 TYR B CA 1
ATOM 2957 C C . TYR B 1 118 ? 0.381 39.438 5.676 1 96.94 118 TYR B C 1
ATOM 2959 O O . TYR B 1 118 ? 0.983 40.438 6.129 1 96.94 118 TYR B O 1
ATOM 2967 N N . LEU B 1 119 ? 0.802 38.25 5.883 1 96.94 119 LEU B N 1
ATOM 2968 C CA . LEU B 1 119 ? 2.021 37.938 6.629 1 96.94 119 LEU B CA 1
ATOM 2969 C C . LEU B 1 119 ? 3.234 38.594 5.957 1 96.94 119 LEU B C 1
ATOM 2971 O O . LEU B 1 119 ? 4.117 39.125 6.637 1 96.94 119 LEU B O 1
ATOM 2975 N N . ASP B 1 120 ? 3.246 38.594 4.668 1 96.62 120 ASP B N 1
ATOM 2976 C CA . ASP B 1 120 ? 4.316 39.25 3.92 1 96.62 120 ASP B CA 1
ATOM 2977 C C . ASP B 1 120 ? 4.328 40.75 4.168 1 96.62 120 ASP B C 1
ATOM 2979 O O . ASP B 1 120 ? 5.395 41.344 4.309 1 96.62 120 ASP B O 1
ATOM 2983 N N . ARG B 1 121 ? 3.18 41.312 4.203 1 97 121 ARG B N 1
ATOM 2984 C CA . ARG B 1 121 ? 3.078 42.75 4.469 1 97 121 ARG B CA 1
ATOM 2985 C C . ARG B 1 121 ? 3.57 43.094 5.871 1 97 121 ARG B C 1
ATOM 2987 O O . ARG B 1 121 ? 4.184 44.125 6.086 1 97 121 ARG B O 1
ATOM 2994 N N . LEU B 1 122 ? 3.279 42.188 6.805 1 97.06 122 LEU B N 1
ATOM 2995 C CA . LEU B 1 122 ? 3.791 42.375 8.156 1 97.06 122 LEU B CA 1
ATOM 2996 C C . LEU B 1 122 ? 5.316 42.406 8.164 1 97.06 122 LEU B C 1
ATOM 2998 O O . LEU B 1 122 ? 5.926 43.25 8.844 1 97.06 122 LEU B O 1
ATOM 3002 N N . ARG B 1 123 ? 5.891 41.531 7.406 1 95.75 123 ARG B N 1
ATOM 3003 C CA . ARG B 1 123 ? 7.344 41.5 7.285 1 95.75 123 ARG B CA 1
ATOM 3004 C C . ARG B 1 123 ? 7.867 42.781 6.656 1 95.75 123 ARG B C 1
ATOM 3006 O O . ARG B 1 123 ? 8.898 43.312 7.082 1 95.75 123 ARG B O 1
ATOM 3013 N N . GLU B 1 124 ? 7.203 43.344 5.715 1 95.56 124 GLU B N 1
ATOM 3014 C CA . GLU B 1 124 ? 7.613 44.531 4.984 1 95.56 124 GLU B CA 1
ATOM 3015 C C . GLU B 1 124 ? 7.645 45.75 5.902 1 95.56 124 GLU B C 1
ATOM 3017 O O . GLU B 1 124 ? 8.461 46.656 5.711 1 95.56 124 GLU B O 1
ATOM 3022 N N . ILE B 1 125 ? 6.82 45.75 6.867 1 95.06 125 ILE B N 1
ATOM 3023 C CA . ILE B 1 125 ? 6.785 46.906 7.742 1 95.06 125 ILE B CA 1
ATOM 3024 C C . ILE B 1 125 ? 7.777 46.719 8.891 1 95.06 125 ILE B C 1
ATOM 3026 O O . ILE B 1 125 ? 7.844 47.562 9.797 1 95.06 125 ILE B O 1
ATOM 3030 N N . GLY B 1 126 ? 8.43 45.594 8.891 1 93.31 126 GLY B N 1
ATOM 3031 C CA . GLY B 1 126 ? 9.562 45.438 9.797 1 93.31 126 GLY B CA 1
ATOM 3032 C C . GLY B 1 126 ? 9.219 44.625 11.039 1 93.31 126 GLY B C 1
ATOM 3033 O O . GLY B 1 126 ? 9.961 44.656 12.023 1 93.31 126 GLY B O 1
ATOM 3034 N N . MET B 1 127 ? 8.133 43.969 11.023 1 95.62 127 MET B N 1
ATOM 3035 C CA . MET B 1 127 ? 7.797 43.125 12.172 1 95.62 127 MET B CA 1
ATOM 3036 C C . MET B 1 127 ? 8.805 42 12.336 1 95.62 127 MET B C 1
ATOM 3038 O O . MET B 1 127 ? 9.25 41.406 11.352 1 95.62 127 MET B O 1
ATOM 3042 N N . SER B 1 128 ? 9.148 41.688 13.625 1 96.12 128 SER B N 1
ATOM 3043 C CA . SER B 1 128 ? 10.07 40.594 13.93 1 96.12 128 SER B CA 1
ATOM 3044 C C . SER B 1 128 ? 9.555 39.281 13.391 1 96.12 128 SER B C 1
ATOM 3046 O O . SER B 1 128 ? 8.352 39 13.461 1 96.12 128 SER B O 1
ATOM 3048 N N . GLU B 1 129 ? 10.492 38.5 12.922 1 94 129 GLU B N 1
ATOM 3049 C CA . GLU B 1 129 ? 10.086 37.219 12.375 1 94 129 GLU B CA 1
ATOM 3050 C C . GLU B 1 129 ? 9.422 36.344 13.445 1 94 129 GLU B C 1
ATOM 3052 O O . GLU B 1 129 ? 8.5 35.594 13.148 1 94 129 GLU B O 1
ATOM 3057 N N . ARG B 1 130 ? 9.875 36.438 14.641 1 93.75 130 ARG B N 1
ATOM 3058 C CA . ARG B 1 130 ? 9.273 35.688 15.742 1 93.75 130 ARG B CA 1
ATOM 3059 C C . ARG B 1 130 ? 7.793 36.031 15.883 1 93.75 130 ARG B C 1
ATOM 3061 O O . ARG B 1 130 ? 6.965 35.125 16.078 1 93.75 130 ARG B O 1
ATOM 3068 N N . LEU B 1 131 ? 7.453 37.25 15.734 1 95.5 131 LEU B N 1
ATOM 3069 C CA . LEU B 1 131 ? 6.062 37.688 15.852 1 95.5 131 LEU B CA 1
ATOM 3070 C C . LEU B 1 131 ? 5.27 37.281 14.602 1 95.5 131 LEU B C 1
ATOM 3072 O O . LEU B 1 131 ? 4.082 36.969 14.695 1 95.5 131 LEU B O 1
ATOM 3076 N N . VAL B 1 132 ? 5.922 37.375 13.414 1 96.06 132 VAL B N 1
ATOM 3077 C CA . VAL B 1 132 ? 5.25 36.969 12.195 1 96.06 132 VAL B CA 1
ATOM 3078 C C . VAL B 1 132 ? 4.875 35.5 12.289 1 96.06 132 VAL B C 1
ATOM 3080 O O . VAL B 1 132 ? 3.773 35.094 11.906 1 96.06 132 VAL B O 1
ATOM 3083 N N . GLU B 1 133 ? 5.781 34.719 12.836 1 93.19 133 GLU B N 1
ATOM 3084 C CA . GLU B 1 133 ? 5.492 33.312 13.062 1 93.19 133 GLU B CA 1
ATOM 3085 C C . GLU B 1 133 ? 4.312 33.125 14.016 1 93.19 133 GLU B C 1
ATOM 3087 O O . GLU B 1 133 ? 3.484 32.219 13.82 1 93.19 133 GLU B O 1
ATOM 3092 N N . GLY B 1 134 ? 4.316 33.906 15.008 1 94.44 134 GLY B N 1
ATOM 3093 C CA . GLY B 1 134 ? 3.176 33.906 15.906 1 94.44 134 GLY B CA 1
ATOM 3094 C C . GLY B 1 134 ? 1.87 34.25 15.219 1 94.44 134 GLY B C 1
ATOM 3095 O O . GLY B 1 134 ? 0.848 33.625 15.453 1 94.44 134 GLY B O 1
ATOM 3096 N N . GLN B 1 135 ? 1.963 35.281 14.406 1 95.19 135 GLN B N 1
ATOM 3097 C CA . GLN B 1 135 ? 0.8 35.656 13.609 1 95.19 135 GLN B CA 1
ATOM 3098 C C . GLN B 1 135 ? 0.357 34.5 12.711 1 95.19 135 GLN B C 1
ATOM 3100 O O . GLN B 1 135 ? -0.836 34.219 12.602 1 95.19 135 GLN B O 1
ATOM 3105 N N . ARG B 1 136 ? 1.301 33.906 12.078 1 95.44 136 ARG B N 1
ATOM 3106 C CA . ARG B 1 136 ? 1.014 32.75 11.234 1 95.44 136 ARG B CA 1
ATOM 3107 C C . ARG B 1 136 ? 0.253 31.688 12 1 95.44 136 ARG B C 1
ATOM 3109 O O . ARG B 1 136 ? -0.803 31.234 11.562 1 95.44 136 ARG B O 1
ATOM 3116 N N . ASP B 1 137 ? 0.762 31.328 13.133 1 95.69 137 ASP B N 1
ATOM 3117 C CA . ASP B 1 137 ? 0.14 30.297 13.961 1 95.69 137 ASP B CA 1
ATOM 3118 C C . ASP B 1 137 ? -1.264 30.719 14.391 1 95.69 137 ASP B C 1
ATOM 3120 O O . ASP B 1 137 ? -2.182 29.891 14.414 1 95.69 137 ASP B O 1
ATOM 3124 N N . GLY B 1 138 ? -1.384 31.953 14.758 1 95.5 138 GLY B N 1
ATOM 3125 C CA . GLY B 1 138 ? -2.699 32.469 15.109 1 95.5 138 GLY B CA 1
ATOM 3126 C C . GLY B 1 138 ? -3.705 32.344 13.977 1 95.5 138 GLY B C 1
ATOM 3127 O O . GLY B 1 138 ? -4.84 31.922 14.195 1 95.5 138 GLY B O 1
ATOM 3128 N N . TRP B 1 139 ? -3.256 32.688 12.812 1 95.94 139 TRP B N 1
ATOM 3129 C CA . TRP B 1 139 ? -4.152 32.656 11.664 1 95.94 139 TRP B CA 1
ATOM 3130 C C . TRP B 1 139 ? -4.477 31.203 11.289 1 95.94 139 TRP B C 1
ATOM 3132 O O . TRP B 1 139 ? -5.547 30.922 10.734 1 95.94 139 TRP B O 1
ATOM 3142 N N . ILE B 1 140 ? -3.547 30.297 11.531 1 95.69 140 ILE B N 1
ATOM 3143 C CA . ILE B 1 140 ? -3.844 28.891 11.328 1 95.69 140 ILE B CA 1
ATOM 3144 C C . ILE B 1 140 ? -5.012 28.469 12.227 1 95.69 140 ILE B C 1
ATOM 3146 O O . ILE B 1 140 ? -5.941 27.797 11.766 1 95.69 140 ILE B O 1
ATOM 3150 N N . LEU B 1 141 ? -5.027 28.906 13.492 1 94.94 141 LEU B N 1
ATOM 3151 C CA . LEU B 1 141 ? -6.113 28.625 14.422 1 94.94 141 LEU B CA 1
ATOM 3152 C C . LEU B 1 141 ? -7.418 29.266 13.945 1 94.94 141 LEU B C 1
ATOM 3154 O O . LEU B 1 141 ? -8.461 28.609 13.938 1 94.94 141 LEU B O 1
ATOM 3158 N N . ILE B 1 142 ? -7.332 30.469 13.461 1 93.75 142 ILE B N 1
ATOM 3159 C CA . ILE B 1 142 ? -8.508 31.203 13.016 1 93.75 142 ILE B CA 1
ATOM 3160 C C . ILE B 1 142 ? -9.086 30.547 11.766 1 93.75 142 ILE B C 1
ATOM 3162 O O . ILE B 1 142 ? -10.289 30.297 11.68 1 93.75 142 ILE B O 1
ATOM 3166 N N . THR B 1 143 ? -8.219 30.234 10.844 1 94.38 143 THR B N 1
ATOM 3167 C CA . THR B 1 143 ? -8.648 29.656 9.578 1 94.38 143 THR B CA 1
ATOM 3168 C C . THR B 1 143 ? -9.297 28.297 9.797 1 94.38 143 THR B C 1
ATOM 3170 O O . THR B 1 143 ? -10.25 27.938 9.109 1 94.38 143 THR B O 1
ATOM 3173 N N . ALA B 1 144 ? -8.773 27.578 10.727 1 92.62 144 ALA B N 1
ATOM 3174 C CA . ALA B 1 144 ? -9.328 26.266 11.016 1 92.62 144 ALA B CA 1
ATOM 3175 C C . ALA B 1 144 ? -10.758 26.359 11.523 1 92.62 144 ALA B C 1
ATOM 3177 O O . ALA B 1 144 ? -11.602 25.531 11.195 1 92.62 144 ALA B O 1
ATOM 3178 N N . ARG B 1 145 ? -11.039 27.359 12.266 1 90.69 145 ARG B N 1
ATOM 3179 C CA . ARG B 1 145 ? -12.352 27.516 12.883 1 90.69 145 ARG B CA 1
ATOM 3180 C C . ARG B 1 145 ? -13.32 28.25 11.953 1 90.69 145 ARG B C 1
ATOM 3182 O O . ARG B 1 145 ? -14.508 27.922 11.906 1 90.69 145 ARG B O 1
ATOM 3189 N N . TRP B 1 146 ? -12.773 29.234 11.234 1 90.62 146 TRP B N 1
ATOM 3190 C CA . TRP B 1 146 ? -13.625 30.062 10.391 1 90.62 146 TRP B CA 1
ATOM 3191 C C . TRP B 1 146 ? -13.031 30.219 8.992 1 90.62 146 TRP B C 1
ATOM 3193 O O . TRP B 1 146 ? -12.75 31.328 8.547 1 90.62 146 TRP B O 1
ATOM 3203 N N . PRO B 1 147 ? -12.945 29.156 8.266 1 90.44 147 PRO B N 1
ATOM 3204 C CA . PRO B 1 147 ? -12.305 29.203 6.953 1 90.44 147 PRO B CA 1
ATOM 3205 C C . PRO B 1 147 ? -13.023 30.141 5.977 1 90.44 147 PRO B C 1
ATOM 3207 O O . PRO B 1 147 ? -12.383 30.797 5.16 1 90.44 147 PRO B O 1
ATOM 3210 N N . ASP B 1 148 ? -14.367 30.312 6.137 1 90.25 148 ASP B N 1
ATOM 3211 C CA . ASP B 1 148 ? -15.156 31.062 5.172 1 90.25 148 ASP B CA 1
ATOM 3212 C C . ASP B 1 148 ? -15.141 32.562 5.5 1 90.25 148 ASP B C 1
ATOM 3214 O O . ASP B 1 148 ? -15.516 33.375 4.664 1 90.25 148 ASP B O 1
ATOM 3218 N N . ARG B 1 149 ? -14.656 32.875 6.668 1 90.69 149 ARG B N 1
ATOM 3219 C CA . ARG B 1 149 ? -14.719 34.281 7.094 1 90.69 149 ARG B CA 1
ATOM 3220 C C . ARG B 1 149 ? -13.359 34.938 6.938 1 90.69 149 ARG B C 1
ATOM 3222 O O . ARG B 1 149 ? -13.266 36.188 6.996 1 90.69 149 ARG B O 1
ATOM 3229 N N . VAL B 1 150 ? -12.344 34.188 6.711 1 91.56 150 VAL B N 1
ATOM 3230 C CA . VAL B 1 150 ? -10.984 34.688 6.656 1 91.56 150 VAL B CA 1
ATOM 3231 C C . VAL B 1 150 ? -10.875 35.781 5.594 1 91.56 150 VAL B C 1
ATOM 3233 O O . VAL B 1 150 ? -10.312 36.844 5.844 1 91.56 150 VAL B O 1
ATOM 3236 N N . SER B 1 151 ? -11.523 35.531 4.492 1 91.06 151 SER B N 1
ATOM 3237 C CA . SER B 1 151 ? -11.453 36.469 3.379 1 91.06 151 SER B CA 1
ATOM 3238 C C . SER B 1 151 ? -12.117 37.812 3.73 1 91.06 151 SER B C 1
ATOM 3240 O O . SER B 1 151 ? -11.773 38.844 3.178 1 91.06 151 SER B O 1
ATOM 3242 N N . GLU B 1 152 ? -13.062 37.781 4.648 1 90.5 152 GLU B N 1
ATOM 3243 C CA . GLU B 1 152 ? -13.773 38.969 5.082 1 90.5 152 GLU B CA 1
ATOM 3244 C C . GLU B 1 152 ? -12.906 39.812 6.012 1 90.5 152 GLU B C 1
ATOM 3246 O O . GLU B 1 152 ? -13.039 41.031 6.051 1 90.5 152 GLU B O 1
ATOM 3251 N N . TRP B 1 153 ? -12.008 39.188 6.703 1 90.12 153 TRP B N 1
ATOM 3252 C CA . TRP B 1 153 ? -11.266 39.875 7.762 1 90.12 153 TRP B CA 1
ATOM 3253 C C . TRP B 1 153 ? -9.945 40.438 7.238 1 90.12 153 TRP B C 1
ATOM 3255 O O . TRP B 1 153 ? -9.461 41.469 7.727 1 90.12 153 TRP B O 1
ATOM 3265 N N . ILE B 1 154 ? -9.406 39.875 6.219 1 93.81 154 ILE B N 1
ATOM 3266 C CA . ILE B 1 154 ? -8.047 40.156 5.789 1 93.81 154 ILE B CA 1
ATOM 3267 C C . ILE B 1 154 ? -7.977 41.594 5.227 1 93.81 154 ILE B C 1
ATOM 3269 O O . ILE B 1 154 ? -7.039 42.312 5.523 1 93.81 154 ILE B O 1
ATOM 3273 N N . PRO B 1 155 ? -9 42.062 4.453 1 92.12 155 PRO B N 1
ATOM 3274 C CA . PRO B 1 155 ? -8.922 43.438 3.975 1 92.12 155 PRO B CA 1
ATOM 3275 C C . PRO B 1 155 ? -8.828 44.438 5.113 1 92.12 155 PRO B C 1
ATOM 3277 O O . PRO B 1 155 ? -8.062 45.406 5.023 1 92.12 155 PRO B O 1
ATOM 3280 N N . GLY B 1 156 ? -9.57 44.219 6.156 1 88.75 156 GLY B N 1
ATOM 3281 C CA . GLY B 1 156 ? -9.484 45.094 7.324 1 88.75 156 GLY B CA 1
ATOM 3282 C C . GLY B 1 156 ? -8.125 45.062 8 1 88.75 156 GLY B C 1
ATOM 3283 O O . GLY B 1 156 ? -7.602 46.094 8.414 1 88.75 156 GLY B O 1
ATOM 3284 N N . LYS B 1 157 ? -7.566 43.906 8.062 1 93.31 157 LYS B N 1
ATOM 3285 C CA . LYS B 1 157 ? -6.246 43.75 8.656 1 93.31 157 LYS B CA 1
ATOM 3286 C C . LYS B 1 157 ? -5.18 44.469 7.832 1 93.31 157 LYS B C 1
ATOM 3288 O O . LYS B 1 157 ? -4.27 45.062 8.383 1 93.31 157 LYS B O 1
ATOM 3293 N N . LEU B 1 158 ? -5.336 44.344 6.539 1 94.75 158 LEU B N 1
ATOM 3294 C CA . LEU B 1 158 ? -4.402 45.031 5.645 1 94.75 158 LEU B CA 1
ATOM 3295 C C . LEU B 1 158 ? -4.539 46.531 5.766 1 94.75 158 LEU B C 1
ATOM 3297 O O . LEU B 1 158 ? -3.537 47.25 5.785 1 94.75 158 LEU B O 1
ATOM 3301 N N . ALA B 1 159 ? -5.75 47.031 5.902 1 92.38 159 ALA B N 1
ATOM 3302 C CA . ALA B 1 159 ? -6.004 48.469 6.055 1 92.38 159 ALA B CA 1
ATOM 3303 C C . ALA B 1 159 ? -5.395 49 7.348 1 92.38 159 ALA B C 1
ATOM 3305 O O . ALA B 1 159 ? -4.914 50.156 7.391 1 92.38 159 ALA B O 1
ATOM 3306 N N . GLU B 1 160 ? -5.441 48.156 8.344 1 90.5 160 GLU B N 1
ATOM 3307 C CA . GLU B 1 160 ? -4.871 48.531 9.633 1 90.5 160 GLU B CA 1
ATOM 3308 C C . GLU B 1 160 ? -3.381 48.844 9.508 1 90.5 160 GLU B C 1
ATOM 3310 O O . GLU B 1 160 ? -2.846 49.656 10.266 1 90.5 160 GLU B O 1
ATOM 3315 N N . LEU B 1 161 ? -2.689 48.25 8.57 1 94.56 161 LEU B N 1
ATOM 3316 C CA . LEU B 1 161 ? -1.249 48.406 8.414 1 94.56 161 LEU B CA 1
ATOM 3317 C C . LEU B 1 161 ? -0.922 49.781 7.816 1 94.56 161 LEU B C 1
ATOM 3319 O O . LEU B 1 161 ? 0.237 50.188 7.816 1 94.56 161 LEU B O 1
ATOM 3323 N N . GLU B 1 162 ? -1.937 50.469 7.336 1 93.25 162 GLU B N 1
ATOM 3324 C CA . GLU B 1 162 ? -1.748 51.844 6.82 1 93.25 162 GLU B CA 1
ATOM 3325 C C . GLU B 1 162 ? -1.814 52.875 7.945 1 93.25 162 GLU B C 1
ATOM 3327 O O . GLU B 1 162 ? -1.418 54 7.762 1 93.25 162 GLU B O 1
ATOM 3332 N N . ASP B 1 163 ? -2.342 52.438 9.086 1 92.5 163 ASP B N 1
ATOM 3333 C CA . ASP B 1 163 ? -2.414 53.312 10.258 1 92.5 163 ASP B CA 1
ATOM 3334 C C . ASP B 1 163 ? -1.06 53.406 10.953 1 92.5 163 ASP B C 1
ATOM 3336 O O . ASP B 1 163 ? -0.553 52.406 11.469 1 92.5 163 ASP B O 1
ATOM 3340 N N . PRO B 1 164 ? -0.505 54.594 11.062 1 93.44 164 PRO B N 1
ATOM 3341 C CA . PRO B 1 164 ? 0.811 54.75 11.688 1 93.44 164 PRO B CA 1
ATOM 3342 C C . PRO B 1 164 ? 0.84 54.25 13.125 1 93.44 164 PRO B C 1
ATOM 3344 O O . PRO B 1 164 ? 1.874 53.75 13.602 1 93.44 164 PRO B O 1
ATOM 3347 N N . GLN B 1 165 ? -0.282 54.344 13.773 1 92.44 165 GLN B N 1
ATOM 3348 C CA . GLN B 1 165 ? -0.335 53.875 15.156 1 92.44 165 GLN B CA 1
ATOM 3349 C C . GLN B 1 165 ? -0.214 52.344 15.219 1 92.44 165 GLN B C 1
ATOM 3351 O O . GLN B 1 165 ? 0.443 51.812 16.109 1 92.44 165 GLN B O 1
ATOM 3356 N N . ALA B 1 166 ? -0.851 51.75 14.336 1 93.62 166 ALA B N 1
ATOM 3357 C CA . ALA B 1 166 ? -0.752 50.281 14.266 1 93.62 166 ALA B CA 1
ATOM 3358 C C . ALA B 1 166 ? 0.674 49.844 13.945 1 93.62 166 ALA B C 1
ATOM 3360 O O . ALA B 1 166 ? 1.197 48.906 14.562 1 93.62 166 ALA B O 1
ATOM 3361 N N . VAL B 1 167 ? 1.288 50.5 13.047 1 95.5 167 VAL B N 1
ATOM 3362 C CA . VAL B 1 167 ? 2.66 50.188 12.664 1 95.5 167 VAL B CA 1
ATOM 3363 C C . VAL B 1 167 ? 3.59 50.375 13.859 1 95.5 167 VAL B C 1
ATOM 3365 O O . VAL B 1 167 ? 4.477 49.562 14.109 1 95.5 167 VAL B O 1
ATOM 3368 N N . ARG B 1 168 ? 3.369 51.5 14.531 1 94.81 168 ARG B N 1
ATOM 3369 C CA . ARG B 1 168 ? 4.156 51.75 15.734 1 94.81 168 ARG B CA 1
ATOM 3370 C C . ARG B 1 168 ? 3.975 50.625 16.766 1 94.81 168 ARG B C 1
ATOM 3372 O O . ARG B 1 168 ? 4.941 50.219 17.391 1 94.81 168 ARG B O 1
ATOM 3379 N N . LEU B 1 169 ? 2.75 50.188 16.953 1 94.88 169 LEU B N 1
ATOM 3380 C CA . LEU B 1 169 ? 2.453 49.094 17.875 1 94.88 169 LEU B CA 1
ATOM 3381 C C . LEU B 1 169 ? 3.252 47.844 17.5 1 94.88 169 LEU B C 1
ATOM 3383 O O . LEU B 1 169 ? 3.9 47.25 18.359 1 94.88 169 LEU B O 1
ATOM 3387 N N . TYR B 1 170 ? 3.273 47.469 16.266 1 95.12 170 TYR B N 1
ATOM 3388 C CA . TYR B 1 170 ? 3.951 46.281 15.805 1 95.12 170 TYR B CA 1
ATOM 3389 C C . TYR B 1 170 ? 5.461 46.406 15.992 1 95.12 170 TYR B C 1
ATOM 3391 O O . TYR B 1 170 ? 6.125 45.406 16.344 1 95.12 170 TYR B O 1
ATOM 3399 N N . ARG B 1 171 ? 5.988 47.562 15.773 1 94.5 171 ARG B N 1
ATOM 3400 C CA . ARG B 1 171 ? 7.418 47.781 15.953 1 94.5 171 ARG B CA 1
ATOM 3401 C C . ARG B 1 171 ? 7.812 47.656 17.422 1 94.5 171 ARG B C 1
ATOM 3403 O O . ARG B 1 171 ? 8.828 47.031 17.75 1 94.5 171 ARG B O 1
ATOM 3410 N N . LEU B 1 172 ? 6.945 48.25 18.188 1 95.12 172 LEU B N 1
ATOM 3411 C CA . LEU B 1 172 ? 7.203 48.188 19.625 1 95.12 172 LEU B CA 1
ATOM 3412 C C . LEU B 1 172 ? 7.145 46.719 20.109 1 95.12 172 LEU B C 1
ATOM 3414 O O . LEU B 1 172 ? 8.008 46.281 20.875 1 95.12 172 LEU B O 1
ATOM 3418 N N . LEU B 1 173 ? 6.133 46.062 19.703 1 95.56 173 LEU B N 1
ATOM 3419 C CA . LEU B 1 173 ? 6 44.625 20.062 1 95.56 173 LEU B CA 1
ATOM 3420 C C . LEU B 1 173 ? 7.203 43.844 19.562 1 95.56 173 LEU B C 1
ATOM 3422 O O . LEU B 1 173 ? 7.688 42.938 20.266 1 95.56 173 LEU B O 1
ATOM 3426 N N . SER B 1 174 ? 7.676 44.156 18.406 1 96.12 174 SER B N 1
ATOM 3427 C CA . SER B 1 174 ? 8.844 43.469 17.844 1 96.12 174 SER B CA 1
ATOM 3428 C C . SER B 1 174 ? 10.086 43.719 18.688 1 96.12 174 SER B C 1
ATOM 3430 O O . SER B 1 174 ? 10.82 42.781 18.984 1 96.12 174 SER B O 1
ATOM 3432 N N . ASP B 1 175 ? 10.242 44.938 19.047 1 94.88 175 ASP B N 1
ATOM 3433 C CA . ASP B 1 175 ? 11.367 45.281 19.906 1 94.88 175 ASP B CA 1
ATOM 3434 C C . ASP B 1 175 ? 11.312 44.531 21.234 1 94.88 175 ASP B C 1
ATOM 3436 O O . ASP B 1 175 ? 12.336 44.062 21.734 1 94.88 175 ASP B O 1
ATOM 3440 N N . LEU B 1 176 ? 10.164 44.438 21.75 1 94.56 176 LEU B N 1
ATOM 3441 C CA . LEU B 1 176 ? 9.961 43.75 23.031 1 94.56 176 LEU B CA 1
ATOM 3442 C C . LEU B 1 176 ? 10.305 42.281 22.938 1 94.56 176 LEU B C 1
ATOM 3444 O O . LEU B 1 176 ? 11.07 41.75 23.75 1 94.56 176 LEU B O 1
ATOM 3448 N N . VAL B 1 177 ? 9.789 41.625 21.891 1 93.38 177 VAL B N 1
ATOM 3449 C CA . VAL B 1 177 ? 9.938 40.188 21.766 1 93.38 177 VAL B CA 1
ATOM 3450 C C . VAL B 1 177 ? 11.398 39.844 21.469 1 93.38 177 VAL B C 1
ATOM 3452 O O . VAL B 1 177 ? 11.898 38.812 21.891 1 93.38 177 VAL B O 1
ATOM 3455 N N . ASP B 1 178 ? 12.117 40.719 20.828 1 93.56 178 ASP B N 1
ATOM 3456 C CA . ASP B 1 178 ? 13.5 40.469 20.438 1 93.56 178 ASP B CA 1
ATOM 3457 C C . ASP B 1 178 ? 14.461 40.875 21.562 1 93.56 178 ASP B C 1
ATOM 3459 O O . ASP B 1 178 ? 15.664 40.625 21.469 1 93.56 178 ASP B O 1
ATOM 3463 N N . SER B 1 179 ? 13.906 41.469 22.562 1 93.25 179 SER B N 1
ATOM 3464 C CA . SER B 1 179 ? 14.719 41.875 23.703 1 93.25 179 SER B CA 1
ATOM 3465 C C . SER B 1 179 ? 14.656 40.875 24.828 1 93.25 179 SER B C 1
ATOM 3467 O O . SER B 1 179 ? 13.797 39.969 24.812 1 93.25 179 SER B O 1
ATOM 3469 N N . ASP B 1 180 ? 15.562 40.969 25.781 1 92.12 180 ASP B N 1
ATOM 3470 C CA . ASP B 1 180 ? 15.555 40.094 26.953 1 92.12 180 ASP B CA 1
ATOM 3471 C C . ASP B 1 180 ? 14.25 40.25 27.734 1 92.12 180 ASP B C 1
ATOM 3473 O O . ASP B 1 180 ? 13.727 41.344 27.891 1 92.12 180 ASP B O 1
ATOM 3477 N N . PRO B 1 181 ? 13.789 39.188 28.172 1 89.06 181 PRO B N 1
ATOM 3478 C CA . PRO B 1 181 ? 12.508 39.219 28.875 1 89.06 181 PRO B CA 1
ATOM 3479 C C . PRO B 1 181 ? 12.578 40.031 30.172 1 89.06 181 PRO B C 1
ATOM 3481 O O . PRO B 1 181 ? 13.492 39.844 30.984 1 89.06 181 PRO B O 1
ATOM 3484 N N . ASP B 1 182 ? 11.789 41 30.281 1 90.75 182 ASP B N 1
ATOM 3485 C CA . ASP B 1 182 ? 11.609 41.875 31.453 1 90.75 182 ASP B CA 1
ATOM 3486 C C . ASP B 1 182 ? 10.141 42.25 31.625 1 90.75 182 ASP B C 1
ATOM 3488 O O . ASP B 1 182 ? 9.602 43.031 30.859 1 90.75 182 ASP B O 1
ATOM 3492 N N . GLU B 1 183 ? 9.531 41.75 32.625 1 86.06 183 GLU B N 1
ATOM 3493 C CA . GLU B 1 183 ? 8.102 41.938 32.875 1 86.06 183 GLU B CA 1
ATOM 3494 C C . GLU B 1 183 ? 7.82 43.406 33.25 1 86.06 183 GLU B C 1
ATOM 3496 O O . GLU B 1 183 ? 6.672 43.844 33.188 1 86.06 183 GLU B O 1
ATOM 3501 N N . HIS B 1 184 ? 8.922 44.062 33.594 1 88 184 HIS B N 1
ATOM 3502 C CA . HIS B 1 184 ? 8.742 45.469 34 1 88 184 HIS B CA 1
ATOM 3503 C C . HIS B 1 184 ? 9.219 46.438 32.938 1 88 184 HIS B C 1
ATOM 3505 O O . HIS B 1 184 ? 9.391 47.625 33.188 1 88 184 HIS B O 1
ATOM 3511 N N . ASP B 1 185 ? 9.422 45.906 31.797 1 92.19 185 ASP B N 1
ATOM 3512 C CA . ASP B 1 185 ? 9.789 46.75 30.672 1 92.19 185 ASP B CA 1
ATOM 3513 C C . ASP B 1 185 ? 8.734 47.844 30.453 1 92.19 185 ASP B C 1
ATOM 3515 O O . ASP B 1 185 ? 7.559 47.531 30.25 1 92.19 185 ASP B O 1
ATOM 3519 N N . PRO B 1 186 ? 9.086 49.094 30.516 1 91.62 186 PRO B N 1
ATOM 3520 C CA . PRO B 1 186 ? 8.125 50.219 30.391 1 91.62 186 PRO B CA 1
ATOM 3521 C C . PRO B 1 186 ? 7.41 50.219 29.031 1 91.62 186 PRO B C 1
ATOM 3523 O O . PRO B 1 186 ? 6.32 50.75 28.906 1 91.62 186 PRO B O 1
ATOM 3526 N N . ARG B 1 187 ? 8 49.594 28.109 1 94.5 187 ARG B N 1
ATOM 3527 C CA . ARG B 1 187 ? 7.383 49.531 26.781 1 94.5 187 ARG B CA 1
ATOM 3528 C C . ARG B 1 187 ? 6.074 48.719 26.828 1 94.5 187 ARG B C 1
ATOM 3530 O O . ARG B 1 187 ? 5.223 48.875 25.953 1 94.5 187 ARG B O 1
ATOM 3537 N N . LEU B 1 188 ? 5.91 47.906 27.781 1 94.69 188 LEU B N 1
ATOM 3538 C CA . LEU B 1 188 ? 4.676 47.156 27.922 1 94.69 188 LEU B CA 1
ATOM 3539 C C . LEU B 1 188 ? 3.492 48.062 28.172 1 94.69 188 LEU B C 1
ATOM 3541 O O . LEU B 1 188 ? 2.406 47.875 27.625 1 94.69 188 LEU B O 1
ATOM 3545 N N . GLU B 1 189 ? 3.746 49.031 28.984 1 94.38 189 GLU B N 1
ATOM 3546 C CA . GLU B 1 189 ? 2.699 50 29.266 1 94.38 189 GLU B CA 1
ATOM 3547 C C . GLU B 1 189 ? 2.352 50.812 28.016 1 94.38 189 GLU B C 1
ATOM 3549 O O . GLU B 1 189 ? 1.177 51.094 27.75 1 94.38 189 GLU B O 1
ATOM 3554 N N . GLU B 1 190 ? 3.336 51.156 27.344 1 94.69 190 GLU B N 1
ATOM 3555 C CA . GLU B 1 190 ? 3.123 51.906 26.109 1 94.69 190 GLU B CA 1
ATOM 3556 C C . GLU B 1 190 ? 2.301 51.094 25.109 1 94.69 190 GLU B C 1
ATOM 3558 O O . GLU B 1 190 ? 1.404 51.625 24.453 1 94.69 190 GLU B O 1
ATOM 3563 N N . VAL B 1 191 ? 2.674 49.844 24.984 1 94.5 191 VAL B N 1
ATOM 3564 C CA . VAL B 1 191 ? 1.957 48.938 24.094 1 94.5 191 VAL B CA 1
ATOM 3565 C C . VAL B 1 191 ? 0.498 48.844 24.531 1 94.5 191 VAL B C 1
ATOM 3567 O O . VAL B 1 191 ? -0.413 48.938 23.703 1 94.5 191 VAL B O 1
ATOM 3570 N N . ALA B 1 192 ? 0.269 48.656 25.766 1 93.12 192 ALA B N 1
ATOM 3571 C CA . ALA B 1 192 ? -1.087 48.531 26.297 1 93.12 192 ALA B CA 1
ATOM 3572 C C . ALA B 1 192 ? -1.902 49.781 26.031 1 93.12 192 ALA B C 1
ATOM 3574 O O . ALA B 1 192 ? -3.078 49.719 25.672 1 93.12 192 ALA B O 1
ATOM 3575 N N . ASP B 1 193 ? -1.246 50.906 26.203 1 93.5 193 ASP B N 1
ATOM 3576 C CA . ASP B 1 193 ? -1.912 52.188 25.938 1 93.5 193 ASP B CA 1
ATOM 3577 C C . ASP B 1 193 ? -2.34 52.281 24.469 1 93.5 193 ASP B C 1
ATOM 3579 O O . ASP B 1 193 ? -3.467 52.688 24.188 1 93.5 193 ASP B O 1
ATOM 3583 N N . LEU B 1 194 ? -1.438 51.938 23.672 1 91.81 194 LEU B N 1
ATOM 3584 C CA . LEU B 1 194 ? -1.715 52 22.234 1 91.81 194 LEU B CA 1
ATOM 3585 C C . LEU B 1 194 ? -2.842 51.031 21.859 1 91.81 194 LEU B C 1
ATOM 3587 O O . LEU B 1 194 ? -3.748 51.406 21.109 1 91.81 194 LEU B O 1
ATOM 3591 N N . MET B 1 195 ? -2.834 49.875 22.344 1 92.19 195 MET B N 1
ATOM 3592 C CA . MET B 1 195 ? -3.852 48.844 22.062 1 92.19 195 MET B CA 1
ATOM 3593 C C . MET B 1 195 ? -5.219 49.312 22.578 1 92.19 195 MET B C 1
ATOM 3595 O O . MET B 1 195 ? -6.227 49.156 21.891 1 92.19 195 MET B O 1
ATOM 3599 N N . ALA B 1 196 ? -5.184 49.844 23.75 1 89.5 196 ALA B N 1
ATOM 3600 C CA . ALA B 1 196 ? -6.434 50.312 24.328 1 89.5 196 ALA B CA 1
ATOM 3601 C C . ALA B 1 196 ? -7.027 51.438 23.5 1 89.5 196 ALA B C 1
ATOM 3603 O O . ALA B 1 196 ? -8.242 51.5 23.281 1 89.5 196 ALA B O 1
ATOM 3604 N N . ALA B 1 197 ? -6.184 52.344 23.078 1 89 197 ALA B N 1
ATOM 3605 C CA . ALA B 1 197 ? -6.633 53.469 22.25 1 89 197 ALA B CA 1
ATOM 3606 C C . ALA B 1 197 ? -7.227 52.969 20.938 1 89 197 ALA B C 1
ATOM 3608 O O . ALA B 1 197 ? -8.258 53.469 20.484 1 89 197 ALA B O 1
ATOM 3609 N N . MET B 1 198 ? -6.578 52.031 20.391 1 86.88 198 MET B N 1
ATOM 3610 C CA . MET B 1 198 ? -7.051 51.469 19.125 1 86.88 198 MET B CA 1
ATOM 3611 C C . MET B 1 198 ? -8.359 50.719 19.328 1 86.88 198 MET B C 1
ATOM 3613 O O . MET B 1 198 ? -9.266 50.812 18.5 1 86.88 198 MET B O 1
ATOM 3617 N N . ALA B 1 199 ? -8.469 49.969 20.344 1 85.44 199 ALA B N 1
ATOM 3618 C CA . ALA B 1 199 ? -9.695 49.25 20.672 1 85.44 199 ALA B CA 1
ATOM 3619 C C . ALA B 1 199 ? -10.859 50.188 20.875 1 85.44 199 ALA B C 1
ATOM 3621 O O . ALA B 1 199 ? -11.969 49.938 20.422 1 85.44 199 ALA B O 1
ATOM 3622 N N . GLN B 1 200 ? -10.57 51.281 21.562 1 85.75 200 GLN B N 1
ATOM 3623 C CA . GLN B 1 200 ? -11.594 52.281 21.828 1 85.75 200 GLN B CA 1
ATOM 3624 C C . GLN B 1 200 ? -12.094 52.906 20.516 1 85.75 200 GLN B C 1
ATOM 3626 O O . GLN B 1 200 ? -13.297 53.094 20.344 1 85.75 200 GLN B O 1
ATOM 3631 N N . ARG B 1 201 ? -11.219 53.188 19.656 1 83.88 201 ARG B N 1
ATOM 3632 C CA . ARG B 1 201 ? -11.578 53.75 18.359 1 83.88 201 ARG B CA 1
ATOM 3633 C C . ARG B 1 201 ? -12.453 52.781 17.578 1 83.88 201 ARG B C 1
ATOM 3635 O O . ARG B 1 201 ? -13.43 53.188 16.953 1 83.88 201 ARG B O 1
ATOM 3642 N N . ALA B 1 202 ? -12.047 51.531 17.594 1 80 202 ALA B N 1
ATOM 3643 C CA . ALA B 1 202 ? -12.82 50.5 16.891 1 80 202 ALA B CA 1
ATOM 3644 C C . ALA B 1 202 ? -14.211 50.375 17.5 1 80 202 ALA B C 1
ATOM 3646 O O . ALA B 1 202 ? -15.195 50.219 16.781 1 80 202 ALA B O 1
ATOM 3647 N N . TYR B 1 203 ? -14.273 50.344 18.75 1 77 203 TYR B N 1
ATOM 3648 C CA . TYR B 1 203 ? -15.539 50.25 19.469 1 77 203 TYR B CA 1
ATOM 3649 C C . TYR B 1 203 ? -16.453 51.438 19.109 1 77 203 TYR B C 1
ATOM 3651 O O . TYR B 1 203 ? -17.641 51.219 18.828 1 77 203 TYR B O 1
ATOM 3659 N N . ASP B 1 204 ? -15.852 52.5 19.078 1 82.31 204 ASP B N 1
ATOM 3660 C CA . ASP B 1 204 ? -16.609 53.719 18.766 1 82.31 204 ASP B CA 1
ATOM 3661 C C . ASP B 1 204 ? -17.109 53.688 17.328 1 82.31 204 ASP B C 1
ATOM 3663 O O . ASP B 1 204 ? -18.172 54.25 17.031 1 82.31 204 ASP B O 1
ATOM 3667 N N . ALA B 1 205 ? -16.375 53.062 16.516 1 78 205 ALA B N 1
ATOM 3668 C CA . ALA B 1 205 ? -16.703 53 15.094 1 78 205 ALA B CA 1
ATOM 3669 C C . ALA B 1 205 ? -17.719 51.906 14.812 1 78 205 ALA B C 1
ATOM 3671 O O . ALA B 1 205 ? -18.219 51.781 13.695 1 78 205 ALA B O 1
ATOM 3672 N N . GLY B 1 206 ? -18.047 51.094 15.797 1 70.06 206 GLY B N 1
ATOM 3673 C CA . GLY B 1 206 ? -19.016 50 15.641 1 70.06 206 GLY B CA 1
ATOM 3674 C C . GLY B 1 206 ? -18.422 48.75 15.031 1 70.06 206 GLY B C 1
ATOM 3675 O O . GLY B 1 206 ? -19.141 47.938 14.469 1 70.06 206 GLY B O 1
ATOM 3676 N N . GLU B 1 207 ? -17.219 48.688 14.93 1 62.16 207 GLU B N 1
ATOM 3677 C CA . GLU B 1 207 ? -16.516 47.594 14.25 1 62.16 207 GLU B CA 1
ATOM 3678 C C . GLU B 1 207 ? -16.312 46.406 15.18 1 62.16 207 GLU B C 1
ATOM 3680 O O . GLU B 1 207 ? -15.906 45.344 14.742 1 62.16 207 GLU B O 1
ATOM 3685 N N . ALA B 1 208 ? -16.562 46.469 16.453 1 56.31 208 ALA B N 1
ATOM 3686 C CA . ALA B 1 208 ? -16.234 45.469 17.438 1 56.31 208 ALA B CA 1
ATOM 3687 C C . ALA B 1 208 ? -17.156 44.25 17.312 1 56.31 208 ALA B C 1
ATOM 3689 O O . ALA B 1 208 ? -17.156 43.344 18.156 1 56.31 208 ALA B O 1
ATOM 3690 N N . ASP B 1 209 ? -17.984 44.25 16.281 1 52.56 209 ASP B N 1
ATOM 3691 C CA . ASP B 1 209 ? -18.969 43.188 16.281 1 52.56 209 ASP B CA 1
ATOM 3692 C C . ASP B 1 209 ? -18.453 41.969 15.5 1 52.56 209 ASP B C 1
ATOM 3694 O O . ASP B 1 209 ? -18.281 42.031 14.281 1 52.56 209 ASP B O 1
ATOM 3698 N N . TYR B 1 210 ? -17.656 41.188 16.094 1 54.44 210 TYR B N 1
ATOM 3699 C CA . TYR B 1 210 ? -17.25 39.969 15.398 1 54.44 210 TYR B CA 1
ATOM 3700 C C . TYR B 1 210 ? -18.438 39.031 15.18 1 54.44 210 TYR B C 1
ATOM 3702 O O . TYR B 1 210 ? -18.266 37.875 14.797 1 54.44 210 TYR B O 1
ATOM 3710 N N . GLY B 1 211 ? -19.578 39.656 15.172 1 52.22 211 GLY B N 1
ATOM 3711 C CA . GLY B 1 211 ? -20.797 38.906 14.914 1 52.22 211 GLY B CA 1
ATOM 3712 C C . GLY B 1 211 ? -20.922 37.625 15.727 1 52.22 211 GLY B C 1
ATOM 3713 O O . GLY B 1 211 ? -20.375 37.562 16.844 1 52.22 211 GLY B O 1
ATOM 3714 N N . ASP B 1 212 ? -21.672 36.531 15.188 1 53.31 212 ASP B N 1
ATOM 3715 C CA . ASP B 1 212 ? -22.031 35.25 15.75 1 53.31 212 ASP B CA 1
ATOM 3716 C C . ASP B 1 212 ? -20.797 34.438 16.078 1 53.31 212 ASP B C 1
ATOM 3718 O O . ASP B 1 212 ? -20.859 33.469 16.875 1 53.31 212 ASP B O 1
ATOM 3722 N N . ALA B 1 213 ? -19.75 34.719 15.516 1 54.47 213 ALA B N 1
ATOM 3723 C CA . ALA B 1 213 ? -18.516 33.969 15.773 1 54.47 213 ALA B CA 1
ATOM 3724 C C . ALA B 1 213 ? -18.078 34.156 17.234 1 54.47 213 ALA B C 1
ATOM 3726 O O . ALA B 1 213 ? -17.359 33.312 17.766 1 54.47 213 ALA B O 1
ATOM 3727 N N . ALA B 1 214 ? -18.797 35.156 17.906 1 55.94 214 ALA B N 1
ATOM 3728 C CA . ALA B 1 214 ? -18.406 35.594 19.234 1 55.94 214 ALA B CA 1
ATOM 3729 C C . ALA B 1 214 ? -18.938 34.656 20.312 1 55.94 214 ALA B C 1
ATOM 3731 O O . ALA B 1 214 ? -18.469 34.688 21.453 1 55.94 214 ALA B O 1
ATOM 3732 N N . GLN B 1 215 ? -19.688 33.75 19.812 1 61 215 GLN B N 1
ATOM 3733 C CA . GLN B 1 215 ? -20.25 32.969 20.922 1 61 215 GLN B CA 1
ATOM 3734 C C . GLN B 1 215 ? -19.328 31.844 21.328 1 61 215 GLN B C 1
ATOM 3736 O O . GLN B 1 215 ? -19.406 31.344 22.469 1 61 215 GLN B O 1
ATOM 3741 N N . ASP B 1 216 ? -18.391 31.547 20.516 1 72.25 216 ASP B N 1
ATOM 3742 C CA . ASP B 1 216 ? -17.469 30.469 20.859 1 72.25 216 ASP B CA 1
ATOM 3743 C C . ASP B 1 216 ? -16.172 31.031 21.453 1 72.25 216 ASP B C 1
ATOM 3745 O O . ASP B 1 216 ? -15.383 31.656 20.734 1 72.25 216 ASP B O 1
ATOM 3749 N N . ASP B 1 217 ? -15.914 30.797 22.781 1 82.06 217 ASP B N 1
ATOM 3750 C CA . ASP B 1 217 ? -14.797 31.406 23.5 1 82.06 217 ASP B CA 1
ATOM 3751 C C . ASP B 1 217 ? -13.492 30.656 23.219 1 82.06 217 ASP B C 1
ATOM 3753 O O . ASP B 1 217 ? -12.406 31.203 23.391 1 82.06 217 ASP B O 1
ATOM 3757 N N . LEU B 1 218 ? -13.617 29.469 22.719 1 86.75 218 LEU B N 1
ATOM 3758 C CA . LEU B 1 218 ? -12.461 28.578 22.672 1 86.75 218 LEU B CA 1
ATOM 3759 C C . LEU B 1 218 ? -11.398 29.109 21.719 1 86.75 218 LEU B C 1
ATOM 3761 O O . LEU B 1 218 ? -10.219 29.172 22.062 1 86.75 218 LEU B O 1
ATOM 3765 N N . PRO B 1 219 ? -11.789 29.547 20.547 1 88.19 219 PRO B N 1
ATOM 3766 C CA . PRO B 1 219 ? -10.75 30.047 19.641 1 88.19 219 PRO B CA 1
ATOM 3767 C C . PRO B 1 219 ? -9.992 31.234 20.219 1 88.19 219 PRO B C 1
ATOM 3769 O O . PRO B 1 219 ? -8.773 31.328 20.047 1 88.19 219 PRO B O 1
ATOM 3772 N N . PHE B 1 220 ? -10.648 32.031 20.953 1 87.06 220 PHE B N 1
ATOM 3773 C CA . PHE B 1 220 ? -10.023 33.219 21.531 1 87.06 220 PHE B CA 1
ATOM 3774 C C . PHE B 1 220 ? -9.133 32.844 22.703 1 87.06 220 PHE B C 1
ATOM 3776 O O . PHE B 1 220 ? -8.062 33.406 22.906 1 87.06 220 PHE B O 1
ATOM 3783 N N . GLU B 1 221 ? -9.625 31.938 23.438 1 88.5 221 GLU B N 1
ATOM 3784 C CA . GLU B 1 221 ? -8.781 31.406 24.516 1 88.5 221 GLU B CA 1
ATOM 3785 C C . GLU B 1 221 ? -7.488 30.812 23.953 1 88.5 221 GLU B C 1
ATOM 3787 O O . GLU B 1 221 ? -6.418 30.984 24.547 1 88.5 221 GLU B O 1
ATOM 3792 N N . LEU B 1 222 ? -7.602 30.156 22.875 1 91.94 222 LEU B N 1
ATOM 3793 C CA . LEU B 1 222 ? -6.441 29.547 22.234 1 91.94 222 LEU B CA 1
ATOM 3794 C C . LEU B 1 222 ? -5.48 30.625 21.719 1 91.94 222 LEU B C 1
ATOM 3796 O O . LEU B 1 222 ? -4.262 30.469 21.828 1 91.94 222 LEU B O 1
ATOM 3800 N N . LEU B 1 223 ? -6.055 31.641 21.188 1 92.69 223 LEU B N 1
ATOM 3801 C CA . LEU B 1 223 ? -5.215 32.719 20.688 1 92.69 223 LEU B CA 1
ATOM 3802 C C . LEU B 1 223 ? -4.469 33.406 21.828 1 92.69 223 LEU B C 1
ATOM 3804 O O . LEU B 1 223 ? -3.289 33.719 21.688 1 92.69 223 LEU B O 1
ATOM 3808 N N . ASP B 1 224 ? -5.148 33.562 22.922 1 90.5 224 ASP B N 1
ATOM 3809 C CA . ASP B 1 224 ? -4.504 34.125 24.109 1 90.5 224 ASP B CA 1
ATOM 3810 C C . ASP B 1 224 ? -3.385 33.219 24.609 1 90.5 224 ASP B C 1
ATOM 3812 O O . ASP B 1 224 ? -2.287 33.688 24.922 1 90.5 224 ASP B O 1
ATOM 3816 N N . ALA B 1 225 ? -3.723 32 24.656 1 91.69 225 ALA B N 1
ATOM 3817 C CA . ALA B 1 225 ? -2.73 31.016 25.094 1 91.69 225 ALA B CA 1
ATOM 3818 C C . ALA B 1 225 ? -1.519 31 24.172 1 91.69 225 ALA B C 1
ATOM 3820 O O . ALA B 1 225 ? -0.38 30.891 24.625 1 91.69 225 ALA B O 1
ATOM 3821 N N . LEU B 1 226 ? -1.775 31.094 22.906 1 94.5 226 LEU B N 1
ATOM 3822 C CA . LEU B 1 226 ? -0.697 31.125 21.922 1 94.5 226 LEU B CA 1
ATOM 3823 C C . LEU B 1 226 ? 0.232 32.312 22.172 1 94.5 226 LEU B C 1
ATOM 3825 O O . LEU B 1 226 ? 1.455 32.156 22.109 1 94.5 226 LEU B O 1
ATOM 3829 N N . ALA B 1 227 ? -0.362 33.438 22.438 1 93.31 227 ALA B N 1
ATOM 3830 C CA . ALA B 1 227 ? 0.429 34.625 22.719 1 93.31 227 ALA B CA 1
ATOM 3831 C C . ALA B 1 227 ? 1.37 34.406 23.891 1 93.31 227 ALA B C 1
ATOM 3833 O O . ALA B 1 227 ? 2.547 34.781 23.844 1 93.31 227 ALA B O 1
ATOM 3834 N N . VAL B 1 228 ? 0.856 33.781 24.891 1 92.31 228 VAL B N 1
ATOM 3835 C CA . VAL B 1 228 ? 1.643 33.531 26.094 1 92.31 228 VAL B CA 1
ATOM 3836 C C . VAL B 1 228 ? 2.742 32.5 25.766 1 92.31 228 VAL B C 1
ATOM 3838 O O . VAL B 1 228 ? 3.861 32.625 26.281 1 92.31 228 VAL B O 1
ATOM 3841 N N . GLU B 1 229 ? 2.438 31.547 24.969 1 92.06 229 GLU B N 1
ATOM 3842 C CA . GLU B 1 229 ? 3.416 30.531 24.562 1 92.06 229 GLU B CA 1
ATOM 3843 C C . GLU B 1 229 ? 4.539 31.141 23.734 1 92.06 229 GLU B C 1
ATOM 3845 O O . GLU B 1 229 ? 5.684 30.688 23.797 1 92.06 229 GLU B O 1
ATOM 3850 N N . ILE B 1 230 ? 4.211 32.125 22.984 1 91.56 230 ILE B N 1
ATOM 3851 C CA . ILE B 1 230 ? 5.203 32.812 22.156 1 91.56 230 ILE B CA 1
ATOM 3852 C C . ILE B 1 230 ? 6.094 33.688 23.047 1 91.56 230 ILE B C 1
ATOM 3854 O O . ILE B 1 230 ? 7.32 33.656 22.906 1 91.56 230 ILE B O 1
ATOM 3858 N N . ASP B 1 231 ? 5.473 34.438 23.906 1 92.75 231 ASP B N 1
ATOM 3859 C CA . ASP B 1 231 ? 6.184 35.281 24.859 1 92.75 231 ASP B CA 1
ATOM 3860 C C . ASP B 1 231 ? 5.406 35.438 26.172 1 92.75 231 ASP B C 1
ATOM 3862 O O . ASP B 1 231 ? 4.316 36 26.188 1 92.75 231 ASP B O 1
ATOM 3866 N N . PRO B 1 232 ? 5.945 34.969 27.281 1 92.25 232 PRO B N 1
ATOM 3867 C CA . PRO B 1 232 ? 5.242 34.969 28.562 1 92.25 232 PRO B CA 1
ATOM 3868 C C . PRO B 1 232 ? 4.816 36.375 29 1 92.25 232 PRO B C 1
ATOM 3870 O O . PRO B 1 232 ? 3.885 36.531 29.797 1 92.25 232 PRO B O 1
ATOM 3873 N N . ARG B 1 233 ? 5.473 37.438 28.5 1 93.94 233 ARG B N 1
ATOM 3874 C CA . ARG B 1 233 ? 5.109 38.781 28.828 1 93.94 233 ARG B CA 1
ATOM 3875 C C . ARG B 1 233 ? 3.721 39.156 28.312 1 93.94 233 ARG B C 1
ATOM 3877 O O . ARG B 1 233 ? 3.129 40.156 28.719 1 93.94 233 ARG B O 1
ATOM 3884 N N . ALA B 1 234 ? 3.199 38.312 27.438 1 92.5 234 ALA B N 1
ATOM 3885 C CA . ALA B 1 234 ? 1.845 38.5 26.938 1 92.5 234 ALA B CA 1
ATOM 3886 C C . ALA B 1 234 ? 0.821 38.469 28.062 1 92.5 234 ALA B C 1
ATOM 3888 O O . ALA B 1 234 ? -0.205 39.156 28 1 92.5 234 ALA B O 1
ATOM 3889 N N . GLN B 1 235 ? 1.075 37.688 29.094 1 92.31 235 GLN B N 1
ATOM 3890 C CA . GLN B 1 235 ? 0.177 37.656 30.234 1 92.31 235 GLN B CA 1
ATOM 3891 C C . GLN B 1 235 ? 0.085 39.031 30.906 1 92.31 235 GLN B C 1
ATOM 3893 O O . GLN B 1 235 ? -1.008 39.469 31.25 1 92.31 235 GLN B O 1
ATOM 3898 N N . ARG B 1 236 ? 1.224 39.625 31.109 1 92.75 236 ARG B N 1
ATOM 3899 C CA . ARG B 1 236 ? 1.25 40.969 31.688 1 92.75 236 ARG B CA 1
ATOM 3900 C C . ARG B 1 236 ? 0.51 41.938 30.781 1 92.75 236 ARG B C 1
ATOM 3902 O O . ARG B 1 236 ? -0.186 42.844 31.281 1 92.75 236 ARG B O 1
ATOM 3909 N N . MET B 1 237 ? 0.682 41.812 29.531 1 91.12 237 MET B N 1
ATOM 3910 C CA . MET B 1 237 ? -0.001 42.656 28.578 1 91.12 237 MET B CA 1
ATOM 3911 C C . MET B 1 237 ? -1.515 42.531 28.703 1 91.12 237 MET B C 1
ATOM 3913 O O . MET B 1 237 ? -2.24 43.531 28.641 1 91.12 237 MET B O 1
ATOM 3917 N N . MET B 1 238 ? -1.989 41.375 28.859 1 90.06 238 MET B N 1
ATOM 3918 C CA . MET B 1 238 ? -3.418 41.125 29.031 1 90.06 238 MET B CA 1
ATOM 3919 C C . MET B 1 238 ? -3.936 41.781 30.312 1 90.06 238 MET B C 1
ATOM 3921 O O . MET B 1 238 ? -5.027 42.344 30.328 1 90.06 238 MET B O 1
ATOM 3925 N N . ASP B 1 239 ? -3.125 41.625 31.297 1 91.81 239 ASP B N 1
ATOM 3926 C CA . ASP B 1 239 ? -3.492 42.281 32.562 1 91.81 239 ASP B CA 1
ATOM 3927 C C . ASP B 1 239 ? -3.594 43.781 32.406 1 91.81 239 ASP B C 1
ATOM 3929 O O . ASP B 1 239 ? -4.531 44.406 32.906 1 91.81 239 ASP B O 1
ATOM 3933 N N . LEU B 1 240 ? -2.619 44.344 31.75 1 92.5 240 LEU B N 1
ATOM 3934 C CA . LEU B 1 240 ? -2.596 45.781 31.516 1 92.5 240 LEU B CA 1
ATOM 3935 C C . LEU B 1 240 ? -3.811 46.219 30.703 1 92.5 240 LEU B C 1
ATOM 3937 O O . LEU B 1 240 ? -4.375 47.281 30.969 1 92.5 240 LEU B O 1
ATOM 3941 N N . MET B 1 241 ? -4.219 45.438 29.781 1 91 241 MET B N 1
ATOM 3942 C CA . MET B 1 241 ? -5.398 45.75 28.984 1 91 241 MET B CA 1
ATOM 3943 C C . MET B 1 241 ? -6.664 45.688 29.844 1 91 241 MET B C 1
ATOM 3945 O O . MET B 1 241 ? -7.559 46.531 29.688 1 91 241 MET B O 1
ATOM 3949 N N . ARG B 1 242 ? -6.766 44.719 30.703 1 89.56 242 ARG B N 1
ATOM 3950 C CA . ARG B 1 242 ? -7.906 44.594 31.594 1 89.56 242 ARG B CA 1
ATOM 3951 C C . ARG B 1 242 ? -8.023 45.844 32.5 1 89.56 242 ARG B C 1
ATOM 3953 O O . ARG B 1 242 ? -9.125 46.312 32.75 1 89.56 242 ARG B O 1
ATOM 3960 N N . GLU B 1 243 ? -6.918 46.312 32.938 1 91.44 243 GLU B N 1
ATOM 3961 C CA . GLU B 1 243 ? -6.887 47.5 33.75 1 91.44 243 GLU B CA 1
ATOM 3962 C C . GLU B 1 243 ? -7.426 48.719 32.969 1 91.44 243 GLU B C 1
ATOM 3964 O O . GLU B 1 243 ? -7.883 49.688 33.562 1 91.44 243 GLU B O 1
ATOM 3969 N N . ARG B 1 244 ? -7.383 48.562 31.719 1 90.44 244 ARG B N 1
ATOM 3970 C CA . ARG B 1 244 ? -7.789 49.656 30.859 1 90.44 244 ARG B CA 1
ATOM 3971 C C . ARG B 1 244 ? -9.195 49.438 30.312 1 90.44 244 ARG B C 1
ATOM 3973 O O . ARG B 1 244 ? -9.617 50.125 29.375 1 90.44 244 ARG B O 1
ATOM 3980 N N . GLY B 1 245 ? -9.82 48.406 30.797 1 86.06 245 GLY B N 1
ATOM 3981 C CA . GLY B 1 245 ? -11.234 48.188 30.516 1 86.06 245 GLY B CA 1
ATOM 3982 C C . GLY B 1 245 ? -11.484 47.219 29.406 1 86.06 245 GLY B C 1
ATOM 3983 O O . GLY B 1 245 ? -12.609 47.094 28.906 1 86.06 245 GLY B O 1
ATOM 3984 N N . TRP B 1 246 ? -10.461 46.469 29.031 1 84.69 246 TRP B N 1
ATOM 3985 C CA . TRP B 1 246 ? -10.633 45.531 27.922 1 84.69 246 TRP B CA 1
ATOM 3986 C C . TRP B 1 246 ? -10.336 44.094 28.359 1 84.69 246 TRP B C 1
ATOM 3988 O O . TRP B 1 246 ? -9.242 43.812 28.828 1 84.69 246 TRP B O 1
ATOM 3998 N N . GLY B 1 247 ? -11.297 43.219 28.297 1 72.81 247 GLY B N 1
ATOM 3999 C CA . GLY B 1 247 ? -11.18 41.875 28.781 1 72.81 247 GLY B CA 1
ATOM 4000 C C . GLY B 1 247 ? -10.336 40.969 27.891 1 72.81 247 GLY B C 1
ATOM 4001 O O . GLY B 1 247 ? -9.688 40.031 28.359 1 72.81 247 GLY B O 1
ATOM 4002 N N . ARG B 1 248 ? -10.586 41.156 26.641 1 66.69 248 ARG B N 1
ATOM 4003 C CA . ARG B 1 248 ? -9.797 40.344 25.719 1 66.69 248 ARG B CA 1
ATOM 4004 C C . ARG B 1 248 ? -9.203 41.188 24.609 1 66.69 248 ARG B C 1
ATOM 4006 O O . ARG B 1 248 ? -9.82 42.156 24.141 1 66.69 248 ARG B O 1
ATOM 4013 N N . TRP B 1 249 ? -7.992 40.875 24.375 1 59.62 249 TRP B N 1
ATOM 4014 C CA . TRP B 1 249 ? -7.336 41.625 23.328 1 59.62 249 TRP B CA 1
ATOM 4015 C C . TRP B 1 249 ? -7.711 41.062 21.953 1 59.62 249 TRP B C 1
ATOM 4017 O O . TRP B 1 249 ? -7.633 41.781 20.938 1 59.62 249 TRP B O 1
ATOM 4027 N N . THR B 1 250 ? -8.18 39.844 21.969 1 59.69 250 THR B N 1
ATOM 4028 C CA . THR B 1 250 ? -8.516 39.219 20.703 1 59.69 250 THR B CA 1
ATOM 4029 C C . THR B 1 250 ? -9.977 39.438 20.344 1 59.69 250 THR B C 1
ATOM 4031 O O . THR B 1 250 ? -10.359 39.375 19.172 1 59.69 250 THR B O 1
ATOM 4034 N N . ARG B 1 251 ? -10.797 39.562 21.484 1 58.62 251 ARG B N 1
ATOM 4035 C CA . ARG B 1 251 ? -12.195 40 21.359 1 58.62 251 ARG B CA 1
ATOM 4036 C C . ARG B 1 251 ? -12.445 41.281 22.109 1 58.62 251 ARG B C 1
ATOM 4038 O O . ARG B 1 251 ? -12.172 41.406 23.312 1 58.62 251 ARG B O 1
ATOM 4045 N N . LEU B 1 252 ? -12.5 42.312 21.375 1 57.66 252 LEU B N 1
ATOM 4046 C CA . LEU B 1 252 ? -12.719 43.594 22.031 1 57.66 252 LEU B CA 1
ATOM 4047 C C . LEU B 1 252 ? -13.969 43.562 22.906 1 57.66 252 LEU B C 1
ATOM 4049 O O . LEU B 1 252 ? -15.062 43.906 22.438 1 57.66 252 LEU B O 1
ATOM 4053 N N . ASP B 1 253 ? -13.812 42.812 24.031 1 60.94 253 ASP B N 1
ATOM 4054 C CA . ASP B 1 253 ? -14.922 42.812 24.984 1 60.94 253 ASP B CA 1
ATOM 4055 C C . ASP B 1 253 ? -14.727 43.906 26.047 1 60.94 253 ASP B C 1
ATOM 4057 O O . ASP B 1 253 ? -13.812 43.812 26.875 1 60.94 253 ASP B O 1
ATOM 4061 N N . ARG B 1 254 ? -15.594 44.969 25.844 1 60.09 254 ARG B N 1
ATOM 4062 C CA . ARG B 1 254 ? -15.539 46.062 26.828 1 60.09 254 ARG B CA 1
ATOM 4063 C C . ARG B 1 254 ? -16 45.562 28.203 1 60.09 254 ARG B C 1
ATOM 4065 O O . ARG B 1 254 ? -17.016 44.875 28.297 1 60.09 254 ARG B O 1
ATOM 4072 N N . LEU B 1 255 ? -15.094 45.625 29.203 1 59.69 255 LEU B N 1
ATOM 4073 C CA . LEU B 1 255 ? -15.477 45.25 30.562 1 59.69 255 LEU B CA 1
ATOM 4074 C C . LEU B 1 255 ? -16.438 46.281 31.141 1 59.69 255 LEU B C 1
ATOM 4076 O O . LEU B 1 255 ? -16.344 47.469 30.844 1 59.69 255 LEU B O 1
ATOM 4080 N N . PRO B 1 256 ? -17.547 45.781 31.719 1 54.81 256 PRO B N 1
ATOM 4081 C CA . PRO B 1 256 ? -18.469 46.719 32.375 1 54.81 256 PRO B CA 1
ATOM 4082 C C . PRO B 1 256 ? -17.781 47.625 33.375 1 54.81 256 PRO B C 1
ATOM 4084 O O . PRO B 1 256 ? -16.781 47.219 34 1 54.81 256 PRO B O 1
ATOM 4087 N N . ASP B 1 257 ? -17.938 49.031 33.344 1 49.59 257 ASP B N 1
ATOM 4088 C CA . ASP B 1 257 ? -17.453 50 34.312 1 49.59 257 ASP B CA 1
ATOM 4089 C C . ASP B 1 257 ? -17.703 49.5 35.75 1 49.59 257 ASP B C 1
ATOM 4091 O O . ASP B 1 257 ? -18.688 48.812 36 1 49.59 257 ASP B O 1
ATOM 4095 N N . ALA B 1 258 ? -16.578 49.281 36.531 1 47 258 ALA B N 1
ATOM 4096 C CA . ALA B 1 258 ? -16.844 49.031 37.969 1 47 258 ALA B CA 1
ATOM 4097 C C . ALA B 1 258 ? -17.969 49.906 38.469 1 47 258 ALA B C 1
ATOM 4099 O O . ALA B 1 258 ? -18 51.125 38.188 1 47 258 ALA B O 1
ATOM 4100 N N . PRO B 1 259 ? -19.109 49.281 38.938 1 39.56 259 PRO B N 1
ATOM 4101 C CA . PRO B 1 259 ? -20.062 50.219 39.594 1 39.56 259 PRO B CA 1
ATOM 4102 C C . PRO B 1 259 ? -19.391 51.156 40.562 1 39.56 259 PRO B C 1
ATOM 4104 O O . PRO B 1 259 ? -18.359 50.812 41.156 1 39.56 259 PRO B O 1
ATOM 4107 N N . ASP B 1 260 ? -19.609 52.5 40.438 1 34.66 260 ASP B N 1
ATOM 4108 C CA . ASP B 1 260 ? -19.328 53.344 41.594 1 34.66 260 ASP B CA 1
ATOM 4109 C C . ASP B 1 260 ? -19.875 52.75 42.875 1 34.66 26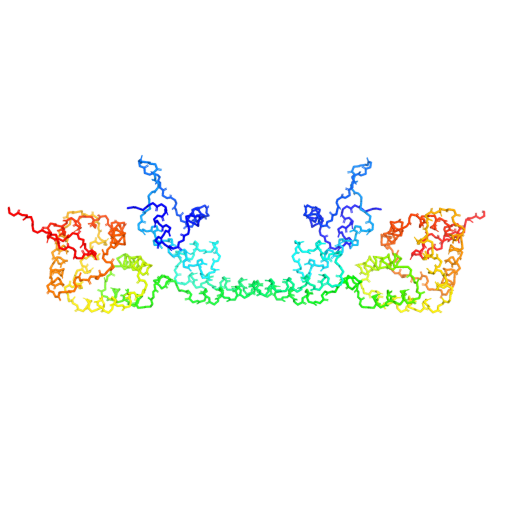0 ASP B C 1
ATOM 4111 O O . ASP B 1 260 ? -21 52.25 42.906 1 34.66 260 ASP B O 1
#

Solvent-accessible surface area (backbone atoms only — not comparable to full-atom values): 28740 Å² total; per-residue (Å²): 119,29,45,63,64,55,41,18,58,63,48,70,51,50,56,66,55,52,52,48,34,34,72,75,62,68,36,83,73,57,65,61,42,99,86,65,45,50,51,39,53,37,64,52,41,44,52,48,34,48,50,48,50,45,44,74,26,54,48,55,73,89,51,45,61,62,48,75,73,30,51,60,68,56,27,52,51,50,49,51,52,51,44,52,50,52,50,53,50,42,50,52,52,51,51,24,47,56,43,46,70,69,59,41,51,72,67,44,51,70,36,57,68,71,55,41,50,48,53,51,52,44,48,74,74,58,38,35,66,72,55,50,51,49,49,50,48,46,48,37,53,46,38,63,75,38,61,86,48,46,76,71,49,47,62,56,56,56,54,45,65,72,36,68,66,50,46,49,47,44,45,51,52,27,53,52,71,76,39,80,93,54,91,76,45,68,62,53,56,52,46,31,50,53,51,48,53,51,49,51,52,37,49,72,69,64,62,55,65,68,58,82,66,61,74,56,59,59,67,51,52,36,47,52,45,34,45,30,72,76,37,65,58,42,52,58,42,49,52,51,28,40,76,70,39,30,68,33,91,86,48,72,38,73,47,78,74,76,80,129,119,29,46,63,65,56,41,18,58,63,48,71,50,49,56,67,54,54,53,47,34,36,74,75,62,69,38,85,74,59,64,61,42,97,86,65,46,49,51,39,54,37,64,54,41,44,50,47,36,48,50,47,50,44,44,74,26,54,48,54,74,89,52,45,62,61,48,74,74,31,52,61,68,55,28,52,50,49,50,50,52,51,45,52,51,53,50,53,51,43,50,52,53,51,52,24,48,57,43,47,70,69,59,42,53,71,66,45,51,70,37,57,68,70,56,39,50,47,53,51,51,45,48,73,76,58,38,34,65,71,54,49,51,48,49,49,49,46,48,37,54,46,38,63,76,37,60,85,49,46,76,70,49,47,61,57,55,56,54,44,64,71,35,66,67,51,44,49,46,46,45,51,52,27,53,52,71,74,38,79,90,54,90,74,45,67,62,53,58,52,47,31,51,52,51,48,52,50,51,51,52,37,50,72,69,62,63,56,64,68,58,81,68,61,74,57,59,60,67,52,52,35,47,53,46,34,43,31,72,76,38,64,58,42,53,57,43,49,51,49,27,40,76,69,39,29,70,32,92,86,48,72,37,74,46,79,75,74,78,129

InterPro domains:
  IPR000551 MerR-type HTH domain [PF00376] (3-40)
  IPR000551 MerR-type HTH domain [PR00040] (3-14)
  IPR000551 MerR-type HTH domain [PR00040] (14-27)
  IPR000551 MerR-type HTH domain [PR00040] (38-58)
  IPR000551 MerR-type HTH domain [PS50937] (1-70)
  IPR000551 MerR-type HTH domain [SM00422] (2-71)
  IPR009061 Putative DNA-binding domain superfamily [SSF46955] (2-103)
  IPR047057 MerR transcriptional regulator [PTHR30204] (1-130)

Sequence (520 aa):
MLTISQLAAYAGVTVRAVRHYHQIGLLPEPERDASGYRRYGAKAVVSLIKVRTLANAGVPLSQIGRMLHADPAAFAEAIQAIDSHLREEIERLETSRKQIAQLDAGDSLALPPEVTHYLDRLREIGMSERLVEGQRDGWILITARWPDRVSEWIPGKLAELEDPQAVRLYRLLSDLVDSDPDEHDPRLEEVADLMAAMAQRAYDAGEADYGDAAQDDLPFELLDALAVEIDPRAQRMMDLMRERGWGRWTRLDRLPDAPDMLTISQLAAYAGVTVRAVRHYHQIGLLPEPERDASGYRRYGAKAVVSLIKVRTLANAGVPLSQIGRMLHADPAAFAEAIQAIDSHLREEIERLETSRKQIAQLDAGDSLALPPEVTHYLDRLREIGMSERLVEGQRDGWILITARWPDRVSEWIPGKLAELEDPQAVRLYRLLSDLVDSDPDEHDPRLEEVADLMAAMAQRAYDAGEADYGDAAQDDLPFELLDALAVEIDPRAQRMMDLMRERGWGRWTRLDRLPDAPD

Nearest PDB structures (foldseek):
  6jni-assembly4_H  TM=7.716E-01  e=1.125E-03  Pseudomonas putida
  6jni-assembly3_E  TM=7.910E-01  e=1.645E-03  Pseudomonas putida
  4wls-assembly1_B  TM=6.487E-01  e=9.304E-04  Escherichia coli DH5[alpha]
  5d90-assembly2_C  TM=6.991E-01  e=1.990E-03  Haemophilus influenzae Rd KW20
  7cla-assembly1_A-2  TM=5.938E-01  e=5.147E-03  Caulobacter vibrioides CB15

pLDDT: mean 88.99, std 11.42, range [34.25, 97.81]

Organism: NCBI:txid175570

Foldseek 3Di:
DDALCRLQVLLVHDSVVVVVCCVVPQAPFADADPVRGTDDDPVRSVSSNQLCVCVVVPHPNVLSSVLSPDDPVSNVVSVVVSVVVVVVVVVVVVVVVVVVVPADDDLRRQDDPLQVVLLVVLVVLPAAPLVSVLSSVLVSLVCVLCVPCSVVCSVVSSVLCVDPLSSVLRVLVRVQLPDDDDLVPVSLLVSLVSLLVVLVVCVVVVNLPPDPVVVDCVSQVVSLVSVCVSPVSSVVSQVSNVVSQANGSVRRDGHDPPDD/DDALCRLQVLLVHDSVVVVVCCVVPQAPFADQDPVRGTDDDPVRSVSSNQLCVCVVVPHPNVLSSVLSPDDPVSNVVSVVVSVVVVVVVVVVVVVVVVVVVPADDDLRRQDDPLVVVLLVVLVVLPAAPLVSVLSSVLVSLVCVVCVPCSVVCSVVSVVLCVDPLSSVLRVLVRVQLPDDDDLVPVSLLVSLVSLLVVLVVCVVVVNLPPDPVVVDCVSQVVSLVSVCVSPVSSVSSQVSNVVSQANGSVRRDGHPDPDD

Secondary structure (DSSP, 8-state):
-B-HHHHHHHHT--HHHHHHHHHTTSSPPPPB-TTS-B-B-HHHHHHHHHHHHHHHHT--HHHHHHHHT--HHHHHHHHHHHHHHHHHHHHHHHHHHHHHHT--SGGGSSS-HHHHHHHHHHHHTT--HHHHHHHHHHHHHHHHH-TTTHHHHHHHHHHHTTSHHHHHHHHHHHHHHHSPP-TT-THHHHHHHHHHHHHHHHHHHT----GGGGG--HHHHHHHHHHHHH-THHHHHHHHHHHTTBSBTTTB-BPP----/-B-HHHHHHHHT--HHHHHHHHHTTSSPPPPB-TTS-B-B-HHHHHHHHHHHHHHHHT--HHHHHHHHT--HHHHHHHHHHHHHHHHHHHHHHHHHHHHHHT--SGGGSSS-HHHHHHHHHHHHTT--HHHHHHHHHHHHHHHHH-TTTHHHHHHHHHHHTTSHHHHHHHHHHHHHHHSPP-TT-THHHHHHHHHHHHHHHHHHHT----GGGGG--HHHHHHHHHHHHH-THHHHHHHHHHHTTBSBTTTB-BPP----